Protein AF-0000000084933333 (afdb_homodimer)

InterPro domains:
  IPR000659 Pyridoxamine 5'-phosphate oxidase [PIRSF000190] (28-221)
  IPR000659 Pyridoxamine 5'-phosphate oxidase [PTHR10851] (26-220)
  IPR011576 Pyridoxamine 5'-phosphate oxidase, N-terminal [PF01243] (43-154)
  IPR012349 FMN-binding split barrel [G3DSA:2.30.110.10] (21-221)
  IPR019576 Pyridoxine 5'-phosphate oxidase, dimerisation, C-terminal [PF10590] (182-221)

Solvent-accessible surface area (backbone atoms only — not comparable to full-atom values): 23635 Å² total; per-residue (Å²): 127,79,79,71,57,66,69,55,43,31,56,54,45,69,68,56,69,66,67,84,54,84,54,64,86,81,61,72,89,72,54,64,79,47,66,49,59,48,47,51,52,54,46,50,52,35,50,74,71,62,46,66,47,60,55,43,30,36,43,24,32,27,41,96,86,64,42,29,41,60,47,77,48,57,53,46,35,64,40,94,76,27,42,25,33,70,47,45,42,84,28,70,68,31,46,20,38,72,76,38,43,38,32,14,39,37,36,74,42,53,79,44,31,33,38,40,35,36,31,24,44,48,42,73,55,57,69,67,60,16,42,53,54,52,62,70,47,54,66,60,59,44,16,50,57,63,66,70,43,46,72,36,82,46,90,45,72,67,57,50,54,52,52,41,52,54,33,35,52,48,44,70,75,34,74,81,66,65,59,86,49,42,35,30,33,32,34,38,59,47,34,41,35,41,36,37,43,39,95,84,67,65,33,46,34,38,33,37,37,61,51,97,91,41,61,43,81,41,40,29,36,86,129,77,78,71,58,65,69,54,43,29,55,53,45,69,67,55,68,65,67,83,52,84,53,66,87,80,62,74,89,73,54,63,78,46,66,49,59,50,47,50,53,54,46,50,52,35,52,75,70,61,46,66,46,60,54,45,28,37,43,23,30,27,40,95,88,64,42,31,41,61,49,77,47,56,54,45,36,64,39,95,77,27,43,25,36,70,48,44,42,82,27,69,68,30,47,21,38,73,78,38,42,37,32,15,40,38,35,72,41,54,81,44,32,34,36,39,33,37,32,25,43,47,43,74,55,57,69,67,60,17,42,52,54,49,61,70,46,56,66,64,60,44,17,50,57,64,66,70,44,47,72,35,81,46,90,46,71,67,56,50,54,52,53,43,51,54,32,35,52,49,45,68,77,35,73,80,66,66,56,87,50,43,37,31,32,32,34,36,58,47,33,41,35,40,37,36,42,38,93,83,67,64,33,46,34,38,32,38,36,60,50,98,90,42,62,43,81,41,39,29,35,83

Organism: Streptomyces venezuelae (strain ATCC 10712 / CBS 650.69 / DSM 40230 / JCM 4526 / NBRC 13096 / PD 04745) (NCBI:txid953739)

Sequence (444 aa):
MPEPDPSAVREWLRGIEVFARPLPVFDPERAPAEPSALFLAWLTEAVDAGVPDPHAMTLSTVDEAGDPDARVLILKNADGSGFQFAAHAASPKGVQLAGAPRAALTFYWAEFGRQVRVRGAVVPDAPERSAADFLARGATARAEALLGRQSRYLTDSGARDRALGESLARVETEPGLVDPAWTLYTVVPDTVEFWQAAASRVHVRLRYERESTGWQRHQLWSMPEPDPSAVREWLRGIEVFARPLPVFDPERAPAEPSALFLAWLTEAVDAGVPDPHAMTLSTVDEAGDPDARVLILKNADGSGFQFAAHAASPKGVQLAGAPRAALTFYWAEFGRQVRVRGAVVPDAPERSAADFLARGATARAEALLGRQSRYLTDSGARDRALGESLARVETEPGLVDPAWTLYTVVPDTVEFWQAAASRVHVRLRYERESTGWQRHQLWS

pLDDT: mean 94.29, std 9.17, range [31.72, 99.0]

Foldseek 3Di:
DPPPDVVVVVVVVVPDDALPDDADDDDLVPDDQAVLVVVVVVLVVCVVVVPPLQQKKKKWFAAPVRDIDIDIFGWDDTDRQFTKGKDQCLDRVNVRCVVPQKIKIWGADRNRQKIKIFIAGKDWDDLVVLLVVLLPDDLLVNLVVLLSQPPHDDPDPVVVVVSSVVSSVVCVVPSSDGDSRIIMMGGGGQKMKMWGADPVRFIWIWMWGADPVGTDIDTDGD/DPDPDVVVVVVVVVPDDALPDDADDDDLVPDDQAVLVVVVVVLVVCVVVPPPLQQKKKKWFAAPVRDIDIDIFGWDDTDRQFTKGKDQLLDRVNVRCVVPQKIKIWGADRNRQKIKIFIAGKDWDDLVVLLVVLLPDDLLVNLVVLLSQPPHDDPDPVVVVVSSVVSSVVCVVPSSDGDSRIIMMGGGGQKMKMWGADPVRFIWIWMWGADPVGTDIDTDGD

Nearest PDB structures (foldseek):
  1dnl-assembly1_A  TM=9.458E-01  e=4.795E-21  Escherichia coli K-12
  6ylz-assembly1_AAA-2  TM=9.504E-01  e=5.497E-20  Escherichia coli K-12
  1jnw-assembly1_A-2  TM=9.347E-01  e=5.187E-20  Escherichia coli
  8qyt-assembly1_A-2  TM=9.472E-01  e=2.133E-18  Homo sapiens
  3hy8-assembly1_A-2  TM=9.381E-01  e=1.421E-18  Homo sapiens

Radius of gyration: 21.93 Å; Cα contacts (8 Å, |Δi|>4): 916; chains: 2; bounding box: 57×67×42 Å

Structure (mmCIF, N/CA/C/O backbone):
data_AF-0000000084933333-model_v1
#
loop_
_entity.id
_entity.type
_entity.pdbx_description
1 polymer 'Pyridoxamine 5-phosphate oxidase'
#
loop_
_atom_site.group_PDB
_atom_site.id
_atom_site.type_symbol
_atom_site.label_atom_id
_atom_site.label_alt_id
_atom_site.label_comp_id
_atom_site.label_asym_id
_atom_site.label_entity_id
_atom_site.label_seq_id
_atom_site.pdbx_PDB_ins_code
_atom_site.Cartn_x
_atom_site.Cartn_y
_atom_site.Cartn_z
_atom_site.occupancy
_atom_site.B_iso_or_equiv
_atom_site.auth_seq_id
_atom_site.auth_comp_id
_atom_site.auth_asym_id
_atom_site.auth_atom_id
_atom_site.pdbx_PDB_model_num
ATOM 1 N N . MET A 1 1 ? -28.266 -3.039 -10.398 1 31.72 1 MET A N 1
ATOM 2 C CA . MET A 1 1 ? -27.625 -3.92 -11.367 1 31.72 1 MET A CA 1
ATOM 3 C C . MET A 1 1 ? -27.344 -5.289 -10.758 1 31.72 1 MET A C 1
ATOM 5 O O . MET A 1 1 ? -26.969 -5.391 -9.594 1 31.72 1 MET A O 1
ATOM 9 N N . PRO A 1 2 ? -27.672 -6.309 -11.414 1 38.28 2 PRO A N 1
ATOM 10 C CA . PRO A 1 2 ? -27.453 -7.637 -10.828 1 38.28 2 PRO A CA 1
ATOM 11 C C . PRO A 1 2 ? -26 -7.891 -10.445 1 38.28 2 PRO A C 1
ATOM 13 O O . PRO A 1 2 ? -25.094 -7.277 -11.008 1 38.28 2 PRO A O 1
ATOM 16 N N . GLU A 1 3 ? -25.797 -8.383 -9.227 1 46.38 3 GLU A N 1
ATOM 17 C CA . GLU A 1 3 ? -24.453 -8.836 -8.836 1 46.38 3 GLU A CA 1
ATOM 18 C C . GLU A 1 3 ? -23.797 -9.625 -9.953 1 46.38 3 GLU A C 1
ATOM 20 O O . GLU A 1 3 ? -24.391 -10.539 -10.516 1 46.38 3 GLU A O 1
ATOM 25 N N . PRO A 1 4 ? -22.844 -8.992 -10.625 1 49.69 4 PRO A N 1
ATOM 26 C CA . PRO A 1 4 ? -22.25 -9.758 -11.719 1 49.69 4 PRO A CA 1
ATOM 27 C C . PRO A 1 4 ? -21.938 -11.203 -11.328 1 49.69 4 PRO A C 1
ATOM 29 O O . PRO A 1 4 ? -21.734 -11.492 -10.141 1 49.69 4 PRO A O 1
ATOM 32 N N . ASP A 1 5 ? -22.234 -12.164 -12.055 1 55.41 5 ASP A N 1
ATOM 33 C CA . ASP A 1 5 ? -21.797 -13.555 -11.945 1 55.41 5 ASP A CA 1
ATOM 34 C C . ASP A 1 5 ? -20.328 -13.648 -11.555 1 55.41 5 ASP A C 1
ATOM 36 O O . ASP A 1 5 ? -19.484 -13.008 -12.172 1 55.41 5 ASP A O 1
ATOM 40 N N . PRO A 1 6 ? -20.047 -14 -10.203 1 59.84 6 PRO A N 1
ATOM 41 C CA . PRO A 1 6 ? -18.672 -14.102 -9.711 1 59.84 6 PRO A CA 1
ATOM 42 C C . PRO A 1 6 ? -17.703 -14.602 -10.781 1 59.84 6 PRO A C 1
ATOM 44 O O . PRO A 1 6 ? -16.562 -14.141 -10.844 1 59.84 6 PRO A O 1
ATOM 47 N N . SER A 1 7 ? -18.062 -15.43 -11.586 1 69.69 7 SER A N 1
ATOM 48 C CA . SER A 1 7 ? -17.188 -15.969 -12.617 1 69.69 7 SER A CA 1
ATOM 49 C C . SER A 1 7 ? -16.828 -14.906 -13.648 1 69.69 7 SER A C 1
ATOM 51 O O . SER A 1 7 ? -15.727 -14.914 -14.203 1 69.69 7 SER A O 1
ATOM 53 N N . ALA A 1 8 ? -17.625 -13.914 -13.758 1 87 8 ALA A N 1
ATOM 54 C CA . ALA A 1 8 ? -17.422 -12.867 -14.766 1 87 8 ALA A CA 1
ATOM 55 C C . ALA A 1 8 ? -16.344 -11.883 -14.312 1 87 8 ALA A C 1
ATOM 57 O O . ALA A 1 8 ? -15.516 -11.445 -15.125 1 87 8 ALA A O 1
ATOM 58 N N . VAL A 1 9 ? -16.234 -11.719 -13.023 1 93.44 9 VAL A N 1
ATOM 59 C CA . VAL A 1 9 ? -15.25 -10.766 -12.508 1 93.44 9 VAL A CA 1
ATOM 60 C C . VAL A 1 9 ? -13.852 -11.367 -12.594 1 93.44 9 VAL A C 1
ATOM 62 O O . VAL A 1 9 ? -12.906 -10.688 -13.008 1 93.44 9 VAL A O 1
ATOM 65 N N . ARG A 1 10 ? -13.734 -12.609 -12.297 1 93.06 10 ARG A N 1
ATOM 66 C CA . ARG A 1 10 ? -12.453 -13.305 -12.367 1 93.06 10 ARG A CA 1
ATOM 67 C C . ARG A 1 10 ? -11.883 -13.266 -13.781 1 93.06 10 ARG A C 1
ATOM 69 O O . ARG A 1 10 ? -10.711 -12.938 -13.977 1 93.06 10 ARG A O 1
ATOM 76 N N . GLU A 1 11 ? -12.672 -13.609 -14.719 1 92.44 11 GLU A N 1
ATOM 77 C CA . GLU A 1 11 ? -12.25 -13.617 -16.109 1 92.44 11 GLU A CA 1
ATOM 78 C C . GLU A 1 11 ? -11.891 -12.211 -16.594 1 92.44 11 GLU A C 1
ATOM 80 O O . GLU A 1 11 ? -10.922 -12.023 -17.328 1 92.44 11 GLU A O 1
ATOM 85 N N . TRP A 1 12 ? -12.742 -11.281 -16.188 1 94.75 12 TRP A N 1
ATOM 86 C CA . TRP A 1 12 ? -12.508 -9.883 -16.531 1 94.75 12 TRP A CA 1
ATOM 87 C C . TRP A 1 12 ? -11.156 -9.414 -16 1 94.75 12 TRP A C 1
ATOM 89 O O . TRP A 1 12 ? -10.352 -8.852 -16.734 1 94.75 12 TRP A O 1
ATOM 99 N N . LEU A 1 13 ? -10.867 -9.711 -14.758 1 95.31 13 LEU A N 1
ATOM 100 C CA . LEU A 1 13 ? -9.625 -9.297 -14.125 1 95.31 13 LEU A CA 1
ATOM 101 C C . LEU A 1 13 ? -8.43 -9.969 -14.789 1 95.31 13 LEU A C 1
ATOM 103 O O . LEU A 1 13 ? -7.375 -9.352 -14.961 1 95.31 13 LEU A O 1
ATOM 107 N N . ARG A 1 14 ? -8.562 -11.219 -15.164 1 91.5 14 ARG A N 1
ATOM 108 C CA . ARG A 1 14 ? -7.496 -11.961 -15.828 1 91.5 14 ARG A CA 1
ATOM 109 C C . ARG A 1 14 ? -7.133 -11.328 -17.156 1 91.5 14 ARG A C 1
ATOM 111 O O . ARG A 1 14 ? -6.004 -11.461 -17.641 1 91.5 14 ARG A O 1
ATOM 118 N N . GLY A 1 15 ? -8.047 -10.648 -17.734 1 91.12 15 GLY A N 1
ATOM 119 C CA . GLY A 1 15 ? -7.848 -10.039 -19.047 1 91.12 15 GLY A CA 1
ATOM 120 C C . GLY A 1 15 ? -7.109 -8.711 -18.984 1 91.12 15 GLY A C 1
ATOM 121 O O . GLY A 1 15 ? -6.672 -8.188 -20 1 91.12 15 GLY A O 1
ATOM 122 N N . ILE A 1 16 ? -6.953 -8.219 -17.797 1 91.94 16 ILE A N 1
ATOM 123 C CA . ILE A 1 16 ? -6.227 -6.961 -17.641 1 91.94 16 ILE A CA 1
ATOM 124 C C . ILE A 1 16 ? -4.723 -7.23 -17.656 1 91.94 16 ILE A C 1
ATOM 126 O O . ILE A 1 16 ? -4.195 -7.918 -16.781 1 91.94 16 ILE A O 1
ATOM 130 N N . GLU A 1 17 ? -4.043 -6.738 -18.656 1 87.12 17 GLU A N 1
ATOM 131 C CA . GLU A 1 17 ? -2.602 -6.941 -18.766 1 87.12 17 GLU A CA 1
ATOM 132 C C . GLU A 1 17 ? -1.845 -6.098 -17.734 1 87.12 17 GLU A C 1
ATOM 134 O O . GLU A 1 17 ? -2.113 -4.906 -17.594 1 87.12 17 GLU A O 1
ATOM 139 N N . VAL A 1 18 ? -0.963 -6.738 -17.062 1 88.31 18 VAL A N 1
ATOM 140 C CA . VAL A 1 18 ? -0.064 -6.031 -16.172 1 88.31 18 VAL A CA 1
ATOM 141 C C . VAL A 1 18 ? 1.293 -5.832 -16.828 1 88.31 18 VAL A C 1
ATOM 143 O O . VAL A 1 18 ? 1.738 -6.676 -17.609 1 88.31 18 VAL A O 1
ATOM 146 N N . PHE A 1 19 ? 1.994 -4.668 -16.531 1 88.56 19 PHE A N 1
ATOM 147 C CA . PHE A 1 19 ? 3.297 -4.34 -17.094 1 88.56 19 PHE A CA 1
ATOM 148 C C . PHE A 1 19 ? 3.215 -4.227 -18.609 1 88.56 19 PHE A C 1
ATOM 150 O O . PHE A 1 19 ? 4.074 -4.75 -19.328 1 88.56 19 PHE A O 1
ATOM 157 N N . ALA A 1 20 ? 2.164 -3.648 -19.109 1 83.62 20 ALA A N 1
ATOM 158 C CA . ALA A 1 20 ? 1.845 -3.605 -20.531 1 83.62 20 ALA A CA 1
ATOM 159 C C . ALA A 1 20 ? 2.701 -2.572 -21.25 1 83.62 20 ALA A C 1
ATOM 161 O O . ALA A 1 20 ? 2.41 -2.201 -22.391 1 83.62 20 ALA A O 1
ATOM 162 N N . ARG A 1 21 ? 3.762 -2.072 -20.625 1 86.25 21 ARG A N 1
ATOM 163 C CA . ARG A 1 21 ? 4.652 -1.068 -21.188 1 86.25 21 ARG A CA 1
ATOM 164 C C . ARG A 1 21 ? 6.109 -1.512 -21.109 1 86.25 21 ARG A C 1
ATOM 166 O O . ARG A 1 21 ? 6.438 -2.422 -20.344 1 86.25 21 ARG A O 1
ATOM 173 N N . PRO A 1 22 ? 6.953 -0.857 -21.984 1 89.44 22 PRO A N 1
ATOM 174 C CA . PRO A 1 22 ? 8.375 -1.164 -21.797 1 89.44 22 PRO A CA 1
ATOM 175 C C . PRO A 1 22 ? 8.867 -0.892 -20.391 1 89.44 22 PRO A C 1
ATOM 177 O O . PRO A 1 22 ? 8.547 0.152 -19.812 1 89.44 22 PRO A O 1
ATOM 180 N N . LEU A 1 23 ? 9.531 -1.793 -19.844 1 93.88 23 LEU A N 1
ATOM 181 C CA . LEU A 1 23 ? 10.023 -1.707 -18.484 1 93.88 23 LEU A CA 1
ATOM 182 C C . LEU A 1 23 ? 11.508 -1.378 -18.453 1 93.88 23 LEU A C 1
ATOM 184 O O . LEU A 1 23 ? 12.281 -1.889 -19.266 1 93.88 23 LEU A O 1
ATOM 188 N N . PRO A 1 24 ? 11.953 -0.515 -17.594 1 94.38 24 PRO A N 1
ATOM 189 C CA . PRO A 1 24 ? 13.383 -0.261 -17.453 1 94.38 24 PRO A CA 1
ATOM 190 C C . PRO A 1 24 ? 14.156 -1.486 -16.953 1 94.38 24 PRO A C 1
ATOM 192 O O . PRO A 1 24 ? 13.562 -2.396 -16.375 1 94.38 24 PRO A O 1
ATOM 195 N N . VAL A 1 25 ? 15.391 -1.479 -17.266 1 93.06 25 VAL A N 1
ATOM 196 C CA . VAL A 1 25 ? 16.281 -2.52 -16.766 1 93.06 25 VAL A CA 1
ATOM 197 C C . VAL A 1 25 ? 16.922 -2.064 -15.453 1 93.06 25 VAL A C 1
ATOM 199 O O . VAL A 1 25 ? 17.328 -0.909 -15.32 1 93.06 25 VAL A O 1
ATOM 202 N N . PHE A 1 26 ? 17.016 -2.92 -14.508 1 96.19 26 PHE A N 1
ATOM 203 C CA . PHE A 1 26 ? 17.672 -2.656 -13.234 1 96.19 26 PHE A CA 1
ATOM 204 C C . PHE A 1 26 ? 18.797 -3.645 -12.992 1 96.19 26 PHE A C 1
ATOM 206 O O . PHE A 1 26 ? 18.578 -4.855 -12.977 1 96.19 26 PHE A O 1
ATOM 213 N N . ASP A 1 27 ? 19.969 -3.121 -12.867 1 95.25 27 ASP A N 1
ATOM 214 C CA . ASP A 1 27 ? 21.141 -3.926 -12.547 1 95.25 27 ASP A CA 1
ATOM 215 C C . ASP A 1 27 ? 21.531 -3.775 -11.078 1 95.25 27 ASP A C 1
ATOM 217 O O . ASP A 1 27 ? 22.172 -2.799 -10.695 1 95.25 27 ASP A O 1
ATOM 221 N N . PRO A 1 28 ? 21.25 -4.777 -10.258 1 95.56 28 PRO A N 1
ATOM 222 C CA . PRO A 1 28 ? 21.5 -4.664 -8.82 1 95.56 28 PRO A CA 1
ATOM 223 C C . PRO A 1 28 ? 22.984 -4.527 -8.5 1 95.56 28 PRO A C 1
ATOM 225 O O . PRO A 1 28 ? 23.344 -3.99 -7.449 1 95.56 28 PRO A O 1
ATOM 228 N N . GLU A 1 29 ? 23.859 -4.988 -9.336 1 93.94 29 GLU A N 1
ATOM 229 C CA . GLU A 1 29 ? 25.297 -4.93 -9.086 1 93.94 29 GLU A CA 1
ATOM 230 C C . GLU A 1 29 ? 25.797 -3.488 -9.102 1 93.94 29 GLU A C 1
ATOM 232 O O . GLU A 1 29 ? 26.844 -3.184 -8.516 1 93.94 29 GLU A O 1
ATOM 237 N N . ARG A 1 30 ? 25.047 -2.637 -9.75 1 96.69 30 ARG A N 1
ATOM 238 C CA . ARG A 1 30 ? 25.469 -1.242 -9.875 1 96.69 30 ARG A CA 1
ATOM 239 C C . ARG A 1 30 ? 24.719 -0.362 -8.875 1 96.69 30 ARG A C 1
ATOM 241 O O . ARG A 1 30 ? 24.875 0.862 -8.891 1 96.69 30 ARG A O 1
ATOM 248 N N . ALA A 1 31 ? 23.922 -0.944 -8.039 1 98 31 ALA A N 1
ATOM 249 C CA . ALA A 1 31 ? 23.156 -0.173 -7.062 1 98 31 ALA A CA 1
ATOM 250 C C . ALA A 1 31 ? 24.078 0.504 -6.055 1 98 31 ALA A C 1
ATOM 252 O O . ALA A 1 31 ? 25.078 -0.076 -5.641 1 98 31 ALA A O 1
ATOM 253 N N . PRO A 1 32 ? 23.781 1.736 -5.664 1 98 32 PRO A N 1
ATOM 254 C CA . PRO A 1 32 ? 24.625 2.434 -4.68 1 98 32 PRO A CA 1
ATOM 255 C C . PRO A 1 32 ? 24.625 1.737 -3.318 1 98 32 PRO A C 1
ATOM 257 O O . PRO A 1 32 ? 23.812 0.851 -3.068 1 98 32 PRO A O 1
ATOM 260 N N . ALA A 1 33 ? 25.531 2.125 -2.42 1 96.69 33 ALA A N 1
ATOM 261 C CA . ALA A 1 33 ? 25.703 1.528 -1.096 1 96.69 33 ALA A CA 1
ATOM 262 C C . ALA A 1 33 ? 24.531 1.885 -0.188 1 96.69 33 ALA A C 1
ATOM 264 O O . ALA A 1 33 ? 24.141 1.101 0.687 1 96.69 33 ALA A O 1
ATOM 265 N N . GLU A 1 34 ? 23.953 3.068 -0.429 1 97.12 34 GLU A N 1
ATOM 266 C CA . GLU A 1 34 ? 22.859 3.557 0.412 1 97.12 34 GLU A CA 1
ATOM 267 C C . GLU A 1 34 ? 21.516 3.391 -0.281 1 97.12 34 GLU A C 1
ATOM 269 O O . GLU A 1 34 ? 21.312 3.9 -1.385 1 97.12 34 GLU A O 1
ATOM 274 N N . PRO A 1 35 ? 20.609 2.746 0.392 1 98.5 35 PRO A N 1
ATOM 275 C CA . PRO A 1 35 ? 19.297 2.543 -0.251 1 98.5 35 PRO A CA 1
ATOM 276 C C . PRO A 1 35 ? 18.562 3.852 -0.501 1 98.5 35 PRO A C 1
ATOM 278 O O . PRO A 1 35 ? 17.797 3.959 -1.468 1 98.5 35 PRO A O 1
ATOM 281 N N . SER A 1 36 ? 18.734 4.891 0.321 1 97.69 36 SER A N 1
ATOM 282 C CA . SER A 1 36 ? 18.062 6.164 0.106 1 97.69 36 SER A CA 1
ATOM 283 C C . SER A 1 36 ? 18.484 6.797 -1.216 1 97.69 36 SER A C 1
ATOM 285 O O . SER A 1 36 ? 17.672 7.453 -1.881 1 97.69 36 SER A O 1
ATOM 287 N N . ALA A 1 37 ? 19.719 6.598 -1.606 1 97.69 37 ALA A N 1
ATOM 288 C CA . ALA A 1 37 ? 20.203 7.117 -2.885 1 97.69 37 ALA A CA 1
ATOM 289 C C . ALA A 1 37 ? 19.484 6.445 -4.055 1 97.69 37 ALA A C 1
ATOM 291 O O . ALA A 1 37 ? 19.078 7.113 -5.004 1 97.69 37 ALA A O 1
ATOM 292 N N . LEU A 1 38 ? 19.375 5.141 -4 1 98.62 38 LEU A N 1
ATOM 293 C CA . LEU A 1 38 ? 18.672 4.418 -5.059 1 98.62 38 LEU A CA 1
ATOM 294 C C . LEU A 1 38 ? 17.203 4.82 -5.105 1 98.62 38 LEU A C 1
ATOM 296 O O . LEU A 1 38 ? 16.641 5.039 -6.188 1 98.62 38 LEU A O 1
ATOM 300 N N . PHE A 1 39 ? 16.625 4.965 -3.939 1 98.81 39 PHE A N 1
ATOM 301 C CA . PHE A 1 39 ? 15.234 5.379 -3.865 1 98.81 39 PHE A CA 1
ATOM 302 C C . PHE A 1 39 ? 15.023 6.723 -4.555 1 98.81 39 PHE A C 1
ATOM 304 O O . PHE A 1 39 ? 14.117 6.875 -5.371 1 98.81 39 PHE A O 1
ATOM 311 N N . LEU A 1 40 ? 15.789 7.633 -4.211 1 98.31 40 LEU A N 1
ATOM 312 C CA . LEU A 1 40 ? 15.641 8.977 -4.75 1 98.31 40 LEU A CA 1
ATOM 313 C C . LEU A 1 40 ? 15.852 8.984 -6.262 1 98.31 40 LEU A C 1
ATOM 315 O O . LEU A 1 40 ? 15.188 9.742 -6.98 1 98.31 40 LEU A O 1
ATOM 319 N N . ALA A 1 41 ? 16.766 8.156 -6.73 1 98.25 41 ALA A N 1
ATOM 320 C CA . ALA A 1 41 ? 16.953 8.031 -8.172 1 98.25 41 ALA A CA 1
ATOM 321 C C . ALA A 1 41 ? 15.688 7.516 -8.844 1 98.25 41 ALA A C 1
ATOM 323 O O . ALA A 1 41 ? 15.25 8.062 -9.859 1 98.25 41 ALA A O 1
ATOM 324 N N . TRP A 1 42 ? 15.109 6.445 -8.258 1 98.62 42 TRP A N 1
ATOM 325 C CA . TRP A 1 42 ? 13.883 5.883 -8.812 1 98.62 42 TRP A CA 1
ATOM 326 C C . TRP A 1 42 ? 12.742 6.895 -8.742 1 98.62 42 TRP A C 1
ATOM 328 O O . TRP A 1 42 ? 11.969 7.035 -9.695 1 98.62 42 TRP A O 1
ATOM 338 N N . LEU A 1 43 ? 12.625 7.594 -7.621 1 98.44 43 LEU A N 1
ATOM 339 C CA . LEU A 1 43 ? 11.586 8.602 -7.461 1 98.44 43 LEU A CA 1
ATOM 340 C C . LEU A 1 43 ? 11.766 9.727 -8.469 1 98.44 43 LEU A C 1
ATOM 342 O O . LEU A 1 43 ? 10.789 10.203 -9.055 1 98.44 43 LEU A O 1
ATOM 346 N N . THR A 1 44 ? 12.984 10.18 -8.664 1 97.81 44 THR A N 1
ATOM 347 C CA . THR A 1 44 ? 13.273 11.219 -9.641 1 97.81 44 THR A CA 1
ATOM 348 C C . THR A 1 44 ? 12.805 10.797 -11.031 1 97.81 44 THR A C 1
ATOM 350 O O . THR A 1 44 ? 12.18 11.586 -11.75 1 97.81 44 THR A O 1
ATOM 353 N N . GLU A 1 45 ? 13.07 9.57 -11.406 1 98 45 GLU A N 1
ATOM 354 C CA . GLU A 1 45 ? 12.625 9.055 -12.695 1 98 45 GLU A CA 1
ATOM 355 C C . GLU A 1 45 ? 11.102 9.094 -12.805 1 98 45 GLU A C 1
ATOM 357 O O . GLU A 1 45 ? 10.555 9.461 -13.844 1 98 45 GLU A O 1
ATOM 362 N N . ALA A 1 46 ? 10.43 8.688 -11.734 1 97.81 46 ALA A N 1
ATOM 363 C CA . ALA A 1 46 ? 8.969 8.695 -11.719 1 97.81 46 ALA A CA 1
ATOM 364 C C . ALA A 1 46 ? 8.422 10.109 -11.883 1 97.81 46 ALA A C 1
ATOM 366 O O . ALA A 1 46 ? 7.48 10.336 -12.648 1 97.81 46 ALA A O 1
ATOM 367 N N . VAL A 1 47 ? 8.984 11.047 -11.148 1 97.06 47 VAL A N 1
ATOM 368 C CA . VAL A 1 47 ? 8.57 12.445 -11.234 1 97.06 47 VAL A CA 1
ATOM 369 C C . VAL A 1 47 ? 8.773 12.961 -12.656 1 97.06 47 VAL A C 1
ATOM 371 O O . VAL A 1 47 ? 7.863 13.555 -13.242 1 97.06 47 VAL A O 1
ATOM 374 N N . ASP A 1 48 ? 9.945 12.68 -13.234 1 96.88 48 ASP A N 1
ATOM 375 C CA . ASP A 1 48 ? 10.305 13.164 -14.562 1 96.88 48 ASP A CA 1
ATOM 376 C C . ASP A 1 48 ? 9.375 12.594 -15.625 1 96.88 48 ASP A C 1
ATOM 378 O O . ASP A 1 48 ? 9.094 13.25 -16.625 1 96.88 48 ASP A O 1
ATOM 382 N N . ALA A 1 49 ? 8.883 11.406 -15.367 1 96.25 49 ALA A N 1
ATOM 383 C CA . ALA A 1 49 ? 8.016 10.727 -16.328 1 96.25 49 ALA A CA 1
ATOM 384 C C . ALA A 1 49 ? 6.566 11.18 -16.172 1 96.25 49 ALA A C 1
ATOM 386 O O . ALA A 1 49 ? 5.691 10.766 -16.938 1 96.25 49 ALA A O 1
ATOM 387 N N . GLY A 1 50 ? 6.234 11.961 -15.141 1 95.31 50 GLY A N 1
ATOM 388 C CA . GLY A 1 50 ? 4.895 12.484 -14.938 1 95.31 50 GLY A CA 1
ATOM 389 C C . GLY A 1 50 ? 3.965 11.492 -14.258 1 95.31 50 GLY A C 1
ATOM 390 O O . GLY A 1 50 ? 2.746 11.547 -14.445 1 95.31 50 GLY A O 1
ATOM 391 N N . VAL A 1 51 ? 4.523 10.508 -13.539 1 96 51 VAL A N 1
ATOM 392 C CA . VAL A 1 51 ? 3.691 9.594 -12.766 1 96 51 VAL A CA 1
ATOM 393 C C . VAL A 1 51 ? 2.82 10.391 -11.797 1 96 51 VAL A C 1
ATOM 395 O O . VAL A 1 51 ? 3.314 11.266 -11.078 1 96 51 VAL A O 1
ATOM 398 N N . PRO A 1 52 ? 1.505 10.141 -11.773 1 95.94 52 PRO A N 1
ATOM 399 C CA . PRO A 1 52 ? 0.668 10.844 -10.797 1 95.94 52 PRO A CA 1
ATOM 400 C C . PRO A 1 52 ? 1.016 10.492 -9.352 1 95.94 52 PRO A C 1
ATOM 402 O O . PRO A 1 52 ? 1.192 9.312 -9.031 1 95.94 52 PRO A O 1
ATOM 405 N N . ASP A 1 53 ? 1.154 11.5 -8.523 1 96.5 53 ASP A N 1
ATOM 406 C CA . ASP A 1 53 ? 1.448 11.375 -7.102 1 96.5 53 ASP A CA 1
ATOM 407 C C . ASP A 1 53 ? 2.609 10.414 -6.859 1 96.5 53 ASP A C 1
ATOM 409 O O . ASP A 1 53 ? 2.488 9.469 -6.078 1 96.5 53 ASP A O 1
ATOM 413 N N . PRO A 1 54 ? 3.742 10.633 -7.426 1 97.88 54 PRO A N 1
ATOM 414 C CA . PRO A 1 54 ? 4.84 9.664 -7.402 1 97.88 54 PRO A CA 1
ATOM 415 C C . PRO A 1 54 ? 5.41 9.461 -6 1 97.88 54 PRO A C 1
ATOM 417 O O . PRO A 1 54 ? 6.121 8.477 -5.758 1 97.88 54 PRO A O 1
ATOM 420 N N . HIS A 1 55 ? 5.145 10.367 -5.059 1 98.25 55 HIS A N 1
ATOM 421 C CA . HIS A 1 55 ? 5.672 10.219 -3.703 1 98.25 55 HIS A CA 1
ATOM 422 C C . HIS A 1 55 ? 4.586 9.758 -2.738 1 98.25 55 HIS A C 1
ATOM 424 O O . HIS A 1 55 ? 4.742 9.875 -1.521 1 98.25 55 HIS A O 1
ATOM 430 N N . ALA A 1 56 ? 3.447 9.297 -3.281 1 98.5 56 ALA A N 1
ATOM 431 C CA . ALA A 1 56 ? 2.457 8.609 -2.459 1 98.5 56 ALA A CA 1
ATOM 432 C C . ALA A 1 56 ? 2.945 7.215 -2.064 1 98.5 56 ALA A C 1
ATOM 434 O O . ALA A 1 56 ? 3.596 6.531 -2.859 1 98.5 56 ALA A O 1
ATOM 435 N N . MET A 1 57 ? 2.602 6.832 -0.876 1 98.75 57 MET A N 1
ATOM 436 C CA . MET A 1 57 ? 2.998 5.516 -0.384 1 98.75 57 MET A CA 1
ATOM 437 C C . MET A 1 57 ? 1.921 4.926 0.519 1 98.75 57 MET A C 1
ATOM 439 O O . MET A 1 57 ? 1.129 5.66 1.11 1 98.75 57 MET A O 1
ATOM 443 N N . THR A 1 58 ? 1.929 3.615 0.579 1 98.94 58 THR A N 1
ATOM 444 C CA . THR A 1 58 ? 1.094 2.938 1.564 1 98.94 58 THR A CA 1
ATOM 445 C C . THR A 1 58 ? 1.844 2.768 2.883 1 98.94 58 THR A C 1
ATOM 447 O O . THR A 1 58 ? 2.934 2.191 2.914 1 98.94 58 THR A O 1
ATOM 450 N N . LEU A 1 59 ? 1.266 3.332 3.91 1 99 59 LEU A N 1
ATOM 451 C CA . LEU A 1 59 ? 1.73 3.088 5.27 1 99 59 LEU A CA 1
ATOM 452 C C . LEU A 1 59 ? 0.979 1.919 5.898 1 99 59 LEU A C 1
ATOM 454 O O . LEU A 1 59 ? -0.244 1.972 6.051 1 99 59 LEU A O 1
ATOM 458 N N . SER A 1 60 ? 1.706 0.885 6.23 1 99 60 SER A N 1
ATOM 459 C CA . SER A 1 60 ? 1.129 -0.256 6.938 1 99 60 SER A CA 1
ATOM 460 C C . SER A 1 60 ? 1.533 -0.261 8.406 1 99 60 SER A C 1
ATOM 462 O O . SER A 1 60 ? 2.715 -0.132 8.734 1 99 60 SER A O 1
ATOM 464 N N . THR A 1 61 ? 0.573 -0.338 9.305 1 98.94 61 THR A N 1
ATOM 465 C CA . THR A 1 61 ? 0.748 -0.368 10.75 1 98.94 61 THR A CA 1
ATOM 466 C C . THR A 1 61 ? 0.001 -1.551 11.359 1 98.94 61 THR A C 1
ATOM 468 O O . THR A 1 61 ? -0.61 -2.344 10.641 1 98.94 61 THR A O 1
ATOM 471 N N . VAL A 1 62 ? 0.154 -1.726 12.656 1 98.81 62 VAL A N 1
ATOM 472 C CA . VAL A 1 62 ? -0.565 -2.744 13.414 1 98.81 62 VAL A CA 1
ATOM 473 C C . VAL A 1 62 ? -1.447 -2.08 14.469 1 98.81 62 VAL A C 1
ATOM 475 O O . VAL A 1 62 ? -1.006 -1.165 15.172 1 98.81 62 VAL A O 1
ATOM 478 N N . ASP A 1 63 ? -2.686 -2.52 14.516 1 98.5 63 ASP A N 1
ATOM 479 C CA . ASP A 1 63 ? -3.59 -1.877 15.469 1 98.5 63 ASP A CA 1
ATOM 480 C C . ASP A 1 63 ? -3.496 -2.531 16.844 1 98.5 63 ASP A C 1
ATOM 482 O O . ASP A 1 63 ? -2.631 -3.379 17.078 1 98.5 63 ASP A O 1
ATOM 486 N N . GLU A 1 64 ? -4.328 -2.125 17.781 1 97.75 64 GLU A N 1
ATOM 487 C CA . GLU A 1 64 ? -4.246 -2.541 19.172 1 97.75 64 GLU A CA 1
ATOM 488 C C . GLU A 1 64 ? -4.539 -4.031 19.328 1 97.75 64 GLU A C 1
ATOM 490 O O . GLU A 1 64 ? -4.109 -4.66 20.297 1 97.75 64 GLU A O 1
ATOM 495 N N . ALA A 1 65 ? -5.234 -4.594 18.391 1 97.75 65 ALA A N 1
ATOM 496 C CA . ALA A 1 65 ? -5.57 -6.016 18.422 1 97.75 65 ALA A CA 1
ATOM 497 C C . ALA A 1 65 ? -4.473 -6.855 17.781 1 97.75 65 ALA A C 1
ATOM 499 O O . ALA A 1 65 ? -4.543 -8.086 17.781 1 97.75 65 ALA A O 1
ATOM 500 N N . GLY A 1 66 ? -3.473 -6.176 17.156 1 98.12 66 GLY A N 1
ATOM 501 C CA . GLY A 1 66 ? -2.406 -6.879 16.469 1 98.12 66 GLY A CA 1
ATOM 502 C C . GLY A 1 66 ? -2.703 -7.113 15 1 98.12 66 GLY A C 1
ATOM 503 O O . GLY A 1 66 ? -1.988 -7.859 14.328 1 98.12 66 GLY A O 1
ATOM 504 N N . ASP A 1 67 ? -3.783 -6.488 14.5 1 98.69 67 ASP A N 1
ATOM 505 C CA . ASP A 1 67 ? -4.184 -6.68 13.109 1 98.69 67 ASP A CA 1
ATOM 506 C C . ASP A 1 67 ? -3.566 -5.609 12.211 1 98.69 67 ASP A C 1
ATOM 508 O O . ASP A 1 67 ? -3.355 -4.477 12.641 1 98.69 67 ASP A O 1
ATOM 512 N N . PRO A 1 68 ? -3.318 -6 10.961 1 98.88 68 PRO A N 1
ATOM 513 C CA . PRO A 1 68 ? -2.752 -5.02 10.031 1 98.88 68 PRO A CA 1
ATOM 514 C C . PRO A 1 68 ? -3.752 -3.934 9.641 1 98.88 68 PRO A C 1
ATOM 516 O O . PRO A 1 68 ? -4.953 -4.203 9.539 1 98.88 68 PRO A O 1
ATOM 519 N N . ASP A 1 69 ? -3.322 -2.754 9.5 1 98.88 69 ASP A N 1
ATOM 520 C CA . ASP A 1 69 ? -4.012 -1.59 8.953 1 98.88 69 ASP A CA 1
ATOM 521 C C . ASP A 1 69 ? -3.115 -0.826 7.98 1 98.88 69 ASP A C 1
ATOM 523 O O . ASP A 1 69 ? -1.889 -0.947 8.031 1 98.88 69 ASP A O 1
ATOM 527 N N . ALA A 1 70 ? -3.713 -0.128 7.023 1 98.94 70 ALA A N 1
ATOM 528 C CA . ALA A 1 70 ? -2.879 0.541 6.027 1 98.94 70 ALA A CA 1
ATOM 529 C C . ALA A 1 70 ? -3.643 1.669 5.34 1 98.94 70 ALA A C 1
ATOM 531 O O . ALA A 1 70 ? -4.871 1.622 5.238 1 98.94 70 ALA A O 1
ATOM 532 N N . ARG A 1 71 ? -2.951 2.688 4.926 1 98.88 71 ARG A N 1
ATOM 533 C CA . ARG A 1 71 ? -3.49 3.809 4.168 1 98.88 71 ARG A CA 1
ATOM 534 C C . ARG A 1 71 ? -2.393 4.52 3.383 1 98.88 71 ARG A C 1
ATOM 536 O O . ARG A 1 71 ? -1.209 4.383 3.699 1 98.88 71 ARG A O 1
ATOM 543 N N . VAL A 1 72 ? -2.842 5.234 2.418 1 98.69 72 VAL A N 1
ATOM 544 C CA . VAL A 1 72 ? -1.906 5.992 1.589 1 98.69 72 VAL A CA 1
ATOM 545 C C . VAL A 1 72 ? -1.619 7.344 2.236 1 98.69 72 VAL A C 1
ATOM 547 O O . VAL A 1 72 ? -2.533 8.008 2.729 1 98.69 72 VAL A O 1
ATOM 550 N N . LEU A 1 73 ? -0.354 7.699 2.348 1 98.25 73 LEU A N 1
ATOM 551 C CA . LEU A 1 73 ? 0.145 9.008 2.746 1 98.25 73 LEU A CA 1
ATOM 552 C C . LEU A 1 73 ? 1.164 9.539 1.74 1 98.25 73 LEU A C 1
ATOM 554 O O . LEU A 1 73 ? 1.558 8.82 0.818 1 98.25 73 LEU A O 1
ATOM 558 N N . ILE A 1 74 ? 1.569 10.766 1.979 1 97.06 74 ILE A N 1
ATOM 559 C CA . ILE A 1 74 ? 2.562 11.414 1.13 1 97.06 74 ILE A CA 1
ATOM 560 C C . ILE A 1 74 ? 3.91 11.445 1.847 1 97.06 74 ILE A C 1
ATOM 562 O O . ILE A 1 74 ? 3.982 11.781 3.031 1 97.06 74 ILE A O 1
ATOM 566 N N . LEU A 1 75 ? 4.914 11.07 1.098 1 98.56 75 LEU A N 1
ATOM 567 C CA . LEU A 1 75 ? 6.281 11.156 1.604 1 98.56 75 LEU A CA 1
ATOM 568 C C . LEU A 1 75 ? 6.715 12.609 1.758 1 98.56 75 LEU A C 1
ATOM 570 O O . LEU A 1 75 ? 6.543 13.414 0.838 1 98.56 75 LEU A O 1
ATOM 574 N N . LYS A 1 76 ? 7.332 12.922 2.879 1 97.5 76 LYS A N 1
ATOM 575 C CA . LYS A 1 76 ? 7.707 14.312 3.145 1 97.5 76 LYS A CA 1
ATOM 576 C C . LYS A 1 76 ? 9.219 14.5 3.049 1 97.5 76 LYS A C 1
ATOM 578 O O . LYS A 1 76 ? 9.695 15.617 2.859 1 97.5 76 LYS A O 1
ATOM 583 N N . ASN A 1 77 ? 9.906 13.469 3.268 1 97.38 77 ASN A N 1
ATOM 584 C CA . ASN A 1 77 ? 11.359 13.492 3.143 1 97.38 77 ASN A CA 1
ATO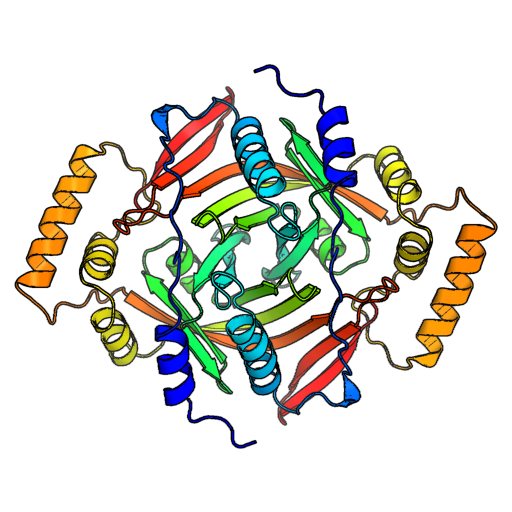M 585 C C . ASN A 1 77 ? 11.938 12.078 3.072 1 97.38 77 ASN A C 1
ATOM 587 O O . ASN A 1 77 ? 11.328 11.133 3.586 1 97.38 77 ASN A O 1
ATOM 591 N N . ALA A 1 78 ? 13.078 11.945 2.449 1 97.88 78 ALA A N 1
ATOM 592 C CA . ALA A 1 78 ? 13.859 10.711 2.443 1 97.88 78 ALA A CA 1
ATOM 593 C C . ALA A 1 78 ? 15.359 11.008 2.385 1 97.88 78 ALA A C 1
ATOM 595 O O . ALA A 1 78 ? 15.812 11.766 1.526 1 97.88 78 ALA A O 1
ATOM 596 N N . ASP A 1 79 ? 16.078 10.445 3.311 1 96.06 79 ASP A N 1
ATOM 597 C CA . ASP A 1 79 ? 17.531 10.57 3.33 1 96.06 79 ASP A CA 1
ATOM 598 C C . ASP A 1 79 ? 18.156 9.445 4.145 1 96.06 79 ASP A C 1
ATOM 600 O O . ASP A 1 79 ? 17.547 8.406 4.367 1 96.06 79 ASP A O 1
ATOM 604 N N . GLY A 1 80 ? 19.375 9.57 4.527 1 94.19 80 GLY A N 1
ATOM 605 C CA . GLY A 1 80 ? 20.094 8.523 5.242 1 94.19 80 GLY A CA 1
ATOM 606 C C . GLY A 1 80 ? 19.469 8.188 6.586 1 94.19 80 GLY A C 1
ATOM 607 O O . GLY A 1 80 ? 19.703 7.113 7.133 1 94.19 80 GLY A O 1
ATOM 608 N N . SER A 1 81 ? 18.703 9.125 7.125 1 94.62 81 SER A N 1
ATOM 609 C CA . SER A 1 81 ? 18.078 8.906 8.43 1 94.62 81 SER A CA 1
ATOM 610 C C . SER A 1 81 ? 16.781 8.109 8.312 1 94.62 81 SER A C 1
ATOM 612 O O . SER A 1 81 ? 16.297 7.555 9.297 1 94.62 81 SER A O 1
ATOM 614 N N . GLY A 1 82 ? 16.188 8.172 7.113 1 97.75 82 GLY A N 1
ATOM 615 C CA . GLY A 1 82 ? 14.977 7.387 6.934 1 97.75 82 GLY A CA 1
ATOM 616 C C . GLY A 1 82 ? 13.945 8.07 6.047 1 97.75 82 GLY A C 1
ATOM 617 O O . GLY A 1 82 ? 14.305 8.883 5.191 1 97.75 82 GLY A O 1
ATOM 618 N N . PHE A 1 83 ? 12.742 7.625 6.109 1 98.69 83 PHE A N 1
ATOM 619 C CA . PHE A 1 83 ? 11.609 8.094 5.324 1 98.69 83 PHE A CA 1
ATOM 620 C C . PHE A 1 83 ? 10.586 8.789 6.215 1 98.69 83 PHE A C 1
ATOM 622 O O . PHE A 1 83 ? 10.164 8.242 7.234 1 98.69 83 PHE A O 1
ATOM 629 N N . GLN A 1 84 ? 10.102 9.977 5.82 1 98.5 84 GLN A N 1
ATOM 630 C CA . GLN A 1 84 ? 9.305 10.789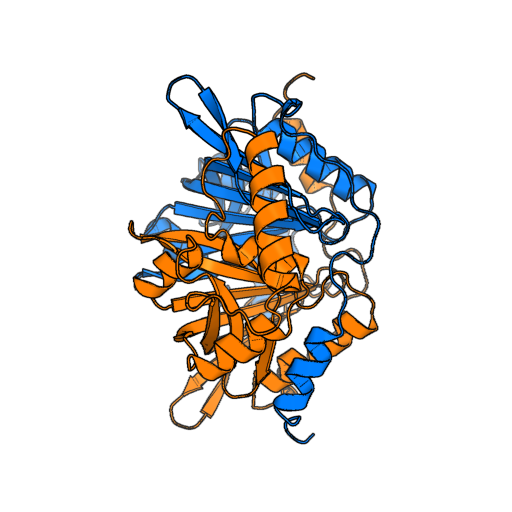 6.738 1 98.5 84 GLN A CA 1
ATOM 631 C C . GLN A 1 84 ? 7.895 11 6.203 1 98.5 84 GLN A C 1
ATOM 633 O O . GLN A 1 84 ? 7.707 11.203 5 1 98.5 84 GLN A O 1
ATOM 638 N N . PHE A 1 85 ? 6.988 10.969 7.062 1 98.69 85 PHE A N 1
ATOM 639 C CA . PHE A 1 85 ? 5.602 11.352 6.816 1 98.69 85 PHE A CA 1
ATOM 640 C C . PHE A 1 85 ? 5.023 12.086 8.023 1 98.69 85 PHE A C 1
ATOM 642 O O . PHE A 1 85 ? 5.656 12.156 9.078 1 98.69 85 PHE A O 1
ATOM 649 N N . ALA A 1 86 ? 3.836 12.656 7.84 1 98.38 86 ALA A N 1
ATOM 650 C CA . ALA A 1 86 ? 3.188 13.367 8.938 1 98.38 86 ALA A CA 1
ATOM 651 C C . ALA A 1 86 ? 1.786 12.82 9.195 1 98.38 86 ALA A C 1
ATOM 653 O O . ALA A 1 86 ? 1.151 12.273 8.289 1 98.38 86 ALA A O 1
ATOM 654 N N . ALA A 1 87 ? 1.364 12.938 10.359 1 97.56 87 ALA A N 1
ATOM 655 C CA . ALA A 1 87 ? 0.021 12.523 10.766 1 97.56 87 ALA A CA 1
ATOM 656 C C . ALA A 1 87 ? -0.375 13.18 12.086 1 97.56 87 ALA A C 1
ATOM 658 O O . ALA A 1 87 ? 0.483 13.656 12.836 1 97.56 87 ALA A O 1
ATOM 659 N N . HIS A 1 88 ? -1.668 13.242 12.297 1 97.38 88 HIS A N 1
ATOM 660 C CA . HIS A 1 88 ? -2.16 13.625 13.609 1 97.38 88 HIS A CA 1
ATOM 661 C C . HIS A 1 88 ? -1.961 12.5 14.625 1 97.38 88 HIS A C 1
ATOM 663 O O . HIS A 1 88 ? -2.367 11.359 14.383 1 97.38 88 HIS A O 1
ATOM 669 N N . ALA A 1 89 ? -1.398 12.781 15.742 1 97.31 89 ALA A N 1
ATOM 670 C CA . ALA A 1 89 ? -1.052 11.758 16.734 1 97.31 89 ALA A CA 1
ATOM 671 C C . ALA A 1 89 ? -2.303 11.078 17.281 1 97.31 89 ALA A C 1
ATOM 673 O O . ALA A 1 89 ? -2.246 9.93 17.719 1 97.31 89 ALA A O 1
ATOM 674 N N . ALA A 1 90 ? -3.441 11.766 17.203 1 96.12 90 ALA A N 1
ATOM 675 C CA . ALA A 1 90 ? -4.688 11.211 17.719 1 96.12 90 ALA A CA 1
ATOM 676 C C . ALA A 1 90 ? -5.449 10.445 16.641 1 96.12 90 ALA A C 1
ATOM 678 O O . ALA A 1 90 ? -6.477 9.828 16.922 1 96.12 90 ALA A O 1
ATOM 679 N N . SER A 1 91 ? -5 10.539 15.391 1 97.19 91 SER A N 1
ATOM 680 C CA . SER A 1 91 ? -5.621 9.766 14.328 1 97.19 91 SER A CA 1
ATOM 681 C C . SER A 1 91 ? -5.445 8.266 14.555 1 97.19 91 SER A C 1
ATOM 683 O O . SER A 1 91 ? -4.621 7.852 15.367 1 97.19 91 SER A O 1
ATOM 685 N N . PRO A 1 92 ? -6.152 7.406 13.859 1 97.38 92 PRO A N 1
ATOM 686 C CA . PRO A 1 92 ? -5.953 5.957 13.992 1 97.38 92 PRO A CA 1
ATOM 687 C C . PRO A 1 92 ? -4.5 5.539 13.781 1 97.38 92 PRO A C 1
ATOM 689 O O . PRO A 1 92 ? -3.967 4.738 14.547 1 97.38 92 PRO A O 1
ATOM 692 N N . LYS A 1 93 ? -3.881 6.066 12.711 1 98.19 93 LYS A N 1
ATOM 693 C CA . LYS A 1 93 ? -2.492 5.684 12.469 1 98.19 93 LYS A CA 1
ATOM 694 C C . LYS A 1 93 ? -1.58 6.191 13.578 1 98.19 93 LYS A C 1
ATOM 696 O O . LYS A 1 93 ? -0.632 5.508 13.969 1 98.19 93 LYS A O 1
ATOM 701 N N . GLY A 1 94 ? -1.806 7.414 14.07 1 98.31 94 GLY A N 1
ATOM 702 C CA . GLY A 1 94 ? -1.021 7.918 15.188 1 98.31 94 GLY A CA 1
ATOM 703 C C . GLY A 1 94 ? -1.126 7.051 16.422 1 98.31 94 GLY A C 1
ATOM 704 O O . GLY A 1 94 ? -0.115 6.73 17.062 1 98.31 94 GLY A O 1
ATOM 705 N N . VAL A 1 95 ? -2.312 6.68 16.797 1 98.38 95 VAL A N 1
ATOM 706 C CA . VAL A 1 95 ? -2.568 5.836 17.953 1 98.38 95 VAL A CA 1
ATOM 707 C C . VAL A 1 95 ? -1.892 4.48 17.766 1 98.38 95 VAL A C 1
ATOM 709 O O . VAL A 1 95 ? -1.249 3.971 18.688 1 98.38 95 VAL A O 1
ATOM 712 N N . GLN A 1 96 ? -2.041 3.91 16.609 1 98.81 96 GLN A N 1
ATOM 713 C CA . GLN A 1 96 ? -1.42 2.623 16.312 1 98.81 96 GLN A CA 1
ATOM 714 C C . GLN A 1 96 ? 0.097 2.697 16.469 1 98.81 96 GLN A C 1
ATOM 716 O O . GLN A 1 96 ? 0.711 1.809 17.062 1 98.81 96 GLN A O 1
ATOM 721 N N . LEU A 1 97 ? 0.695 3.764 15.961 1 98.75 97 LEU A N 1
ATOM 722 C CA . LEU A 1 97 ? 2.145 3.916 15.992 1 98.75 97 LEU A CA 1
ATOM 723 C C . LEU A 1 97 ? 2.639 4.152 17.422 1 98.75 97 LEU A C 1
ATOM 725 O O . LEU A 1 97 ? 3.766 3.781 17.75 1 98.75 97 LEU A O 1
ATOM 729 N N . ALA A 1 98 ? 1.826 4.789 18.219 1 98.38 98 ALA A N 1
ATOM 730 C CA . ALA A 1 98 ? 2.176 4.957 19.625 1 98.38 98 ALA A CA 1
ATOM 731 C C . ALA A 1 98 ? 2.234 3.613 20.344 1 98.38 98 ALA A C 1
ATOM 733 O O . ALA A 1 98 ? 3.082 3.402 21.219 1 98.38 98 ALA A O 1
ATOM 734 N N . GLY A 1 99 ? 1.349 2.682 19.984 1 98.19 99 GLY A N 1
ATOM 735 C CA . GLY A 1 99 ? 1.282 1.368 20.609 1 98.19 99 GLY A CA 1
ATOM 736 C C . GLY A 1 99 ? 2.291 0.388 20.047 1 98.19 99 GLY A C 1
ATOM 737 O O . GLY A 1 99 ? 2.842 -0.438 20.766 1 98.19 99 GLY A O 1
ATOM 738 N N . ALA A 1 100 ? 2.459 0.435 18.75 1 98.19 100 ALA A N 1
ATOM 739 C CA . ALA A 1 100 ? 3.402 -0.394 18 1 98.19 100 ALA A CA 1
ATOM 740 C C . ALA A 1 100 ? 4.215 0.448 17.016 1 98.19 100 ALA A C 1
ATOM 742 O O . ALA A 1 100 ? 3.832 0.595 15.859 1 98.19 100 ALA A O 1
ATOM 743 N N . PRO A 1 101 ? 5.402 0.905 17.438 1 98.62 101 PRO A N 1
ATOM 744 C CA . PRO A 1 101 ? 6.125 1.912 16.672 1 98.62 101 PRO A CA 1
ATOM 745 C C . PRO A 1 101 ? 6.973 1.302 15.555 1 98.62 101 PRO A C 1
ATOM 747 O O . PRO A 1 101 ? 8.164 1.613 15.438 1 98.62 101 PRO A O 1
ATOM 750 N N . ARG A 1 102 ? 6.426 0.446 14.742 1 98.81 102 ARG A N 1
ATOM 751 C CA . ARG A 1 102 ? 6.988 -0.16 13.539 1 98.81 102 ARG A CA 1
ATOM 752 C C . ARG A 1 102 ? 6.059 0.033 12.344 1 98.81 102 ARG A C 1
ATOM 754 O O . ARG A 1 102 ? 4.836 0.066 12.5 1 98.81 102 ARG A O 1
ATOM 761 N N . ALA A 1 103 ? 6.605 0.179 11.219 1 98.94 103 ALA A N 1
ATOM 762 C CA . ALA A 1 103 ? 5.785 0.375 10.023 1 98.94 103 ALA A CA 1
ATOM 763 C C . ALA A 1 103 ? 6.434 -0.258 8.797 1 98.94 103 ALA A C 1
ATOM 765 O O . ALA A 1 103 ? 7.629 -0.56 8.805 1 98.94 103 ALA A O 1
ATOM 766 N N . ALA A 1 104 ? 5.691 -0.55 7.836 1 98.94 104 ALA A N 1
ATOM 767 C CA . ALA A 1 104 ? 6.113 -0.868 6.477 1 98.94 104 ALA A CA 1
ATOM 768 C C . ALA A 1 104 ? 5.605 0.177 5.484 1 98.94 104 ALA A C 1
ATOM 770 O O . ALA A 1 104 ? 4.434 0.558 5.52 1 98.94 104 ALA A O 1
ATOM 771 N N . LEU A 1 105 ? 6.461 0.701 4.684 1 98.94 105 LEU A N 1
ATOM 772 C CA . LEU A 1 105 ? 6.105 1.587 3.58 1 98.94 105 LEU A CA 1
ATOM 773 C C . LEU A 1 105 ? 6.199 0.857 2.244 1 98.94 105 LEU A C 1
ATOM 775 O O . LEU A 1 105 ? 7.137 0.088 2.016 1 98.94 105 LEU A O 1
ATOM 779 N N . THR A 1 106 ? 5.246 1.064 1.392 1 98.94 106 THR A N 1
ATOM 780 C CA . THR A 1 106 ? 5.27 0.471 0.06 1 98.94 106 THR A CA 1
ATOM 781 C C . THR A 1 106 ? 5.047 1.536 -1.011 1 98.94 106 THR A C 1
ATOM 783 O O . THR A 1 106 ? 4.051 2.262 -0.977 1 98.94 106 THR A O 1
ATOM 786 N N . PHE A 1 107 ? 6 1.693 -1.899 1 98.94 107 PHE A N 1
ATOM 787 C CA . PHE A 1 107 ? 5.891 2.502 -3.107 1 98.94 107 PHE A CA 1
ATOM 788 C C . PHE A 1 107 ? 5.688 1.618 -4.332 1 98.94 107 PHE A C 1
ATOM 790 O O . PHE A 1 107 ? 6.348 0.586 -4.477 1 98.94 107 PHE A O 1
ATOM 797 N N . TYR A 1 108 ? 4.801 1.989 -5.168 1 98.81 108 TYR A N 1
ATOM 798 C CA . TYR A 1 108 ? 4.574 1.232 -6.395 1 98.81 108 TYR A CA 1
ATOM 799 C C . TYR A 1 108 ? 4.371 2.166 -7.582 1 98.81 108 TYR A C 1
ATOM 801 O O . TYR A 1 108 ? 3.484 3.021 -7.562 1 98.81 108 TYR A O 1
ATOM 809 N N . TRP A 1 109 ? 5.184 2.053 -8.562 1 98.38 109 TRP A N 1
ATOM 810 C CA . TRP A 1 109 ? 5.082 2.775 -9.828 1 98.38 109 TRP A CA 1
ATOM 811 C C . TRP A 1 109 ? 4.805 1.817 -10.977 1 98.38 109 TRP A C 1
ATOM 813 O O . TRP A 1 109 ? 5.734 1.308 -11.609 1 98.38 109 TRP A O 1
ATOM 823 N N . ALA A 1 110 ? 3.537 1.668 -11.266 1 97.12 110 ALA A N 1
ATOM 824 C CA . ALA A 1 110 ? 3.094 0.724 -12.289 1 97.12 110 ALA A CA 1
ATOM 825 C C . ALA A 1 110 ? 3.697 1.064 -13.648 1 97.12 110 ALA A C 1
ATOM 827 O O . ALA A 1 110 ? 3.99 0.171 -14.445 1 97.12 110 ALA A O 1
ATOM 828 N N . GLU A 1 111 ? 3.939 2.32 -13.93 1 95.31 111 GLU A N 1
ATOM 829 C CA . GLU A 1 111 ? 4.488 2.801 -15.195 1 95.31 111 GLU A CA 1
ATOM 830 C C . GLU A 1 111 ? 5.855 2.186 -15.477 1 95.31 111 GLU A C 1
ATOM 832 O O . GLU A 1 111 ? 6.25 2.035 -16.641 1 95.31 111 GLU A O 1
ATOM 837 N N . PHE A 1 112 ? 6.512 1.797 -14.383 1 96.38 112 PHE A N 1
ATOM 838 C CA . PHE A 1 112 ? 7.875 1.294 -14.508 1 96.38 112 PHE A CA 1
ATOM 839 C C . PHE A 1 112 ? 7.957 -0.159 -14.055 1 96.38 112 PHE A C 1
ATOM 841 O O . PHE A 1 112 ? 9.008 -0.793 -14.172 1 96.38 112 PHE A O 1
ATOM 848 N N . GLY A 1 113 ? 6.828 -0.667 -13.5 1 96.94 113 GLY A N 1
ATOM 849 C CA . GLY A 1 113 ? 6.934 -1.965 -12.852 1 96.94 113 GLY A CA 1
ATOM 850 C C . GLY A 1 113 ? 7.922 -1.982 -11.703 1 96.94 113 GLY A C 1
ATOM 851 O O . GLY A 1 113 ? 8.773 -2.871 -11.625 1 96.94 113 GLY A O 1
ATOM 852 N N . ARG A 1 114 ? 7.816 -0.945 -10.859 1 98.5 114 ARG A N 1
ATOM 853 C CA . ARG A 1 114 ? 8.758 -0.824 -9.75 1 98.5 114 ARG A CA 1
ATOM 854 C C . ARG A 1 114 ? 8.023 -0.776 -8.414 1 98.5 114 ARG A C 1
ATOM 856 O O . ARG A 1 114 ? 6.996 -0.105 -8.289 1 98.5 114 ARG A O 1
ATOM 863 N N . GLN A 1 115 ? 8.562 -1.533 -7.508 1 98.75 115 GLN A N 1
ATOM 864 C CA . GLN A 1 115 ? 8.125 -1.488 -6.117 1 98.75 115 GLN A CA 1
ATOM 865 C C . GLN A 1 115 ? 9.305 -1.245 -5.18 1 98.75 115 GLN A C 1
ATOM 867 O O . GLN A 1 115 ? 10.383 -1.809 -5.371 1 98.75 115 GLN A O 1
ATOM 872 N N . VAL A 1 116 ? 9.102 -0.404 -4.164 1 98.94 116 VAL A N 1
ATOM 873 C CA . VAL A 1 116 ? 10.039 -0.259 -3.053 1 98.94 116 VAL A CA 1
ATOM 874 C C . VAL A 1 116 ? 9.32 -0.553 -1.737 1 98.94 116 VAL A C 1
ATOM 876 O O . VAL A 1 116 ? 8.242 -0.019 -1.479 1 98.94 116 VAL A O 1
ATOM 879 N N . ARG A 1 117 ? 9.898 -1.425 -0.94 1 98.94 117 ARG A N 1
ATOM 880 C CA . ARG A 1 117 ? 9.383 -1.78 0.378 1 98.94 117 ARG A CA 1
ATOM 881 C C . ARG A 1 117 ? 10.359 -1.365 1.477 1 98.94 117 ARG A C 1
ATOM 883 O O . ARG A 1 117 ? 11.547 -1.681 1.412 1 98.94 117 ARG A O 1
ATOM 890 N N . VAL A 1 118 ? 9.875 -0.653 2.426 1 98.94 118 VAL A N 1
ATOM 891 C CA . VAL A 1 118 ? 10.664 -0.192 3.564 1 98.94 118 VAL A CA 1
ATOM 892 C C . VAL A 1 118 ? 10.062 -0.731 4.859 1 98.94 118 VAL A C 1
ATOM 894 O O . VAL A 1 118 ? 8.852 -0.675 5.059 1 98.94 118 VAL A O 1
ATOM 897 N N . ARG A 1 119 ? 10.867 -1.303 5.727 1 98.94 119 ARG A N 1
ATOM 898 C CA . ARG A 1 119 ? 10.422 -1.706 7.059 1 98.94 119 ARG A CA 1
ATOM 899 C C . ARG A 1 119 ? 11.383 -1.194 8.133 1 98.94 119 ARG A C 1
ATOM 901 O O . ARG A 1 119 ? 12.602 -1.217 7.945 1 98.94 119 ARG A O 1
ATOM 908 N N . GLY A 1 120 ? 10.766 -0.697 9.18 1 98.88 120 GLY A N 1
ATOM 909 C CA . GLY A 1 120 ? 11.625 -0.204 10.242 1 98.88 120 GLY A CA 1
ATOM 910 C C . GLY A 1 120 ? 10.859 0.401 11.406 1 98.88 120 GLY A C 1
ATOM 911 O O . GLY A 1 120 ? 9.625 0.382 11.414 1 98.88 120 GLY A O 1
ATOM 912 N N . ALA A 1 121 ? 11.57 0.907 12.391 1 98.81 121 ALA A N 1
ATOM 913 C CA . ALA A 1 121 ? 11 1.576 13.562 1 98.81 121 ALA A CA 1
ATOM 914 C C . ALA A 1 121 ? 10.5 2.973 13.203 1 98.81 121 ALA A C 1
ATOM 916 O O . ALA A 1 121 ? 11.055 3.631 12.32 1 98.81 121 ALA A O 1
ATOM 917 N N . VAL A 1 122 ? 9.492 3.387 13.836 1 98.94 122 VAL A N 1
ATOM 918 C CA . VAL A 1 122 ? 8.953 4.723 13.633 1 98.94 122 VAL A CA 1
ATOM 919 C C . VAL A 1 122 ? 9.281 5.605 14.836 1 98.94 122 VAL A C 1
ATOM 921 O O . VAL A 1 122 ? 9.008 5.238 15.977 1 98.94 122 VAL A O 1
ATOM 924 N N . VAL A 1 123 ? 9.805 6.75 14.555 1 98.62 123 VAL A N 1
ATOM 925 C CA . VAL A 1 123 ? 10.211 7.68 15.609 1 98.62 123 VAL A CA 1
ATOM 926 C C . VAL A 1 123 ? 9.562 9.047 15.367 1 98.62 123 VAL A C 1
ATOM 928 O O . VAL A 1 123 ? 9.719 9.625 14.289 1 98.62 123 VAL A O 1
ATOM 931 N N . PRO A 1 124 ? 8.812 9.57 16.328 1 98.38 124 PRO A N 1
ATOM 932 C CA . PRO A 1 124 ? 8.312 10.938 16.172 1 98.38 124 PRO A CA 1
ATOM 933 C C . PRO A 1 124 ? 9.43 11.984 16.219 1 98.38 124 PRO A C 1
ATOM 935 O O . PRO A 1 124 ? 10.398 11.828 16.969 1 98.38 124 PRO A O 1
ATOM 938 N N . ASP A 1 125 ? 9.32 12.938 15.438 1 97.12 125 ASP A N 1
ATOM 939 C CA . ASP A 1 125 ? 10.289 14.031 15.422 1 97.12 125 ASP A CA 1
ATOM 940 C C . ASP A 1 125 ? 10.062 14.984 16.594 1 97.12 125 ASP A C 1
ATOM 942 O O . ASP A 1 125 ? 9.102 14.828 17.344 1 97.12 125 ASP A O 1
ATOM 946 N N . ALA A 1 126 ? 11.016 15.906 16.812 1 96.56 126 ALA A N 1
ATOM 947 C CA . ALA A 1 126 ? 10.883 16.938 17.828 1 96.56 126 ALA A CA 1
ATOM 948 C C . ALA A 1 126 ? 9.672 17.828 17.562 1 96.56 126 ALA A C 1
ATOM 950 O O . ALA A 1 126 ? 9.352 18.109 16.406 1 96.56 126 ALA A O 1
ATOM 951 N N . PRO A 1 127 ? 9.008 18.297 18.609 1 97.12 127 PRO A N 1
ATOM 952 C CA . PRO A 1 127 ? 7.816 19.141 18.469 1 97.12 127 PRO A CA 1
ATOM 953 C C . PRO A 1 127 ? 8.062 20.359 17.578 1 97.12 127 PRO A C 1
ATOM 955 O O . PRO A 1 127 ? 7.172 20.766 16.828 1 97.12 127 PRO A O 1
ATOM 958 N N . GLU A 1 128 ? 9.219 20.906 17.609 1 97.19 128 GLU A N 1
ATOM 959 C CA . GLU A 1 128 ? 9.531 22.094 16.828 1 97.19 128 GLU A CA 1
ATOM 960 C C . GLU A 1 128 ? 9.5 21.797 15.328 1 97.19 128 GLU A C 1
ATOM 962 O O . GLU A 1 128 ? 9.016 22.625 14.539 1 97.19 128 GLU A O 1
ATOM 967 N N . ARG A 1 129 ? 10.039 20.641 14.969 1 96.56 129 ARG A N 1
ATOM 968 C CA . ARG A 1 129 ? 10.031 20.266 13.555 1 96.56 129 ARG A CA 1
ATOM 969 C C . ARG A 1 129 ? 8.617 19.922 13.086 1 96.56 129 ARG A C 1
ATOM 971 O O . ARG A 1 129 ? 8.242 20.25 11.961 1 96.56 129 ARG A O 1
ATOM 978 N N . SER A 1 130 ? 7.867 19.328 13.914 1 98.06 130 SER A N 1
ATOM 979 C CA . SER A 1 130 ? 6.469 19.031 13.617 1 98.06 130 SER A CA 1
ATOM 980 C C . SER A 1 130 ? 5.664 20.312 13.453 1 98.06 130 SER A C 1
ATOM 982 O O . SER A 1 130 ? 4.832 20.438 12.547 1 98.06 130 SER A O 1
ATOM 984 N N . ALA A 1 131 ? 5.934 21.266 14.305 1 98 131 ALA A N 1
ATOM 985 C CA . ALA A 1 131 ? 5.262 22.547 14.227 1 98 131 ALA A CA 1
ATOM 986 C C . ALA A 1 131 ? 5.59 23.266 12.922 1 98 131 ALA A C 1
ATOM 988 O O . ALA A 1 131 ? 4.703 23.844 12.281 1 98 131 ALA A O 1
ATOM 989 N N . ALA A 1 132 ? 6.844 23.219 12.57 1 96.81 132 ALA A N 1
ATOM 990 C CA . ALA A 1 132 ? 7.262 23.844 11.32 1 96.81 132 ALA A CA 1
ATOM 991 C C . ALA A 1 132 ? 6.559 23.219 10.125 1 96.81 132 ALA A C 1
ATOM 993 O O . ALA A 1 132 ? 6.145 23.906 9.195 1 96.81 132 ALA A O 1
ATOM 994 N N . ASP A 1 133 ? 6.484 21.922 10.156 1 96.56 133 ASP A N 1
ATOM 995 C CA . ASP A 1 133 ? 5.773 21.219 9.094 1 96.56 133 ASP A CA 1
ATOM 996 C C . ASP A 1 133 ? 4.309 21.641 9.039 1 96.56 133 ASP A C 1
ATOM 998 O O . ASP A 1 133 ? 3.762 21.859 7.957 1 96.56 133 ASP A O 1
ATOM 1002 N N . PHE A 1 134 ? 3.648 21.734 10.211 1 97.81 134 PHE A N 1
ATOM 1003 C CA . PHE A 1 134 ? 2.252 22.141 10.297 1 97.81 134 PHE A CA 1
ATOM 1004 C C . PHE A 1 134 ? 2.057 23.516 9.672 1 97.81 134 PHE A C 1
ATOM 1006 O O . PHE A 1 134 ? 1.138 23.719 8.875 1 97.81 134 PHE A O 1
ATOM 1013 N N . LEU A 1 135 ? 2.881 24.391 9.969 1 97 135 LEU A N 1
ATOM 1014 C CA . LEU A 1 135 ? 2.756 25.781 9.547 1 97 135 LEU A CA 1
ATOM 1015 C C . LEU A 1 135 ? 3.004 25.922 8.047 1 97 135 LEU A C 1
ATOM 1017 O O . LEU A 1 135 ? 2.57 26.891 7.422 1 97 135 LEU A O 1
ATOM 1021 N N . ALA A 1 136 ? 3.717 24.953 7.484 1 94.31 136 ALA A N 1
ATOM 1022 C CA . ALA A 1 136 ? 4.008 24.969 6.055 1 94.31 136 ALA A CA 1
ATOM 1023 C C . ALA A 1 136 ? 2.822 24.453 5.242 1 94.31 136 ALA A C 1
ATOM 1025 O O . ALA A 1 136 ? 2.789 24.609 4.02 1 94.31 136 ALA A O 1
ATOM 1026 N N . ARG A 1 137 ? 1.848 23.906 5.879 1 93.25 137 ARG A N 1
ATOM 1027 C CA . ARG A 1 137 ? 0.666 23.391 5.188 1 93.25 137 ARG A CA 1
ATOM 1028 C C . ARG A 1 137 ? -0.272 24.531 4.801 1 93.25 137 ARG A C 1
ATOM 1030 O O . ARG A 1 137 ? -0.226 25.609 5.395 1 93.25 137 ARG A O 1
ATOM 1037 N N . GLY A 1 138 ? -1.107 24.312 3.773 1 90.81 138 GLY A N 1
ATOM 1038 C CA . GLY A 1 138 ? -2.115 25.281 3.4 1 90.81 138 GLY A CA 1
ATOM 1039 C C . GLY A 1 138 ? -3.146 25.531 4.488 1 90.81 138 GLY A C 1
ATOM 1040 O O . GLY A 1 138 ? -3.326 24.688 5.375 1 90.81 138 GLY A O 1
ATOM 1041 N N . ALA A 1 139 ? -3.836 26.578 4.387 1 92.69 139 ALA A N 1
ATOM 1042 C CA . ALA A 1 139 ? -4.785 27 5.41 1 92.69 139 ALA A CA 1
ATOM 1043 C C . ALA A 1 139 ? -5.895 25.969 5.586 1 92.69 139 ALA A C 1
ATOM 1045 O O . ALA A 1 139 ? -6.27 25.641 6.715 1 92.69 139 ALA A O 1
ATOM 1046 N N . THR A 1 140 ? -6.426 25.438 4.539 1 91.62 140 THR A N 1
ATOM 1047 C CA . THR A 1 140 ? -7.512 24.484 4.617 1 91.62 140 THR A CA 1
ATOM 1048 C C . THR A 1 140 ? -7.039 23.172 5.266 1 91.62 140 THR A C 1
ATOM 1050 O O . THR A 1 140 ? -7.742 22.594 6.094 1 91.62 140 THR A O 1
ATOM 1053 N N . ALA A 1 141 ? -5.867 22.734 4.848 1 91.69 141 ALA A N 1
ATOM 1054 C CA . ALA A 1 141 ? -5.297 21.531 5.434 1 91.69 141 ALA A CA 1
ATOM 1055 C C . ALA A 1 141 ? -5.074 21.703 6.934 1 91.69 141 ALA A C 1
ATOM 1057 O O . ALA A 1 141 ? -5.352 20.781 7.715 1 91.69 141 ALA A O 1
ATOM 1058 N N . ARG A 1 142 ? -4.535 22.844 7.328 1 95.38 142 ARG A N 1
ATOM 1059 C CA . ARG A 1 142 ? -4.344 23.141 8.742 1 95.38 142 ARG A CA 1
ATOM 1060 C C . ARG A 1 142 ? -5.676 23.156 9.484 1 95.38 142 ARG A C 1
ATOM 1062 O O . ARG A 1 142 ? -5.789 22.594 10.578 1 95.38 142 ARG A O 1
ATOM 1069 N N . ALA A 1 143 ? -6.652 23.781 8.875 1 95.56 143 ALA A N 1
ATOM 1070 C CA . ALA A 1 143 ? -7.977 23.875 9.492 1 95.56 143 ALA A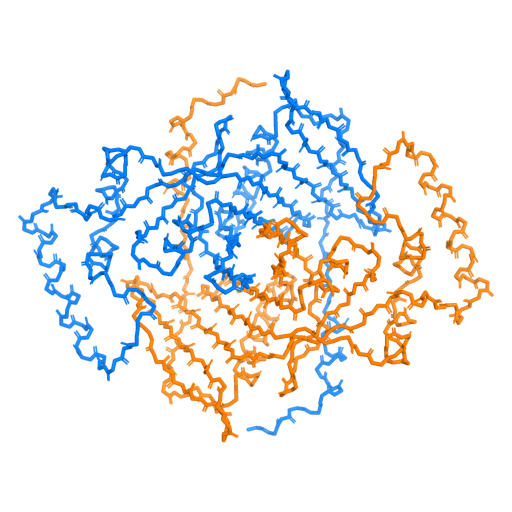 CA 1
ATOM 1071 C C . ALA A 1 143 ? -8.57 22.484 9.727 1 95.56 143 ALA A C 1
ATOM 1073 O O . ALA A 1 143 ? -9.133 22.203 10.789 1 95.56 143 ALA A O 1
ATOM 1074 N N . GLU A 1 144 ? -8.414 21.641 8.773 1 93.12 144 GLU A N 1
ATOM 1075 C CA . GLU A 1 144 ? -8.922 20.281 8.891 1 93.12 144 GLU A CA 1
ATOM 1076 C C . GLU A 1 144 ? -8.203 19.531 10.008 1 93.12 144 GLU A C 1
ATOM 1078 O O . GLU A 1 144 ? -8.844 18.828 10.805 1 93.12 144 GLU A O 1
ATOM 1083 N N . ALA A 1 145 ? -6.93 19.625 10 1 93.81 145 ALA A N 1
ATOM 1084 C CA . ALA A 1 145 ? -6.133 18.953 11.016 1 93.81 145 ALA A CA 1
ATOM 1085 C C . ALA A 1 145 ? -6.531 19.406 12.414 1 93.81 145 ALA A C 1
ATOM 1087 O O . ALA A 1 145 ? -6.645 18.578 13.328 1 93.81 145 ALA A O 1
ATOM 1088 N N . LEU A 1 146 ? -6.816 20.641 12.594 1 95.81 146 LEU A N 1
ATOM 1089 C CA . LEU A 1 146 ? -7.125 21.25 13.891 1 95.81 146 LEU A CA 1
ATOM 1090 C C . LEU A 1 146 ? -8.445 20.703 14.438 1 95.81 146 LEU A C 1
ATOM 1092 O O . LEU A 1 146 ? -8.695 20.766 15.641 1 95.81 146 LEU A O 1
ATOM 1096 N N . LEU A 1 147 ? -9.297 20.203 13.57 1 93.56 147 LEU A N 1
ATOM 1097 C CA . LEU A 1 147 ? -10.562 19.641 14.023 1 93.56 147 LEU A CA 1
ATOM 1098 C C . LEU A 1 147 ? -10.328 18.375 14.852 1 93.56 147 LEU A C 1
ATOM 1100 O O . LEU A 1 147 ? -11.117 18.062 15.742 1 93.56 147 LEU A O 1
ATOM 1104 N N . GLY A 1 148 ? -9.234 17.625 14.516 1 92.19 148 GLY A N 1
ATOM 1105 C CA . GLY A 1 148 ? -8.875 16.438 15.273 1 92.19 148 GLY A CA 1
ATOM 1106 C C . GLY A 1 148 ? -9.938 15.352 15.219 1 92.19 148 GLY A C 1
ATOM 1107 O O . GLY A 1 148 ? -10.125 14.609 16.188 1 92.19 148 GLY A O 1
ATOM 1108 N N . ARG A 1 149 ? -10.641 15.25 14.148 1 92.06 149 ARG A N 1
ATOM 1109 C CA . ARG A 1 149 ? -11.781 14.336 14.109 1 92.06 149 ARG A CA 1
ATOM 1110 C C . ARG A 1 149 ? -11.617 13.312 12.992 1 92.06 149 ARG A C 1
ATOM 1112 O O . ARG A 1 149 ? -12.539 12.555 12.695 1 92.06 149 ARG A O 1
ATOM 1119 N N . GLN A 1 150 ? -10.422 13.32 12.352 1 91.38 150 GLN A N 1
ATOM 1120 C CA . GLN A 1 150 ? -10.195 12.453 11.203 1 91.38 150 GLN A CA 1
ATOM 1121 C C . GLN A 1 150 ? -10.578 11.008 11.516 1 91.38 150 GLN A C 1
ATOM 1123 O O . GLN A 1 150 ? -10.195 10.469 12.555 1 91.38 150 GLN A O 1
ATOM 1128 N N . SER A 1 151 ? -11.391 10.383 10.656 1 94.12 151 SER A N 1
ATOM 1129 C CA . SER A 1 151 ? -11.805 8.977 10.648 1 94.12 151 SER A CA 1
ATOM 1130 C C . SER A 1 151 ? -12.93 8.727 11.648 1 94.12 151 SER A C 1
ATOM 1132 O O . SER A 1 151 ? -13.438 7.609 11.75 1 94.12 151 SER A O 1
ATOM 1134 N N . ARG A 1 152 ? -13.289 9.789 12.445 1 94.75 152 ARG A N 1
ATOM 1135 C CA . ARG A 1 152 ? -14.484 9.648 13.281 1 94.75 152 ARG A CA 1
ATOM 1136 C C . ARG A 1 152 ? -15.75 9.688 12.438 1 94.75 152 ARG A C 1
ATOM 1138 O O . ARG A 1 152 ? -15.734 10.172 11.305 1 94.75 152 ARG A O 1
ATOM 1145 N N . TYR A 1 153 ? -16.844 9.172 12.992 1 95.38 153 TYR A N 1
ATOM 1146 C CA . TYR A 1 153 ? -18.109 9.164 12.273 1 95.38 153 TYR A CA 1
ATOM 1147 C C . TYR A 1 153 ? -18.641 10.586 12.086 1 95.38 153 TYR A C 1
ATOM 1149 O O . TYR A 1 153 ? -18.594 11.398 13.016 1 95.38 153 TYR A O 1
ATOM 1157 N N . LEU A 1 154 ? -19 10.875 10.867 1 92.94 154 LEU A N 1
ATOM 1158 C CA . LEU A 1 154 ? -19.641 12.133 10.523 1 92.94 154 LEU A CA 1
ATOM 1159 C C . LEU A 1 154 ? -21.172 11.984 10.539 1 92.94 154 LEU A C 1
ATOM 1161 O O . LEU A 1 154 ? -21.719 11.203 9.758 1 92.94 154 LEU A O 1
ATOM 1165 N N . THR A 1 155 ? -21.844 12.617 11.367 1 85.94 155 THR A N 1
ATOM 1166 C CA . THR A 1 155 ? -23.281 12.406 11.531 1 85.94 155 THR A CA 1
ATOM 1167 C C . THR A 1 155 ? -24.078 13.477 10.781 1 85.94 155 THR A C 1
ATOM 1169 O O . THR A 1 155 ? -25.234 13.258 10.422 1 85.94 155 THR A O 1
ATOM 1172 N N . ASP A 1 156 ? -23.406 14.609 10.539 1 86.19 156 ASP A N 1
ATOM 1173 C CA . ASP A 1 156 ? -24.094 15.742 9.93 1 86.19 156 ASP A CA 1
ATOM 1174 C C . ASP A 1 156 ? -23.141 16.547 9.047 1 86.19 156 ASP A C 1
ATOM 1176 O O . ASP A 1 156 ? -22.234 17.219 9.547 1 86.19 156 ASP A O 1
ATOM 1180 N N . SER A 1 157 ? -23.422 16.547 7.746 1 83.5 157 SER A N 1
ATOM 1181 C CA . SER A 1 157 ? -22.562 17.266 6.82 1 83.5 157 SER A CA 1
ATOM 1182 C C . SER A 1 157 ? -22.578 18.766 7.098 1 83.5 157 SER A C 1
ATOM 1184 O O . SER A 1 157 ? -21.562 19.453 6.914 1 83.5 157 SER A O 1
ATOM 1186 N N . GLY A 1 158 ? -23.688 19.234 7.461 1 86.44 158 GLY A N 1
ATOM 1187 C CA . GLY A 1 158 ? -23.766 20.641 7.828 1 86.44 158 GLY A CA 1
ATOM 1188 C C . GLY A 1 158 ? -22.875 21 9 1 86.44 158 GLY A C 1
ATOM 1189 O O . GLY A 1 158 ? -22.234 22.062 9 1 86.44 158 GLY A O 1
ATOM 1190 N N . ALA A 1 159 ? -22.844 20.094 9.898 1 87.12 159 ALA A N 1
ATOM 1191 C CA . ALA A 1 159 ? -21.984 20.297 11.062 1 87.12 159 ALA A CA 1
ATOM 1192 C C . ALA A 1 159 ? -20.516 20.312 10.656 1 87.12 159 ALA A C 1
ATOM 1194 O O . ALA A 1 159 ? -19.719 21.109 11.195 1 87.12 159 ALA A O 1
ATOM 1195 N N . ARG A 1 160 ? -20.172 19.594 9.719 1 89.31 160 ARG A N 1
ATOM 1196 C CA . ARG A 1 160 ? -18.797 19.547 9.227 1 89.31 160 ARG A CA 1
ATOM 1197 C C . ARG A 1 160 ? -18.406 20.875 8.602 1 89.31 160 ARG A C 1
ATOM 1199 O O . ARG A 1 160 ? -17.344 21.422 8.898 1 89.31 160 ARG A O 1
ATOM 1206 N N . ASP A 1 161 ? -19.25 21.375 7.797 1 89.88 161 ASP A N 1
ATOM 1207 C CA . ASP A 1 161 ? -18.953 22.625 7.102 1 89.88 161 ASP A CA 1
ATOM 1208 C C . ASP A 1 161 ? -18.797 23.781 8.086 1 89.88 161 ASP A C 1
ATOM 1210 O O . ASP A 1 161 ? -17.906 24.625 7.93 1 89.88 161 ASP A O 1
ATOM 1214 N N . ARG A 1 162 ? -19.641 23.766 9.016 1 93.31 162 ARG A N 1
ATOM 1215 C CA . ARG A 1 162 ? -19.562 24.812 10.031 1 93.31 162 ARG A CA 1
ATOM 1216 C C . ARG A 1 162 ? -18.266 24.719 10.828 1 93.31 162 ARG A C 1
ATOM 1218 O O . ARG A 1 162 ? -17.578 25.719 11.031 1 93.31 162 ARG A O 1
ATOM 1225 N N . ALA A 1 163 ? -18 23.484 11.227 1 94.06 163 ALA A N 1
ATOM 1226 C CA . ALA A 1 163 ? -16.781 23.266 12.008 1 94.06 163 ALA A CA 1
ATOM 1227 C C . ALA A 1 163 ? -15.547 23.656 11.203 1 94.06 163 ALA A C 1
ATOM 1229 O O . ALA A 1 163 ? -14.633 24.297 11.734 1 94.06 163 ALA A O 1
ATOM 1230 N N . LEU A 1 164 ? -15.523 23.344 10.008 1 93.19 164 LEU A N 1
ATOM 1231 C CA . LEU A 1 164 ? -14.406 23.672 9.141 1 93.19 164 LEU A CA 1
ATOM 1232 C C . LEU A 1 164 ? -14.289 25.188 8.945 1 93.19 164 LEU A C 1
ATOM 1234 O O . LEU A 1 164 ? -13.188 25.734 8.953 1 93.19 164 LEU A O 1
ATOM 1238 N N . GLY A 1 165 ? -15.414 25.797 8.719 1 94.31 165 GLY A N 1
ATOM 1239 C CA . GLY A 1 165 ? -15.422 27.234 8.594 1 94.31 165 GLY A CA 1
ATOM 1240 C C . GLY A 1 165 ? -14.844 27.953 9.797 1 94.31 165 GLY A C 1
ATOM 1241 O O . GLY A 1 165 ? -14.047 28.875 9.656 1 94.31 165 GLY A O 1
ATOM 1242 N N . GLU A 1 166 ? -15.25 27.469 10.93 1 96.56 166 GLU A N 1
ATOM 1243 C CA . GLU A 1 166 ? -14.75 28.047 12.172 1 96.56 166 GLU A CA 1
ATOM 1244 C C . GLU A 1 166 ? -13.25 27.828 12.312 1 96.56 166 GLU A C 1
ATOM 1246 O O . GLU A 1 166 ? -12.516 28.734 12.719 1 96.56 166 GLU A O 1
ATOM 1251 N N . SER A 1 167 ? -12.852 26.641 12.055 1 95.88 167 SER A N 1
ATOM 1252 C CA . SER A 1 167 ? -11.438 26.328 12.141 1 95.88 167 SER A CA 1
ATOM 1253 C C . SER A 1 167 ? -10.617 27.156 11.156 1 95.88 167 SER A C 1
ATOM 1255 O O . SER A 1 167 ? -9.523 27.625 11.492 1 95.88 167 SER A O 1
ATOM 1257 N N . LEU A 1 168 ? -11.125 27.328 10.008 1 95.31 168 LEU A N 1
ATOM 1258 C CA . LEU A 1 168 ? -10.445 28.141 9 1 95.31 168 LEU A CA 1
ATOM 1259 C C . LEU A 1 168 ? -10.32 29.578 9.461 1 95.31 168 LEU A C 1
ATOM 1261 O O . LEU A 1 168 ? -9.266 30.203 9.289 1 95.31 168 LEU A O 1
ATOM 1265 N N . ALA A 1 169 ? -11.359 30.109 10.023 1 96.94 169 ALA A N 1
ATOM 1266 C CA . ALA A 1 169 ? -11.336 31.469 10.555 1 96.94 169 ALA A CA 1
ATOM 1267 C C . ALA A 1 169 ? -10.25 31.625 11.617 1 96.94 169 ALA A C 1
ATOM 1269 O O . ALA A 1 169 ? -9.555 32.656 11.672 1 96.94 169 ALA A O 1
ATOM 1270 N N . ARG A 1 170 ? -10.109 30.609 12.406 1 96.94 170 ARG A N 1
ATOM 1271 C CA . ARG A 1 170 ? -9.094 30.625 13.453 1 96.94 170 ARG A CA 1
ATOM 1272 C C . ARG A 1 170 ? -7.691 30.656 12.852 1 96.94 170 ARG A C 1
ATOM 1274 O O . ARG A 1 170 ? -6.828 31.406 13.312 1 96.94 170 ARG A O 1
ATOM 1281 N N . VAL A 1 171 ? -7.48 29.844 11.859 1 96.81 171 VAL A N 1
ATOM 1282 C CA . VAL A 1 171 ? -6.188 29.766 11.188 1 96.81 171 VAL A CA 1
ATOM 1283 C C . VAL A 1 171 ? -5.855 31.125 10.555 1 96.81 171 VAL A C 1
ATOM 1285 O O . VAL A 1 171 ? -4.707 31.562 10.602 1 96.81 171 VAL A O 1
ATOM 1288 N N . GLU A 1 172 ? -6.816 31.797 10.016 1 95.62 172 GLU A N 1
ATOM 1289 C CA . GLU A 1 172 ? -6.621 33.094 9.352 1 95.62 172 GLU A CA 1
ATOM 1290 C C . GLU A 1 172 ? -6.312 34.188 10.367 1 95.62 172 GLU A C 1
ATOM 1292 O O . GLU A 1 172 ? -5.492 35.062 10.109 1 95.62 172 GLU A O 1
ATOM 1297 N N . THR A 1 173 ? -6.941 34.125 11.445 1 97.19 173 THR A N 1
ATOM 1298 C CA . THR A 1 173 ? -6.785 35.156 12.469 1 97.19 173 THR A CA 1
ATOM 1299 C C . THR A 1 173 ? -5.5 34.938 13.266 1 97.19 173 THR A C 1
ATOM 1301 O O . THR A 1 173 ? -4.918 35.875 13.789 1 97.19 173 THR A O 1
ATOM 1304 N N . GLU A 1 174 ? -5.082 33.656 13.328 1 97.62 174 GLU A N 1
ATOM 1305 C CA . GLU A 1 174 ? -3.861 33.281 14.039 1 97.62 174 GLU A CA 1
ATOM 1306 C C . GLU A 1 174 ? -2.908 32.5 13.133 1 97.62 174 GLU A C 1
ATOM 1308 O O . GLU A 1 174 ? -2.785 31.281 13.242 1 97.62 174 GLU A O 1
ATOM 1313 N N . PRO A 1 175 ? -2.193 33.156 12.359 1 94.94 175 PRO A N 1
ATOM 1314 C CA . PRO A 1 175 ? -1.342 32.5 11.367 1 94.94 175 PRO A CA 1
ATOM 1315 C C . PRO A 1 175 ? -0.294 31.594 12.008 1 94.94 175 PRO A C 1
ATOM 1317 O O . PRO A 1 175 ? 0.212 30.688 11.352 1 94.94 175 PRO A O 1
ATOM 1320 N N . GLY A 1 176 ? 0.019 31.766 13.227 1 96.88 176 GLY A N 1
ATOM 1321 C CA . GLY A 1 176 ? 1.021 30.969 13.914 1 96.88 176 GLY A CA 1
ATOM 1322 C C . GLY A 1 176 ? 0.428 29.797 14.68 1 96.88 176 GLY A C 1
ATOM 1323 O O . GLY A 1 176 ? 1.147 29.062 15.367 1 96.88 176 GLY A O 1
ATOM 1324 N N . LEU A 1 177 ? -0.851 29.578 14.57 1 97.38 177 LEU A N 1
ATOM 1325 C CA . LEU A 1 177 ? -1.534 28.516 15.297 1 97.38 177 LEU A CA 1
ATOM 1326 C C . LEU A 1 177 ? -1.033 27.141 14.852 1 97.38 177 LEU A C 1
ATOM 1328 O O . LEU A 1 177 ? -0.961 26.859 13.656 1 97.38 177 LEU A O 1
ATOM 1332 N N . VAL A 1 178 ? -0.636 26.328 15.828 1 97.81 178 VAL A N 1
ATOM 1333 C CA . VAL A 1 178 ? -0.126 25 15.57 1 97.81 178 VAL A CA 1
ATOM 1334 C C . VAL A 1 178 ? -0.947 23.969 16.344 1 97.81 178 VAL A C 1
ATOM 1336 O O . VAL A 1 178 ? -1.304 24.203 17.5 1 97.81 178 VAL A O 1
ATOM 1339 N N . ASP A 1 179 ? -1.324 22.922 15.719 1 97.44 179 ASP A N 1
ATOM 1340 C CA . ASP A 1 179 ? -1.868 21.766 16.438 1 97.44 179 ASP A CA 1
ATOM 1341 C C . ASP A 1 179 ? -0.758 20.953 17.094 1 97.44 179 ASP A C 1
ATOM 1343 O O . ASP A 1 179 ? 0.049 20.328 16.406 1 97.44 179 ASP A O 1
ATOM 1347 N N . PRO A 1 180 ? -0.664 20.891 18.359 1 96.56 180 PRO A N 1
ATOM 1348 C CA . PRO A 1 180 ? 0.442 20.203 19.016 1 96.56 180 PRO A CA 1
ATOM 1349 C C . PRO A 1 180 ? 0.433 18.703 18.75 1 96.56 180 PRO A C 1
ATOM 1351 O O . PRO A 1 180 ? 1.431 18.016 19.016 1 96.56 180 PRO A O 1
ATOM 1354 N N . ALA A 1 181 ? -0.671 18.156 18.312 1 97.31 181 ALA A N 1
ATOM 1355 C CA . ALA A 1 181 ? -0.765 16.734 18.016 1 97.31 181 ALA A CA 1
ATOM 1356 C C . ALA A 1 181 ? -0.242 16.422 16.625 1 97.31 181 ALA A C 1
ATOM 1358 O O . ALA A 1 181 ? -0.044 15.25 16.266 1 97.31 181 ALA A O 1
ATOM 1359 N N . TRP A 1 182 ? -0.111 17.453 15.766 1 98.19 182 TRP A N 1
ATOM 1360 C CA . TRP A 1 182 ? 0.507 17.219 14.469 1 98.19 182 TRP A CA 1
ATOM 1361 C C . TRP A 1 182 ? 1.942 16.719 14.625 1 98.19 182 TRP A C 1
ATOM 1363 O O . TRP A 1 182 ? 2.746 17.359 15.32 1 98.19 182 TRP A O 1
ATOM 1373 N N . THR A 1 183 ? 2.283 15.617 14.008 1 98.56 183 THR A N 1
ATOM 1374 C CA . THR A 1 183 ? 3.562 14.969 14.273 1 98.56 183 THR A CA 1
ATOM 1375 C C . THR A 1 183 ? 4.219 14.508 12.969 1 98.56 183 THR A C 1
ATOM 1377 O O . THR A 1 183 ? 3.566 13.891 12.125 1 98.56 183 THR A O 1
ATOM 1380 N N . LEU A 1 184 ? 5.48 14.891 12.828 1 98.12 184 LEU A N 1
ATOM 1381 C CA . LEU A 1 184 ? 6.344 14.281 11.82 1 98.12 184 LEU A CA 1
ATOM 1382 C C . LEU A 1 184 ? 6.945 12.977 12.328 1 98.12 184 LEU A C 1
ATOM 1384 O O . LEU A 1 184 ? 7.445 12.922 13.453 1 98.12 184 LEU A O 1
ATOM 1388 N N . TYR A 1 185 ? 6.828 11.961 11.547 1 98.81 185 TYR A N 1
ATOM 1389 C CA . TYR A 1 185 ? 7.395 10.656 11.867 1 98.81 185 TYR A CA 1
ATOM 1390 C C . TYR A 1 185 ? 8.484 10.273 10.875 1 98.81 185 TYR A C 1
ATOM 1392 O O . TYR A 1 185 ? 8.383 10.57 9.688 1 98.81 185 TYR A O 1
ATOM 1400 N N . THR A 1 186 ? 9.461 9.625 11.414 1 98.69 186 THR A N 1
ATOM 1401 C CA . THR A 1 186 ? 10.484 9.016 10.562 1 98.69 186 THR A CA 1
ATOM 1402 C C . THR A 1 186 ? 10.477 7.496 10.711 1 98.69 186 THR A C 1
ATOM 1404 O O . THR A 1 186 ? 10.539 6.977 11.828 1 98.69 186 THR A O 1
ATOM 1407 N N . VAL A 1 187 ? 10.344 6.812 9.641 1 98.88 187 VAL A N 1
ATOM 1408 C CA . VAL A 1 187 ? 10.633 5.379 9.625 1 98.88 187 VAL A CA 1
ATOM 1409 C C . VAL A 1 187 ? 12.133 5.152 9.445 1 98.88 187 VAL A C 1
ATOM 1411 O O . VAL A 1 187 ? 12.711 5.547 8.43 1 98.88 187 VAL A O 1
ATOM 1414 N N . VAL A 1 188 ? 12.727 4.621 10.414 1 98.69 188 VAL A N 1
ATOM 1415 C CA . VAL A 1 188 ? 14.141 4.262 10.359 1 98.69 188 VAL A CA 1
ATOM 1416 C C . VAL A 1 188 ? 14.289 2.826 9.859 1 98.69 188 VAL A C 1
ATOM 1418 O O . VAL A 1 188 ? 14.07 1.873 10.617 1 98.69 188 VAL A O 1
ATOM 1421 N N . PRO A 1 189 ? 14.758 2.652 8.633 1 98.56 189 PRO A N 1
ATOM 1422 C CA . PRO A 1 189 ? 14.641 1.333 8.008 1 98.56 189 PRO A CA 1
ATOM 1423 C C . PRO A 1 189 ? 15.664 0.334 8.547 1 98.56 189 PRO A C 1
ATOM 1425 O O . PRO A 1 189 ? 16.844 0.677 8.711 1 98.56 189 PRO A O 1
ATOM 1428 N N . ASP A 1 190 ? 15.211 -0.903 8.766 1 98.06 190 ASP A N 1
ATOM 1429 C CA . ASP A 1 190 ? 16.094 -2.051 8.922 1 98.06 190 ASP A CA 1
ATOM 1430 C C . ASP A 1 190 ? 16.312 -2.768 7.594 1 98.06 190 ASP A C 1
ATOM 1432 O O . ASP A 1 190 ? 17.344 -3.416 7.391 1 98.06 190 ASP A O 1
ATOM 1436 N N . THR A 1 191 ? 15.32 -2.705 6.77 1 98.69 191 THR A N 1
ATOM 1437 C CA . THR A 1 191 ? 15.398 -3.295 5.438 1 98.69 191 THR A CA 1
ATOM 1438 C C . THR A 1 191 ? 14.75 -2.383 4.402 1 98.69 191 THR A C 1
ATOM 1440 O O . THR A 1 191 ? 13.758 -1.71 4.695 1 98.69 191 THR A O 1
ATOM 1443 N N . VAL A 1 192 ? 15.273 -2.293 3.254 1 98.88 192 VAL A N 1
ATOM 1444 C CA . VAL A 1 192 ? 14.695 -1.673 2.062 1 98.88 192 VAL A CA 1
ATOM 1445 C C . VAL A 1 192 ? 14.828 -2.619 0.873 1 98.88 192 VAL A C 1
ATOM 1447 O O . VAL A 1 192 ? 15.93 -3.082 0.559 1 98.88 192 VAL A O 1
ATOM 1450 N N . GLU A 1 193 ? 13.766 -2.926 0.237 1 98.94 193 GLU A N 1
ATOM 1451 C CA . GLU A 1 193 ? 13.773 -3.855 -0.89 1 98.94 193 GLU A CA 1
ATOM 1452 C C . GLU A 1 193 ? 13.289 -3.176 -2.168 1 98.94 193 GLU A C 1
ATOM 1454 O O . GLU A 1 193 ? 12.258 -2.5 -2.164 1 98.94 193 GLU A O 1
ATOM 1459 N N . PHE A 1 194 ? 14.055 -3.334 -3.225 1 98.88 194 PHE A N 1
ATOM 1460 C CA . PHE A 1 194 ? 13.734 -2.82 -4.551 1 98.88 194 PHE A CA 1
ATOM 1461 C C . PHE A 1 194 ? 13.336 -3.955 -5.488 1 98.88 194 PHE A C 1
ATOM 1463 O O . PHE A 1 194 ? 14.047 -4.961 -5.59 1 98.88 194 PHE A O 1
ATOM 1470 N N . TRP A 1 195 ? 12.211 -3.828 -6.129 1 98.38 195 TRP A N 1
ATOM 1471 C CA . TRP A 1 195 ? 11.672 -4.809 -7.062 1 98.38 195 TRP A CA 1
ATOM 1472 C C . TRP A 1 195 ? 11.43 -4.184 -8.43 1 98.38 195 TRP A C 1
ATOM 1474 O O . TRP A 1 195 ? 10.812 -3.121 -8.531 1 98.38 195 TRP A O 1
ATOM 1484 N N . GLN A 1 196 ? 11.938 -4.742 -9.469 1 97.81 196 GLN A N 1
ATOM 1485 C CA . GLN A 1 196 ? 11.766 -4.324 -10.859 1 97.81 196 GLN A CA 1
ATOM 1486 C C . GLN A 1 196 ? 11.195 -5.453 -11.711 1 97.81 196 GLN A C 1
ATOM 1488 O O . GLN A 1 196 ? 11.812 -6.516 -11.836 1 97.81 196 GLN A O 1
ATOM 1493 N N . ALA A 1 197 ? 10.031 -5.191 -12.227 1 95.88 197 ALA A N 1
ATOM 1494 C CA . ALA A 1 197 ? 9.445 -6.156 -13.148 1 95.88 197 ALA A CA 1
ATOM 1495 C C . ALA A 1 197 ? 10.305 -6.328 -14.398 1 95.88 197 ALA A C 1
ATOM 1497 O O . ALA A 1 197 ? 10.977 -5.387 -14.828 1 95.88 197 ALA A O 1
ATOM 1498 N N . ALA A 1 198 ? 10.281 -7.496 -14.883 1 90.5 198 ALA A N 1
ATOM 1499 C CA . ALA A 1 198 ? 10.961 -7.801 -16.141 1 90.5 198 ALA A CA 1
ATOM 1500 C C . ALA A 1 198 ? 10.008 -8.453 -17.141 1 90.5 198 ALA A C 1
ATOM 1502 O O . ALA A 1 198 ? 9.109 -9.203 -16.75 1 90.5 198 ALA A O 1
ATOM 1503 N N . ALA A 1 199 ? 10.273 -8.234 -18.375 1 79.62 199 ALA A N 1
ATOM 1504 C CA . ALA A 1 199 ? 9.438 -8.773 -19.438 1 79.62 199 ALA A CA 1
ATOM 1505 C C . ALA A 1 199 ? 9.5 -10.305 -19.469 1 79.62 199 ALA A C 1
ATOM 1507 O O . ALA A 1 199 ? 8.523 -10.961 -19.844 1 79.62 199 ALA A O 1
ATOM 1508 N N . SER A 1 200 ? 10.594 -10.844 -19.094 1 72.75 200 SER A N 1
ATOM 1509 C CA . SER A 1 200 ? 10.797 -12.289 -19.062 1 72.75 200 SER A CA 1
ATOM 1510 C C . SER A 1 200 ? 10.023 -12.93 -17.922 1 72.75 200 SER A C 1
ATOM 1512 O O . SER A 1 200 ? 9.961 -14.164 -17.812 1 72.75 200 SER A O 1
ATOM 1514 N N . ARG A 1 201 ? 9.531 -12.102 -17.016 1 71 201 ARG A N 1
ATOM 1515 C CA . ARG A 1 201 ? 8.781 -12.438 -15.812 1 71 201 ARG A CA 1
ATOM 1516 C C . ARG A 1 201 ? 9.711 -12.93 -14.711 1 71 201 ARG A C 1
ATOM 1518 O O . ARG A 1 201 ? 9.25 -13.406 -13.672 1 71 201 ARG A O 1
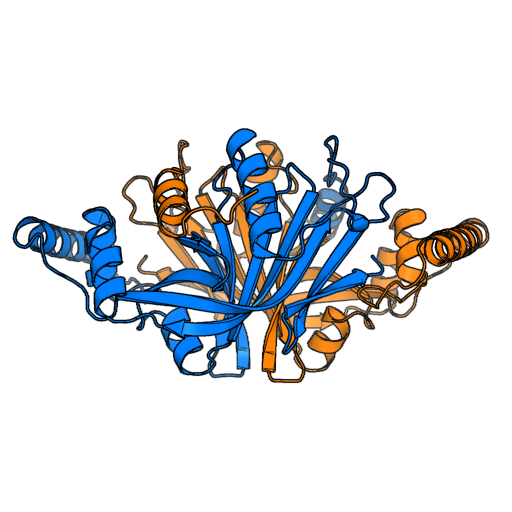ATOM 1525 N N . VAL A 1 202 ? 10.93 -12.867 -14.969 1 83.25 202 VAL A N 1
ATOM 1526 C CA . VAL A 1 202 ? 11.883 -13.039 -13.883 1 83.25 202 VAL A CA 1
ATOM 1527 C C . VAL A 1 202 ? 12.266 -11.672 -13.312 1 83.25 202 VAL A C 1
ATOM 1529 O O . VAL A 1 202 ? 13.234 -11.047 -13.773 1 83.25 202 VAL A O 1
ATOM 1532 N N . HIS A 1 203 ? 11.617 -11.281 -12.312 1 92.62 203 HIS A N 1
ATOM 1533 C CA . HIS A 1 203 ? 11.773 -9.953 -11.734 1 92.62 203 HIS A CA 1
ATOM 1534 C C . HIS A 1 203 ? 13.07 -9.852 -10.938 1 92.62 203 HIS A C 1
ATOM 1536 O O . HIS A 1 203 ? 13.602 -10.859 -10.469 1 92.62 203 HIS A O 1
ATOM 1542 N N . VAL A 1 204 ? 13.586 -8.727 -10.875 1 94.75 204 VAL A N 1
ATOM 1543 C CA . VAL A 1 204 ?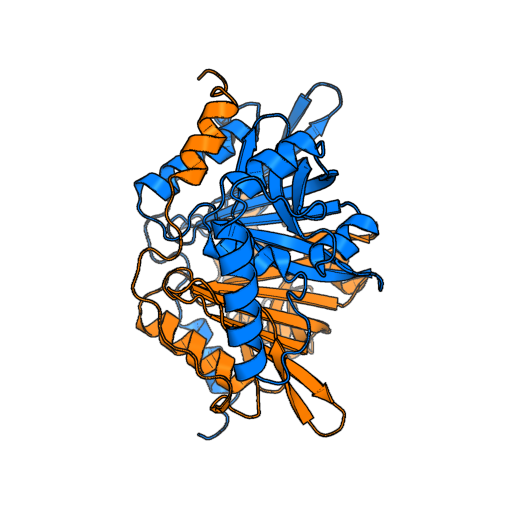 14.82 -8.461 -10.148 1 94.75 204 VAL A CA 1
ATOM 1544 C C . VAL A 1 204 ? 14.492 -7.883 -8.773 1 94.75 204 VAL A C 1
ATOM 1546 O O . VAL A 1 204 ? 13.695 -6.949 -8.656 1 94.75 204 VAL A O 1
ATOM 1549 N N . ARG A 1 205 ? 15.109 -8.484 -7.758 1 97.19 205 ARG A N 1
ATOM 1550 C CA . ARG A 1 205 ? 14.891 -8.023 -6.391 1 97.19 205 ARG A CA 1
ATOM 1551 C C . ARG A 1 205 ? 16.219 -7.797 -5.672 1 97.19 205 ARG A C 1
ATOM 1553 O O . ARG A 1 205 ? 17.078 -8.672 -5.656 1 97.19 205 ARG A O 1
ATOM 1560 N N . LEU A 1 206 ? 16.328 -6.637 -5.133 1 98.38 206 LEU A N 1
ATOM 1561 C CA . LEU A 1 206 ? 17.484 -6.273 -4.328 1 98.38 206 LEU A CA 1
ATOM 1562 C C . LEU A 1 206 ? 17.062 -5.809 -2.939 1 98.38 206 LEU A C 1
ATOM 1564 O O . LEU A 1 206 ? 16.266 -4.875 -2.809 1 98.38 206 LEU A O 1
ATOM 1568 N N . ARG A 1 207 ? 17.656 -6.453 -1.912 1 98.69 207 ARG A N 1
ATOM 1569 C CA . ARG A 1 207 ? 17.328 -6.082 -0.539 1 98.69 207 ARG A CA 1
ATOM 1570 C C . ARG A 1 207 ? 18.547 -5.523 0.18 1 98.69 207 ARG A C 1
ATOM 1572 O O . ARG A 1 207 ? 19.625 -6.133 0.156 1 98.69 207 ARG A O 1
ATOM 1579 N N . TYR A 1 208 ? 18.359 -4.309 0.683 1 98.75 208 TYR A N 1
ATOM 1580 C CA . TYR A 1 208 ? 19.297 -3.736 1.637 1 98.75 208 TYR A CA 1
ATOM 1581 C C . TYR A 1 208 ? 18.938 -4.125 3.064 1 98.75 208 TYR A C 1
ATOM 1583 O O . TYR A 1 208 ? 17.797 -3.963 3.482 1 98.75 208 TYR A O 1
ATOM 1591 N N . GLU A 1 209 ? 19.875 -4.652 3.791 1 98.5 209 GLU A N 1
ATOM 1592 C CA . GLU A 1 209 ? 19.703 -4.953 5.207 1 98.5 209 GLU A CA 1
ATOM 1593 C C . GLU A 1 209 ? 20.688 -4.172 6.062 1 98.5 209 GLU A C 1
ATOM 1595 O O . GLU A 1 209 ? 21.891 -4.145 5.766 1 98.5 209 GLU A O 1
ATOM 1600 N N . ARG A 1 210 ? 20.141 -3.537 7.047 1 97.69 210 ARG A N 1
ATOM 1601 C CA . ARG A 1 210 ? 20.969 -2.707 7.91 1 97.69 210 ARG A CA 1
ATOM 1602 C C . ARG A 1 210 ? 21.844 -3.566 8.82 1 97.69 210 ARG A C 1
ATOM 1604 O O . ARG A 1 210 ? 21.359 -4.52 9.43 1 97.69 210 ARG A O 1
ATOM 1611 N N . GLU A 1 211 ? 23.125 -3.23 8.82 1 94.94 211 GLU A N 1
ATOM 1612 C CA . GLU A 1 211 ? 24.094 -3.822 9.742 1 94.94 211 GLU A CA 1
ATOM 1613 C C . GLU A 1 211 ? 24.797 -2.748 10.555 1 94.94 211 GLU A C 1
ATOM 1615 O O . GLU A 1 211 ? 24.578 -1.554 10.352 1 94.94 211 GLU A O 1
ATOM 1620 N N . SER A 1 212 ? 25.609 -3.162 11.516 1 91.75 212 SER A N 1
ATOM 1621 C CA . SER A 1 212 ? 26.328 -2.23 12.367 1 91.75 212 SER A CA 1
ATOM 1622 C C . SER A 1 212 ? 27.266 -1.349 11.547 1 91.75 212 SER A C 1
ATOM 1624 O O . SER A 1 212 ? 27.5 -0.19 11.891 1 91.75 212 SER A O 1
ATOM 1626 N N . THR A 1 213 ? 27.766 -1.79 10.453 1 90.5 213 THR A N 1
ATOM 1627 C CA . THR A 1 213 ? 28.766 -1.086 9.672 1 90.5 213 THR A CA 1
ATOM 1628 C C . THR A 1 213 ? 28.141 -0.424 8.445 1 90.5 213 THR A C 1
ATOM 1630 O O . THR A 1 213 ? 28.844 0.128 7.602 1 90.5 213 THR A O 1
ATOM 1633 N N . GLY A 1 214 ? 26.859 -0.555 8.359 1 93.81 214 GLY A N 1
ATOM 1634 C CA . GLY A 1 214 ? 26.203 0.004 7.191 1 93.81 214 GLY A CA 1
ATOM 1635 C C . GLY A 1 214 ? 25.172 -0.92 6.594 1 93.81 214 GLY A C 1
ATOM 1636 O O . GLY A 1 214 ? 24.438 -1.592 7.32 1 93.81 214 GLY A O 1
ATOM 1637 N N . TRP A 1 215 ? 25.062 -0.833 5.234 1 97.69 215 TRP A N 1
ATOM 1638 C CA . TRP A 1 215 ? 24.047 -1.624 4.551 1 97.69 215 TRP A CA 1
ATOM 1639 C C . TRP A 1 215 ? 24.672 -2.805 3.818 1 97.69 215 TRP A C 1
ATOM 1641 O O . TRP A 1 215 ? 25.734 -2.666 3.199 1 97.69 215 TRP A O 1
ATOM 1651 N N . GLN A 1 216 ? 24.047 -3.979 3.902 1 97.5 216 GLN A N 1
ATOM 1652 C CA . GLN A 1 216 ? 24.375 -5.129 3.066 1 97.5 216 GLN A CA 1
ATOM 1653 C C . GLN A 1 216 ? 23.328 -5.34 1.979 1 97.5 216 GLN A C 1
ATOM 1655 O O . GLN A 1 216 ? 22.125 -5.215 2.236 1 97.5 216 GLN A O 1
ATOM 1660 N N . ARG A 1 217 ? 23.859 -5.645 0.817 1 97.69 217 ARG A N 1
ATOM 1661 C CA . ARG A 1 217 ? 22.953 -5.863 -0.313 1 97.69 217 ARG A CA 1
ATOM 1662 C C . ARG A 1 217 ? 22.828 -7.348 -0.638 1 97.69 217 ARG A C 1
ATOM 1664 O O . ARG A 1 217 ? 23.828 -8.07 -0.668 1 97.69 217 ARG A O 1
ATOM 1671 N N . HIS A 1 218 ? 21.578 -7.789 -0.851 1 97.25 218 HIS A N 1
ATOM 1672 C CA . HIS A 1 218 ? 21.297 -9.164 -1.229 1 97.25 218 HIS A CA 1
ATOM 1673 C C . HIS A 1 218 ? 20.312 -9.227 -2.393 1 97.25 218 HIS A C 1
ATOM 1675 O O . HIS A 1 218 ? 19.25 -8.594 -2.352 1 97.25 218 HIS A O 1
ATOM 1681 N N . GLN A 1 219 ? 20.703 -9.961 -3.424 1 96.62 219 GLN A N 1
ATOM 1682 C CA . GLN A 1 219 ? 19.719 -10.289 -4.449 1 96.62 219 GLN A CA 1
ATOM 1683 C C . GLN A 1 219 ? 18.797 -11.406 -3.982 1 96.62 219 GLN A C 1
ATOM 1685 O O . GLN A 1 219 ? 19.219 -12.297 -3.244 1 96.62 219 GLN A O 1
ATOM 1690 N N . LEU A 1 220 ? 17.578 -11.336 -4.422 1 96.44 220 LEU A N 1
ATOM 1691 C CA . LEU A 1 220 ? 16.594 -12.32 -3.996 1 96.44 220 LEU A CA 1
ATOM 1692 C C . LEU A 1 220 ? 16 -13.062 -5.195 1 96.44 220 LEU A C 1
ATOM 1694 O O . LEU A 1 220 ? 15.961 -12.516 -6.301 1 96.44 220 LEU A O 1
ATOM 1698 N N . TRP A 1 221 ? 15.57 -14.258 -4.91 1 92.56 221 TRP A N 1
ATOM 1699 C CA . TRP A 1 221 ? 14.742 -14.953 -5.891 1 92.56 221 TRP A CA 1
ATOM 1700 C C . TRP A 1 221 ? 13.422 -14.227 -6.098 1 92.56 221 TRP A C 1
ATOM 1702 O O . TRP A 1 221 ? 12.812 -13.742 -5.141 1 92.56 221 TRP A O 1
ATOM 1712 N N . SER A 1 222 ? 12.93 -14.266 -7.246 1 88.31 222 SER A N 1
ATOM 1713 C CA . SER A 1 222 ? 11.695 -13.586 -7.621 1 88.31 222 SER A CA 1
ATOM 1714 C C . SER A 1 222 ? 10.469 -14.344 -7.129 1 88.31 222 SER A C 1
ATOM 1716 O O . SER A 1 222 ? 10.523 -15.562 -6.945 1 88.31 222 SER A O 1
ATOM 1718 N N . MET B 1 1 ? 27.438 10.367 -6.539 1 32.41 1 MET B N 1
ATOM 1719 C CA . MET B 1 1 ? 26.812 11.672 -6.414 1 32.41 1 MET B CA 1
ATOM 1720 C C . MET B 1 1 ? 26.625 12.055 -4.949 1 32.41 1 MET B C 1
ATOM 1722 O O . MET B 1 1 ? 26.312 11.203 -4.113 1 32.41 1 MET B O 1
ATOM 1726 N N . PRO B 1 2 ? 26.953 13.219 -4.586 1 39.84 2 PRO B N 1
ATOM 1727 C CA . PRO B 1 2 ? 26.844 13.594 -3.174 1 39.84 2 PRO B CA 1
ATOM 1728 C C . PRO B 1 2 ? 25.422 13.43 -2.627 1 39.84 2 PRO B C 1
ATOM 1730 O O . PRO B 1 2 ? 24.453 13.477 -3.389 1 39.84 2 PRO B O 1
ATOM 1733 N N . GLU B 1 3 ? 25.344 12.828 -1.467 1 47.75 3 GLU B N 1
ATOM 1734 C CA . GLU B 1 3 ? 24.062 12.781 -0.774 1 47.75 3 GLU B CA 1
ATOM 1735 C C . GLU B 1 3 ? 23.359 14.133 -0.807 1 47.75 3 GLU B C 1
ATOM 1737 O O . GLU B 1 3 ? 23.969 15.156 -0.491 1 47.75 3 GLU B O 1
ATOM 1742 N N . PRO B 1 4 ? 22.328 14.234 -1.625 1 50.53 4 PRO B N 1
ATOM 1743 C CA . PRO B 1 4 ? 21.703 15.555 -1.668 1 50.53 4 PRO B CA 1
ATOM 1744 C C . PRO B 1 4 ? 21.484 16.156 -0.279 1 50.53 4 PRO B C 1
ATOM 1746 O O . PRO B 1 4 ? 21.375 15.414 0.703 1 50.53 4 PRO B O 1
ATOM 1749 N N . ASP B 1 5 ? 21.766 17.328 -0.021 1 56.5 5 ASP B N 1
ATOM 1750 C CA . ASP B 1 5 ? 21.406 18.094 1.167 1 56.5 5 ASP B CA 1
ATOM 1751 C C . ASP B 1 5 ? 19.969 17.812 1.603 1 56.5 5 ASP B C 1
ATOM 1753 O O . ASP B 1 5 ? 19.047 17.875 0.793 1 56.5 5 ASP B O 1
ATOM 1757 N N . PRO B 1 6 ? 19.797 17 2.77 1 60.06 6 PRO B N 1
ATOM 1758 C CA . PRO B 1 6 ? 18.453 16.641 3.266 1 60.06 6 PRO B CA 1
ATOM 1759 C C . PRO B 1 6 ? 17.438 17.766 3.064 1 60.06 6 PRO B C 1
ATOM 1761 O O . PRO B 1 6 ? 16.281 17.5 2.756 1 60.06 6 PRO B O 1
ATOM 1764 N N . SER B 1 7 ? 17.797 18.922 3.203 1 69.69 7 SER B N 1
ATOM 1765 C CA . SER B 1 7 ? 16.875 20.031 3.049 1 69.69 7 SER B CA 1
ATOM 1766 C C . SER B 1 7 ? 16.406 20.172 1.604 1 69.69 7 SER B C 1
ATOM 1768 O O . SER B 1 7 ? 15.273 20.578 1.353 1 69.69 7 SER B O 1
ATOM 1770 N N . ALA B 1 8 ? 17.156 19.688 0.715 1 87.25 8 ALA B N 1
ATOM 1771 C CA . ALA B 1 8 ? 16.828 19.797 -0.706 1 87.25 8 ALA B CA 1
ATOM 1772 C C . ALA B 1 8 ? 15.758 18.797 -1.104 1 87.25 8 ALA B C 1
ATOM 1774 O O . ALA B 1 8 ? 14.859 19.109 -1.886 1 87.25 8 ALA B O 1
ATOM 1775 N N . VAL B 1 9 ? 15.734 17.672 -0.405 1 93.62 9 VAL B N 1
ATOM 1776 C CA . VAL B 1 9 ? 14.766 16.641 -0.748 1 93.62 9 VAL B CA 1
ATOM 1777 C C . VAL B 1 9 ? 13.383 17.047 -0.229 1 93.62 9 VAL B C 1
ATOM 1779 O O . VAL B 1 9 ? 12.383 16.906 -0.938 1 93.62 9 VAL B O 1
ATOM 1782 N N . ARG B 1 10 ? 13.328 17.594 0.944 1 93.31 10 ARG B N 1
ATOM 1783 C CA . ARG B 1 10 ? 12.07 18.031 1.536 1 93.31 10 ARG B CA 1
ATOM 1784 C C . ARG B 1 10 ? 11.398 19.094 0.664 1 93.31 10 ARG B C 1
ATOM 1786 O O . ARG B 1 10 ? 10.203 18.984 0.375 1 93.31 10 ARG B O 1
ATOM 1793 N N . GLU B 1 11 ? 12.125 20.062 0.285 1 92.62 11 GLU B N 1
ATOM 1794 C CA . GLU B 1 11 ? 11.594 21.141 -0.553 1 92.62 11 GLU B CA 1
ATOM 1795 C C . GLU B 1 11 ? 11.148 20.609 -1.913 1 92.62 11 GLU B C 1
ATOM 1797 O O . GLU B 1 11 ? 10.117 21.031 -2.445 1 92.62 11 GLU B O 1
ATOM 1802 N N . TRP B 1 12 ? 12 19.734 -2.445 1 94.94 12 TRP B N 1
ATOM 1803 C CA . TRP B 1 12 ? 11.688 19.125 -3.729 1 94.94 12 TRP B CA 1
ATOM 1804 C C . TRP B 1 12 ? 10.367 18.359 -3.658 1 94.94 12 TRP B C 1
ATOM 1806 O O . TRP B 1 12 ? 9.492 18.547 -4.504 1 94.94 12 TRP B O 1
ATOM 1816 N N . LEU B 1 13 ? 10.188 17.578 -2.633 1 95.44 13 LEU B N 1
ATOM 1817 C CA . LEU B 1 13 ? 8.984 16.781 -2.467 1 95.44 13 LEU B CA 1
ATOM 1818 C C . LEU B 1 13 ? 7.762 17.672 -2.264 1 95.44 13 LEU B C 1
ATOM 1820 O O . LEU B 1 13 ? 6.68 17.375 -2.777 1 95.44 13 LEU B O 1
ATOM 1824 N N . ARG B 1 14 ? 7.91 18.766 -1.539 1 91.75 14 ARG B N 1
ATOM 1825 C CA . ARG B 1 14 ? 6.82 19.703 -1.297 1 91.75 14 ARG B CA 1
ATOM 1826 C C . ARG B 1 14 ? 6.34 20.328 -2.6 1 91.75 14 ARG B C 1
ATOM 1828 O O . ARG B 1 14 ? 5.18 20.734 -2.709 1 91.75 14 ARG B O 1
ATOM 1835 N N . GLY B 1 15 ? 7.188 20.391 -3.549 1 91.38 15 GLY B N 1
ATOM 1836 C CA . GLY B 1 15 ? 6.875 21 -4.824 1 91.38 15 GLY B CA 1
ATOM 1837 C C . GLY B 1 15 ? 6.098 20.094 -5.758 1 91.38 15 GLY B C 1
ATOM 1838 O O . GLY B 1 15 ? 5.566 20.547 -6.777 1 91.38 15 GLY B O 1
ATOM 1839 N N . ILE B 1 16 ? 6.016 18.859 -5.395 1 92 16 ILE B N 1
ATOM 1840 C CA . ILE B 1 16 ? 5.258 17.922 -6.219 1 92 16 ILE B CA 1
ATOM 1841 C C . ILE B 1 16 ? 3.768 18.062 -5.918 1 92 16 ILE B C 1
ATOM 1843 O O . ILE B 1 16 ? 3.324 17.797 -4.801 1 92 16 ILE B O 1
ATOM 1847 N N . GLU B 1 17 ? 3.004 18.484 -6.875 1 87.31 17 GLU B N 1
ATOM 1848 C CA . GLU B 1 17 ? 1.565 18.641 -6.684 1 87.31 17 GLU B CA 1
ATOM 1849 C C . GLU B 1 17 ? 0.857 17.297 -6.648 1 87.31 17 GLU B C 1
ATOM 1851 O O . GLU B 1 17 ? 1.098 16.438 -7.504 1 87.31 17 GLU B O 1
ATOM 1856 N N . VAL B 1 18 ? 0.038 17.156 -5.676 1 88.31 18 VAL B N 1
ATOM 1857 C CA . VAL B 1 18 ? -0.813 15.969 -5.602 1 88.31 18 VAL B CA 1
ATOM 1858 C C . VAL B 1 18 ? -2.219 16.312 -6.086 1 88.31 18 VAL B C 1
ATOM 1860 O O . VAL B 1 18 ? -2.697 17.438 -5.887 1 88.31 18 VAL B O 1
ATOM 1863 N N . PHE B 1 19 ? -2.924 15.328 -6.742 1 88.38 19 PHE B N 1
ATOM 1864 C CA . PHE B 1 19 ? -4.273 15.508 -7.262 1 88.38 19 PHE B CA 1
ATOM 1865 C C . PHE B 1 19 ? -4.309 16.625 -8.305 1 88.38 19 PHE B C 1
ATOM 1867 O O . PHE B 1 19 ? -5.211 17.453 -8.297 1 88.38 19 PHE B O 1
ATOM 1874 N N . ALA B 1 20 ? -3.32 16.688 -9.133 1 83.44 20 ALA B N 1
ATOM 1875 C CA . ALA B 1 20 ? -3.107 17.781 -10.078 1 83.44 20 ALA B CA 1
ATOM 1876 C C . ALA B 1 20 ? -4.043 17.656 -11.281 1 83.44 20 ALA B C 1
ATOM 1878 O O . ALA B 1 20 ? -3.777 18.234 -12.344 1 83.44 20 ALA B O 1
ATOM 1879 N N . ARG B 1 21 ? -5.125 16.891 -11.172 1 86.31 21 ARG B N 1
ATOM 1880 C CA . ARG B 1 21 ? -6.094 16.672 -12.242 1 86.31 21 ARG B CA 1
ATOM 1881 C C . ARG B 1 21 ? -7.52 16.812 -11.727 1 86.31 21 ARG B C 1
ATOM 1883 O O . ARG B 1 21 ? -7.754 16.781 -10.516 1 86.31 21 ARG B O 1
ATOM 1890 N N . PRO B 1 22 ? -8.453 17.062 -12.711 1 89.62 22 PRO B N 1
ATOM 1891 C CA . PRO B 1 22 ? -9.844 17.062 -12.25 1 89.62 22 PRO B CA 1
ATOM 1892 C C . PRO B 1 22 ? -10.234 15.758 -11.547 1 89.62 22 PRO B C 1
ATOM 1894 O O . PRO B 1 22 ? -9.906 14.672 -12.031 1 89.62 22 PRO B O 1
ATOM 1897 N N . LEU B 1 23 ? -10.82 15.867 -10.445 1 93.94 23 LEU B N 1
ATOM 1898 C CA . LEU B 1 23 ? -11.203 14.727 -9.633 1 93.94 23 LEU B CA 1
ATOM 1899 C C . LEU B 1 23 ? -12.695 14.445 -9.758 1 93.94 23 LEU B C 1
ATOM 1901 O O . LEU B 1 23 ? -13.508 15.375 -9.805 1 93.94 23 LEU B O 1
ATOM 1905 N N . PRO B 1 24 ? -13.102 13.227 -9.852 1 94.44 24 PRO B N 1
ATOM 1906 C CA . PRO B 1 24 ? -14.531 12.898 -9.852 1 94.44 24 PRO B CA 1
ATOM 1907 C C . PRO B 1 24 ? -15.211 13.258 -8.531 1 94.44 24 PRO B C 1
ATOM 1909 O O . PRO B 1 24 ? -14.547 13.391 -7.5 1 94.44 24 PRO B O 1
ATOM 1912 N N . VAL B 1 25 ? -16.469 13.445 -8.641 1 93.06 25 VAL B N 1
ATOM 1913 C CA . VAL B 1 25 ? -17.281 13.672 -7.445 1 93.06 25 VAL B CA 1
ATOM 1914 C C . VAL B 1 25 ? -17.844 12.344 -6.938 1 93.06 25 VAL B C 1
ATOM 1916 O O . VAL B 1 25 ? -18.281 11.508 -7.723 1 93.06 25 VAL B O 1
ATOM 1919 N N . PHE B 1 26 ? -17.828 12.148 -5.672 1 96.25 26 PHE B N 1
ATOM 1920 C CA . PHE B 1 26 ? -18.391 10.969 -5.031 1 96.25 26 PHE B CA 1
ATOM 1921 C C . PHE B 1 26 ? -19.469 11.359 -4.027 1 96.25 26 PHE B C 1
ATOM 1923 O O . PHE B 1 26 ? -19.203 12.117 -3.09 1 96.25 26 PHE B O 1
ATOM 1930 N N . ASP B 1 27 ? -20.641 10.898 -4.273 1 95.31 27 ASP B N 1
ATOM 1931 C CA . ASP B 1 27 ? -21.75 11.109 -3.355 1 95.31 27 ASP B CA 1
ATOM 1932 C C . ASP B 1 27 ? -22.031 9.859 -2.527 1 95.31 27 ASP B C 1
ATOM 1934 O O . ASP B 1 27 ? -22.688 8.922 -3 1 95.31 27 ASP B O 1
ATOM 1938 N N . PRO B 1 28 ? -21.641 9.852 -1.261 1 95.56 28 PRO B N 1
ATOM 1939 C CA . PRO B 1 28 ? -21.797 8.656 -0.433 1 95.56 28 PRO B CA 1
ATOM 1940 C C . PRO B 1 28 ? -23.266 8.266 -0.223 1 95.56 28 PRO B C 1
ATOM 1942 O O . PRO B 1 28 ? -23.562 7.094 0.044 1 95.56 28 PRO B O 1
ATOM 1945 N N . GLU B 1 29 ? -24.156 9.18 -0.326 1 94.12 29 GLU B N 1
ATOM 1946 C CA . GLU B 1 29 ? -25.578 8.891 -0.1 1 94.12 29 GLU B CA 1
ATOM 1947 C C . GLU B 1 29 ? -26.141 7.984 -1.191 1 94.12 29 GLU B C 1
ATOM 1949 O O . GLU B 1 29 ? -27.141 7.297 -0.981 1 94.12 29 GLU B O 1
ATOM 1954 N N . ARG B 1 30 ? -25.469 7.988 -2.318 1 96.75 30 ARG B N 1
ATOM 1955 C CA . ARG B 1 30 ? -25.953 7.199 -3.449 1 96.75 30 ARG B CA 1
ATOM 1956 C C . ARG B 1 30 ? -25.172 5.891 -3.566 1 96.75 30 ARG B C 1
ATOM 1958 O O . ARG B 1 30 ? -25.375 5.129 -4.516 1 96.75 30 ARG B O 1
ATOM 1965 N N . ALA B 1 31 ? -24.297 5.641 -2.66 1 98.06 31 ALA B N 1
ATOM 1966 C CA . ALA B 1 31 ? -23.484 4.422 -2.711 1 98.06 31 ALA B CA 1
ATOM 1967 C C . ALA B 1 31 ? -24.359 3.182 -2.539 1 98.06 31 ALA B C 1
ATOM 1969 O O . ALA B 1 31 ? -25.312 3.186 -1.753 1 98.06 31 ALA B O 1
ATOM 1970 N N . PRO B 1 32 ? -24.078 2.117 -3.281 1 98 32 PRO B N 1
ATOM 1971 C CA . PRO B 1 32 ? -24.844 0.883 -3.145 1 98 32 PRO B CA 1
ATOM 1972 C C . PRO B 1 32 ? -24.734 0.26 -1.756 1 98 32 PRO B C 1
ATOM 1974 O O . PRO B 1 32 ? -23.859 0.651 -0.972 1 98 32 PRO B O 1
ATOM 1977 N N . ALA B 1 33 ? -25.594 -0.719 -1.434 1 96.69 33 ALA B N 1
ATOM 1978 C CA . ALA B 1 33 ? -25.625 -1.38 -0.132 1 96.69 33 ALA B CA 1
ATOM 1979 C C . ALA B 1 33 ? -24.406 -2.27 0.066 1 96.69 33 ALA B C 1
ATOM 1981 O O . ALA B 1 33 ? -23.938 -2.447 1.192 1 96.69 33 ALA B O 1
ATOM 1982 N N . GLU B 1 34 ? -23.906 -2.809 -1.034 1 97.06 34 GLU B N 1
ATOM 1983 C CA . GLU B 1 34 ? -22.766 -3.732 -0.973 1 97.06 34 GLU B CA 1
ATOM 1984 C C . GLU B 1 34 ? -21.469 -3.041 -1.378 1 97.06 34 GLU B C 1
ATOM 1986 O O . GLU B 1 34 ? -21.375 -2.496 -2.479 1 97.06 34 GLU B O 1
ATOM 1991 N N . PRO B 1 35 ? -20.5 -3.127 -0.531 1 98.5 35 PRO B N 1
ATOM 1992 C CA . PRO B 1 35 ? -19.234 -2.453 -0.873 1 98.5 35 PRO B CA 1
ATOM 1993 C C . PRO B 1 35 ? -18.562 -3.053 -2.105 1 98.5 35 PRO B C 1
ATOM 1995 O O . PRO B 1 35 ? -17.891 -2.34 -2.848 1 98.5 35 PRO B O 1
ATOM 1998 N N . SER B 1 36 ? -18.719 -4.348 -2.385 1 97.62 36 SER B N 1
ATOM 1999 C CA . SER B 1 36 ? -18.109 -4.957 -3.562 1 97.62 36 SER B CA 1
ATOM 2000 C C . SER B 1 36 ? -18.656 -4.336 -4.848 1 97.62 36 SER B C 1
ATOM 2002 O O . SER B 1 36 ? -17.922 -4.203 -5.832 1 97.62 36 SER B O 1
ATOM 2004 N N . ALA B 1 37 ? -19.891 -3.949 -4.84 1 97.75 37 ALA B N 1
ATOM 2005 C CA . ALA B 1 37 ? -20.484 -3.293 -6.004 1 97.75 37 ALA B CA 1
ATOM 2006 C C . ALA B 1 37 ? -19.844 -1.939 -6.262 1 97.75 37 ALA B C 1
ATOM 2008 O O . ALA B 1 37 ? -19.516 -1.604 -7.406 1 97.75 37 ALA B O 1
ATOM 2009 N N . LEU B 1 38 ? -19.672 -1.158 -5.223 1 98.62 38 LEU B N 1
ATOM 2010 C CA . LEU B 1 38 ? -19.031 0.14 -5.371 1 98.62 38 LEU B CA 1
ATOM 2011 C C . LEU B 1 38 ? -17.578 -0.025 -5.824 1 98.62 38 LEU B C 1
ATOM 2013 O O . LEU B 1 38 ? -17.125 0.7 -6.707 1 98.62 38 LEU B O 1
ATOM 2017 N N . PHE B 1 39 ? -16.922 -1.005 -5.258 1 98.81 39 PHE B N 1
ATOM 2018 C CA . PHE B 1 39 ? -15.539 -1.271 -5.641 1 98.81 39 PHE B CA 1
ATOM 2019 C C . PHE B 1 39 ? -15.438 -1.572 -7.129 1 98.81 39 PHE B C 1
ATOM 2021 O O . PHE B 1 39 ? -14.602 -1.002 -7.828 1 98.81 39 PHE B O 1
ATOM 2028 N N . LEU B 1 40 ? -16.203 -2.436 -7.566 1 98.31 40 LEU B N 1
ATOM 2029 C CA . LEU B 1 40 ? -16.156 -2.854 -8.961 1 98.31 40 LEU B CA 1
ATOM 2030 C C . LEU B 1 40 ? -16.469 -1.688 -9.891 1 98.31 40 LEU B C 1
ATOM 2032 O O . LEU B 1 40 ? -15.898 -1.576 -10.977 1 98.31 40 LEU B O 1
ATOM 2036 N N . ALA B 1 41 ? -17.406 -0.844 -9.477 1 98.25 41 ALA B N 1
ATOM 2037 C CA . ALA B 1 41 ? -17.688 0.354 -10.258 1 98.25 41 ALA B CA 1
ATOM 2038 C C . ALA B 1 41 ? -16.453 1.244 -10.375 1 98.25 41 ALA B C 1
ATOM 2040 O O . ALA B 1 41 ? -16.109 1.705 -11.469 1 98.25 41 ALA B O 1
ATOM 2041 N N . TRP B 1 42 ? -15.797 1.485 -9.219 1 98.62 42 TRP B N 1
ATOM 2042 C CA . TRP B 1 42 ? -14.594 2.311 -9.227 1 98.62 42 TRP B CA 1
ATOM 2043 C C . TRP B 1 42 ? -13.492 1.662 -10.047 1 98.62 42 TRP B C 1
ATOM 2045 O O . TRP B 1 42 ? -12.797 2.34 -10.812 1 98.62 42 TRP B O 1
ATOM 2055 N N . LEU B 1 43 ? -13.312 0.35 -9.898 1 98.44 43 LEU B N 1
ATOM 2056 C CA . LEU B 1 43 ? -12.297 -0.372 -10.664 1 98.44 43 LEU B CA 1
ATOM 2057 C C . LEU B 1 43 ? -12.594 -0.3 -12.156 1 98.44 43 LEU B C 1
ATOM 2059 O O . LEU B 1 43 ? -11.68 -0.107 -12.969 1 98.44 43 LEU B O 1
ATOM 2063 N N . THR B 1 44 ? -13.836 -0.471 -12.539 1 97.81 44 THR B N 1
ATOM 2064 C CA . THR B 1 44 ? -14.227 -0.378 -13.938 1 97.81 44 THR B CA 1
ATOM 2065 C C . THR B 1 44 ? -13.852 0.984 -14.516 1 97.81 44 THR B C 1
ATOM 2067 O O . THR B 1 44 ? -13.312 1.069 -15.617 1 97.81 44 THR B O 1
ATOM 2070 N N . GLU B 1 45 ? -14.109 2.037 -13.766 1 98 45 GLU B N 1
ATOM 2071 C CA . GLU B 1 45 ? -13.734 3.377 -14.211 1 98 45 GLU B CA 1
ATOM 2072 C C . GLU B 1 45 ? -12.227 3.486 -14.422 1 98 45 GLU B C 1
ATOM 2074 O O . GLU B 1 45 ? -11.773 4.086 -15.398 1 98 45 GLU B O 1
ATOM 2079 N N . ALA B 1 46 ? -11.461 2.939 -13.492 1 97.81 46 ALA B N 1
ATOM 2080 C CA . ALA B 1 46 ? -10.008 2.973 -13.594 1 97.81 46 ALA B CA 1
ATOM 2081 C C . ALA B 1 46 ? -9.531 2.232 -14.844 1 97.81 46 ALA B C 1
ATOM 2083 O O . ALA B 1 46 ? -8.648 2.717 -15.562 1 97.81 46 ALA B O 1
ATOM 2084 N N . VAL B 1 47 ? -10.07 1.056 -15.07 1 97.06 47 VAL B N 1
ATOM 2085 C CA . VAL B 1 47 ? -9.711 0.256 -16.234 1 97.06 47 VAL B CA 1
ATOM 2086 C C . VAL B 1 47 ? -10.039 1.029 -17.516 1 97.06 47 VAL B C 1
ATOM 2088 O O . VAL B 1 47 ? -9.195 1.144 -18.406 1 97.06 47 VAL B O 1
ATOM 2091 N N . ASP B 1 48 ? -11.25 1.61 -17.562 1 96.88 48 ASP B N 1
ATOM 2092 C CA . ASP B 1 48 ? -11.719 2.322 -18.75 1 96.88 48 ASP B CA 1
ATOM 2093 C C . ASP B 1 48 ? -10.852 3.545 -19.047 1 96.88 48 ASP B C 1
ATOM 2095 O O . ASP B 1 48 ? -10.672 3.92 -20.203 1 96.88 48 ASP B O 1
ATOM 2099 N N . ALA B 1 49 ? -10.297 4.109 -18 1 96.25 49 ALA B N 1
ATOM 2100 C CA . ALA B 1 49 ? -9.484 5.309 -18.141 1 96.25 49 ALA B CA 1
ATOM 2101 C C . ALA B 1 49 ? -8.039 4.957 -18.5 1 96.25 49 ALA B C 1
ATOM 2103 O O . ALA B 1 49 ? -7.215 5.844 -18.719 1 96.25 49 ALA B O 1
ATOM 2104 N N . GLY B 1 50 ? -7.66 3.672 -18.484 1 95.31 50 GLY B N 1
ATOM 2105 C CA . GLY B 1 50 ? -6.324 3.238 -18.859 1 95.31 50 GLY B CA 1
ATOM 2106 C C . GLY B 1 50 ? -5.312 3.365 -17.734 1 95.31 50 GLY B C 1
ATOM 2107 O O . GLY B 1 50 ? -4.113 3.523 -17.984 1 95.31 50 GLY B O 1
ATOM 2108 N N . VAL B 1 51 ? -5.777 3.408 -16.484 1 96 51 VAL B N 1
ATOM 2109 C CA . VAL B 1 51 ? -4.855 3.408 -15.352 1 96 51 VAL B CA 1
ATOM 2110 C C . VAL B 1 51 ? -3.941 2.188 -15.43 1 96 51 VAL B C 1
ATOM 2112 O O . VAL B 1 51 ? -4.41 1.064 -15.625 1 96 51 VAL B O 1
ATOM 2115 N N . PRO B 1 52 ? -2.625 2.375 -15.32 1 96 52 PRO B N 1
ATOM 2116 C CA . PRO B 1 52 ? -1.744 1.204 -15.32 1 96 52 PRO B CA 1
ATOM 2117 C C . PRO B 1 52 ? -1.973 0.293 -14.117 1 96 52 PRO B C 1
ATOM 2119 O O . PRO B 1 52 ? -2.088 0.775 -12.984 1 96 52 PRO B O 1
ATOM 2122 N N . ASP B 1 53 ? -2.08 -0.995 -14.383 1 96.56 53 ASP B N 1
ATOM 2123 C CA . ASP B 1 53 ? -2.266 -2.035 -13.375 1 96.56 53 ASP B CA 1
ATOM 2124 C C . ASP B 1 53 ? -3.371 -1.659 -12.391 1 96.56 53 ASP B C 1
ATOM 2126 O O . ASP B 1 53 ? -3.162 -1.67 -11.18 1 96.56 53 ASP B O 1
ATOM 2130 N N . PRO B 1 54 ? -4.555 -1.39 -12.828 1 97.88 54 PRO B N 1
ATOM 2131 C CA . PRO B 1 54 ? -5.613 -0.841 -11.984 1 97.88 54 PRO B CA 1
ATOM 2132 C C . PRO B 1 54 ? -6.07 -1.819 -10.898 1 97.88 54 PRO B C 1
ATOM 2134 O O . PRO B 1 54 ? -6.727 -1.418 -9.938 1 97.88 54 PRO B O 1
ATOM 2137 N N . HIS B 1 55 ? -5.766 -3.117 -11.039 1 98.25 55 HIS B N 1
ATOM 2138 C CA . HIS B 1 55 ? -6.18 -4.098 -10.039 1 98.25 55 HIS B CA 1
ATOM 2139 C C . HIS B 1 55 ? -5.012 -4.52 -9.156 1 98.25 55 HIS B C 1
ATOM 2141 O O . HIS B 1 55 ? -5.078 -5.547 -8.477 1 98.25 55 HIS B O 1
ATOM 2147 N N . ALA B 1 56 ? -3.902 -3.773 -9.227 1 98.5 56 ALA B N 1
ATOM 2148 C CA . ALA B 1 56 ? -2.828 -3.945 -8.25 1 98.5 56 ALA B CA 1
ATOM 2149 C C . ALA B 1 56 ? -3.234 -3.398 -6.887 1 98.5 56 ALA B C 1
ATOM 2151 O O . ALA B 1 56 ? -3.916 -2.375 -6.797 1 98.5 56 ALA B O 1
ATOM 2152 N N . MET B 1 57 ? -2.787 -4.07 -5.871 1 98.75 57 MET B N 1
ATOM 2153 C CA . MET B 1 57 ? -3.098 -3.643 -4.508 1 98.75 57 MET B CA 1
ATOM 2154 C C . MET B 1 57 ? -1.935 -3.936 -3.568 1 98.75 57 MET B C 1
ATOM 2156 O O . MET B 1 57 ? -1.124 -4.824 -3.834 1 98.75 57 MET B O 1
ATOM 2160 N N . THR B 1 58 ? -1.882 -3.162 -2.51 1 98.94 58 THR B N 1
ATOM 2161 C CA . THR B 1 58 ? -0.951 -3.475 -1.433 1 98.94 58 THR B CA 1
ATOM 2162 C C . THR B 1 58 ? -1.594 -4.422 -0.421 1 98.94 58 THR B C 1
ATOM 2164 O O . THR B 1 58 ? -2.656 -4.121 0.128 1 98.94 58 THR B O 1
ATOM 2167 N N . LEU B 1 59 ? -0.964 -5.547 -0.257 1 99 59 LEU B N 1
ATOM 2168 C CA . LEU B 1 59 ? -1.316 -6.473 0.817 1 99 59 LEU B CA 1
ATOM 2169 C C . LEU B 1 59 ? -0.478 -6.203 2.062 1 99 59 LEU B C 1
ATOM 2171 O O . LEU B 1 59 ? 0.75 -6.309 2.023 1 99 59 LEU B O 1
ATOM 2175 N N . SER B 1 60 ? -1.142 -5.84 3.127 1 99 60 SER B N 1
ATOM 2176 C CA . SER B 1 60 ? -0.473 -5.652 4.41 1 99 60 SER B CA 1
ATOM 2177 C C . SER B 1 60 ? -0.768 -6.809 5.359 1 99 60 SER B C 1
ATOM 2179 O O . SER B 1 60 ? -1.927 -7.188 5.547 1 99 60 SER B O 1
ATOM 2181 N N . THR B 1 61 ? 0.254 -7.418 5.91 1 98.94 61 THR B N 1
ATOM 2182 C CA . THR B 1 61 ? 0.188 -8.531 6.848 1 98.94 61 THR B CA 1
ATOM 2183 C C . THR B 1 61 ? 1.025 -8.242 8.094 1 98.94 61 THR B C 1
ATOM 2185 O O . THR B 1 61 ? 1.614 -7.168 8.211 1 98.94 61 THR B O 1
ATOM 2188 N N . VAL B 1 62 ? 0.981 -9.156 9.055 1 98.81 62 VAL B N 1
ATOM 2189 C CA . VAL B 1 62 ? 1.793 -9.086 10.266 1 98.81 62 VAL B CA 1
ATOM 2190 C C . VAL B 1 62 ? 2.721 -10.289 10.336 1 98.81 62 VAL B C 1
ATOM 2192 O O . VAL B 1 62 ? 2.297 -11.422 10.094 1 98.81 62 VAL B O 1
ATOM 2195 N N . ASP B 1 63 ? 3.977 -10.016 10.617 1 98.5 63 ASP B N 1
ATOM 2196 C CA . ASP B 1 63 ? 4.922 -11.133 10.641 1 98.5 63 ASP B CA 1
ATOM 2197 C C . ASP B 1 63 ? 4.949 -11.789 12.016 1 98.5 63 ASP B C 1
ATOM 2199 O O . ASP B 1 63 ? 4.133 -11.469 12.883 1 98.5 63 ASP B O 1
ATOM 2203 N N . GLU B 1 64 ? 5.832 -12.742 12.227 1 97.75 64 GLU B N 1
ATOM 2204 C CA . GLU B 1 64 ? 5.863 -13.57 13.43 1 97.75 64 GLU B CA 1
ATOM 2205 C C . GLU B 1 64 ? 6.219 -12.742 14.656 1 97.75 64 GLU B C 1
ATOM 2207 O O . GLU B 1 64 ? 5.871 -13.109 15.781 1 97.75 64 GLU B O 1
ATOM 2212 N N . ALA B 1 65 ? 6.871 -11.633 14.461 1 97.75 65 ALA B N 1
ATOM 2213 C CA . ALA B 1 65 ? 7.262 -10.758 15.562 1 97.75 65 ALA B CA 1
ATOM 2214 C C . ALA B 1 65 ? 6.152 -9.766 15.891 1 97.75 65 ALA B C 1
ATOM 2216 O O . ALA B 1 65 ? 6.266 -8.992 16.844 1 97.75 65 ALA B O 1
ATOM 2217 N N . GLY B 1 66 ? 5.086 -9.75 15.055 1 98.12 66 GLY B N 1
ATOM 2218 C CA . GLY B 1 66 ? 4 -8.805 15.25 1 98.12 66 GLY B CA 1
ATOM 2219 C C . GLY B 1 66 ? 4.195 -7.504 14.492 1 98.12 66 GLY B C 1
ATOM 2220 O O . GLY B 1 66 ? 3.459 -6.539 14.695 1 98.12 66 GLY B O 1
ATOM 2221 N N . ASP B 1 67 ? 5.219 -7.469 13.617 1 98.69 67 ASP B N 1
ATOM 2222 C CA . ASP B 1 67 ? 5.523 -6.258 12.859 1 98.69 67 ASP B CA 1
ATOM 2223 C C . ASP B 1 67 ? 4.797 -6.246 11.516 1 98.69 67 ASP B C 1
ATOM 2225 O O . ASP B 1 67 ? 4.582 -7.301 10.914 1 98.69 67 ASP B O 1
ATOM 2229 N N . PRO B 1 68 ? 4.473 -5.043 11.07 1 98.88 68 PRO B N 1
ATOM 2230 C CA . PRO B 1 68 ? 3.805 -4.949 9.766 1 98.88 68 PRO B CA 1
ATOM 2231 C C . PRO B 1 68 ? 4.73 -5.285 8.602 1 98.88 68 PRO B C 1
ATOM 2233 O O . PRO B 1 68 ? 5.93 -4.996 8.656 1 98.88 68 PRO B O 1
ATOM 2236 N N . ASP B 1 69 ? 4.242 -5.926 7.617 1 98.88 69 ASP B N 1
ATOM 2237 C CA . ASP B 1 69 ? 4.848 -6.203 6.32 1 98.88 69 ASP B CA 1
ATOM 2238 C C . ASP B 1 69 ? 3.852 -5.961 5.188 1 98.88 69 ASP B C 1
ATOM 2240 O O . ASP B 1 69 ? 2.639 -5.965 5.41 1 98.88 69 ASP B O 1
ATOM 2244 N N . ALA B 1 70 ? 4.355 -5.641 4.012 1 98.94 70 ALA B N 1
ATOM 2245 C CA . ALA B 1 70 ? 3.424 -5.32 2.93 1 98.94 70 ALA B CA 1
ATOM 2246 C C . ALA B 1 70 ? 4.094 -5.465 1.567 1 98.94 70 ALA B C 1
ATOM 2248 O O . ALA B 1 70 ? 5.312 -5.312 1.449 1 98.94 70 ALA B O 1
ATOM 2249 N N . ARG B 1 71 ? 3.338 -5.793 0.57 1 98.88 71 ARG B N 1
ATOM 2250 C CA . ARG B 1 71 ? 3.781 -5.883 -0.817 1 98.88 71 ARG B CA 1
ATOM 2251 C C . ARG B 1 71 ? 2.602 -5.758 -1.776 1 98.88 71 ARG B C 1
ATOM 2253 O O . ARG B 1 71 ? 1.451 -5.965 -1.386 1 98.88 71 ARG B O 1
ATOM 2260 N N . VAL B 1 72 ? 2.955 -5.438 -2.973 1 98.69 72 VAL B N 1
ATOM 2261 C CA . VAL B 1 72 ? 1.934 -5.301 -4.008 1 98.69 72 VAL B CA 1
ATOM 2262 C C . VAL B 1 72 ? 1.646 -6.66 -4.637 1 98.69 72 VAL B C 1
ATOM 2264 O O . VAL B 1 72 ? 2.57 -7.43 -4.914 1 98.69 72 VAL B O 1
ATOM 2267 N N . LEU B 1 73 ? 0.376 -7.012 -4.758 1 98.25 73 LEU B N 1
ATOM 2268 C CA . LEU B 1 73 ? -0.14 -8.164 -5.492 1 98.25 73 LEU B CA 1
ATOM 2269 C C . LEU B 1 73 ? -1.249 -7.738 -6.453 1 98.25 73 LEU B C 1
ATOM 2271 O O . LEU B 1 73 ? -1.676 -6.582 -6.445 1 98.25 73 LEU B O 1
ATOM 2275 N N . ILE B 1 74 ? -1.683 -8.711 -7.234 1 97.12 74 ILE B N 1
ATOM 2276 C CA . ILE B 1 74 ? -2.762 -8.484 -8.188 1 97.12 74 ILE B CA 1
ATOM 2277 C C . ILE B 1 74 ? -4.051 -9.117 -7.668 1 97.12 74 ILE B C 1
ATOM 2279 O O . ILE B 1 74 ? -4.043 -10.25 -7.18 1 97.12 74 ILE B O 1
ATOM 2283 N N . LEU B 1 75 ? -5.094 -8.336 -7.766 1 98.5 75 LEU B N 1
ATOM 2284 C CA . LEU B 1 75 ? -6.418 -8.828 -7.414 1 98.5 75 LEU B CA 1
ATOM 2285 C C . LEU B 1 75 ? -6.891 -9.875 -8.414 1 98.5 75 LEU B C 1
ATOM 2287 O O . LEU B 1 75 ? -6.82 -9.656 -9.625 1 98.5 75 LEU B O 1
ATOM 2291 N N . LYS B 1 76 ? -7.438 -10.977 -7.922 1 97.44 76 LYS B N 1
ATOM 2292 C CA . LYS B 1 76 ? -7.84 -12.062 -8.805 1 97.44 76 LYS B CA 1
ATOM 2293 C C . LYS B 1 76 ? -9.359 -12.156 -8.906 1 97.44 76 LYS B C 1
ATOM 2295 O O . LYS B 1 76 ? -9.891 -12.727 -9.859 1 97.44 76 LYS B O 1
ATOM 2300 N N . ASN B 1 77 ? -9.992 -11.719 -7.906 1 97.38 77 ASN B N 1
ATOM 2301 C CA . ASN B 1 77 ? -11.453 -11.688 -7.891 1 97.38 77 ASN B CA 1
ATOM 2302 C C . ASN B 1 77 ? -11.977 -10.766 -6.789 1 97.38 77 ASN B C 1
ATOM 2304 O O . ASN B 1 77 ? -11.305 -10.555 -5.777 1 97.38 77 ASN B O 1
ATOM 2308 N N . ALA B 1 78 ? -13.164 -10.242 -6.984 1 97.81 78 ALA B N 1
ATOM 2309 C CA . ALA B 1 78 ? -13.898 -9.492 -5.973 1 97.81 78 ALA B CA 1
ATOM 2310 C C . ALA B 1 78 ? -15.398 -9.688 -6.129 1 97.81 78 ALA B C 1
ATOM 2312 O O . ALA B 1 78 ? -15.945 -9.508 -7.223 1 97.81 78 ALA B O 1
ATOM 2313 N N . ASP B 1 79 ? -16.031 -10.062 -5.051 1 95.94 79 ASP B N 1
ATOM 2314 C CA . ASP B 1 79 ? -17.484 -10.203 -5.027 1 95.94 79 ASP B CA 1
ATOM 2315 C C . ASP B 1 79 ? -18.016 -10.164 -3.598 1 95.94 79 ASP B C 1
ATOM 2317 O O . ASP B 1 79 ? -17.344 -9.664 -2.693 1 95.94 79 ASP B O 1
ATOM 2321 N N . GLY B 1 80 ? -19.203 -10.578 -3.369 1 94.12 80 GLY B N 1
ATOM 2322 C CA . GLY B 1 80 ? -19.828 -10.508 -2.053 1 94.12 80 GLY B CA 1
ATOM 2323 C C . GLY B 1 80 ? -19.094 -11.32 -1.006 1 94.12 80 GLY B C 1
ATOM 2324 O O . GLY B 1 80 ? -19.25 -11.086 0.194 1 94.12 80 GLY B O 1
ATOM 2325 N N . SER B 1 81 ? -18.312 -12.305 -1.457 1 94.5 81 SER B N 1
ATOM 2326 C CA . SER B 1 81 ? -17.594 -13.164 -0.523 1 94.5 81 SER B CA 1
ATOM 2327 C C . SER B 1 81 ? -16.297 -12.523 -0.075 1 94.5 81 SER B C 1
ATOM 2329 O O . SER B 1 81 ? -15.711 -12.93 0.936 1 94.5 81 SER B O 1
ATOM 2331 N N . GLY B 1 82 ? -15.781 -11.602 -0.911 1 97.75 82 GLY B N 1
ATOM 2332 C CA . GLY B 1 82 ? -14.562 -10.93 -0.501 1 97.75 82 GLY B CA 1
ATOM 2333 C C . GLY B 1 82 ? -13.633 -10.625 -1.659 1 97.75 82 GLY B C 1
ATOM 2334 O O . GLY B 1 82 ? -14.078 -10.484 -2.799 1 97.75 82 GLY B O 1
ATOM 2335 N N . PHE B 1 83 ? -12.398 -10.359 -1.36 1 98.69 83 PHE B N 1
ATOM 2336 C CA . PHE B 1 83 ? -11.344 -10.008 -2.299 1 98.69 83 PHE B CA 1
ATOM 2337 C C . PHE B 1 83 ? -10.289 -11.102 -2.365 1 98.69 83 PHE B C 1
ATOM 2339 O O . PHE B 1 83 ? -9.773 -11.539 -1.334 1 98.69 83 PHE B O 1
ATOM 2346 N N . GLN B 1 84 ? -9.883 -11.523 -3.574 1 98.5 84 GLN B N 1
ATOM 2347 C CA . GLN B 1 84 ? -9.055 -12.711 -3.693 1 98.5 84 GLN B CA 1
ATOM 2348 C C . GLN B 1 84 ? -7.695 -12.375 -4.301 1 98.5 84 GLN B C 1
ATOM 2350 O O . GLN B 1 84 ? -7.602 -11.57 -5.227 1 98.5 84 GLN B O 1
ATOM 2355 N N . PHE B 1 85 ? -6.715 -13 -3.811 1 98.62 85 PHE B N 1
ATOM 2356 C CA . PHE B 1 85 ? -5.367 -13 -4.367 1 98.62 85 PHE B CA 1
ATOM 2357 C C . PHE B 1 85 ? -4.727 -14.375 -4.227 1 98.62 85 PHE B C 1
ATOM 2359 O O . PHE B 1 85 ? -5.277 -15.258 -3.574 1 98.62 85 PHE B O 1
ATOM 2366 N N . ALA B 1 86 ? -3.576 -14.547 -4.875 1 98.38 86 ALA B N 1
ATOM 2367 C CA . ALA B 1 86 ? -2.873 -15.828 -4.793 1 98.38 86 ALA B CA 1
ATOM 2368 C C . ALA B 1 86 ? -1.436 -15.633 -4.32 1 98.38 86 ALA B C 1
ATOM 2370 O O . ALA B 1 86 ? -0.851 -14.562 -4.516 1 98.38 86 ALA B O 1
ATOM 2371 N N . ALA B 1 87 ? -0.93 -16.594 -3.717 1 97.56 87 ALA B N 1
ATOM 2372 C CA . ALA B 1 87 ? 0.456 -16.609 -3.254 1 97.56 87 ALA B CA 1
ATOM 2373 C C . ALA B 1 87 ? 0.925 -18.031 -2.967 1 97.56 87 ALA B C 1
ATOM 2375 O O . ALA B 1 87 ? 0.108 -18.938 -2.811 1 97.56 87 ALA B O 1
ATOM 2376 N N . HIS B 1 88 ? 2.225 -18.188 -2.982 1 97.38 88 HIS B N 1
ATOM 2377 C CA . HIS B 1 88 ? 2.799 -19.438 -2.494 1 97.38 88 HIS B CA 1
ATOM 2378 C C . HIS B 1 88 ? 2.713 -19.516 -0.973 1 97.38 88 HIS B C 1
ATOM 2380 O O . HIS B 1 88 ? 3.141 -18.594 -0.27 1 97.38 88 HIS B O 1
ATOM 2386 N N . ALA B 1 89 ? 2.229 -20.578 -0.45 1 97.25 89 ALA B N 1
ATOM 2387 C CA . ALA B 1 89 ? 1.988 -20.719 0.984 1 97.25 89 ALA B CA 1
ATOM 2388 C C . ALA B 1 89 ? 3.297 -20.688 1.767 1 97.25 89 ALA B C 1
ATOM 2390 O O . ALA B 1 89 ? 3.314 -20.312 2.943 1 97.25 89 ALA B O 1
ATOM 2391 N N . ALA B 1 90 ? 4.402 -21.016 1.102 1 96.12 90 ALA B N 1
ATOM 2392 C CA . ALA B 1 90 ? 5.699 -21.047 1.768 1 96.12 90 ALA B CA 1
ATOM 2393 C C . ALA B 1 90 ? 6.41 -19.688 1.636 1 96.12 90 ALA B C 1
ATOM 2395 O O . ALA B 1 90 ? 7.477 -19.484 2.215 1 96.12 90 ALA B O 1
ATOM 2396 N N . SER B 1 91 ? 5.867 -18.797 0.822 1 97.19 91 SER B N 1
ATOM 2397 C CA . SER B 1 91 ? 6.438 -17.453 0.714 1 97.19 91 SER B CA 1
ATOM 2398 C C . SER B 1 91 ? 6.336 -16.703 2.035 1 97.19 91 SER B C 1
ATOM 2400 O O . SER B 1 91 ? 5.59 -17.109 2.93 1 97.19 91 SER B O 1
ATOM 2402 N N . PRO B 1 92 ? 7.027 -15.594 2.227 1 97.31 92 PRO B N 1
ATOM 2403 C CA . PRO B 1 92 ? 6.891 -14.797 3.447 1 97.31 92 PRO B CA 1
ATOM 2404 C C . PRO B 1 92 ? 5.445 -14.422 3.746 1 97.31 92 PRO B C 1
ATOM 2406 O O . PRO B 1 92 ? 4.996 -14.539 4.891 1 97.31 92 PRO B O 1
ATOM 2409 N N . LYS B 1 93 ? 4.719 -13.938 2.707 1 98.19 93 LYS B N 1
ATOM 2410 C CA . LYS B 1 93 ? 3.332 -13.562 2.957 1 98.19 93 LYS B CA 1
ATOM 2411 C C . LYS B 1 93 ? 2.488 -14.773 3.324 1 98.19 93 LYS B C 1
ATOM 2413 O O . LYS B 1 93 ? 1.601 -14.688 4.176 1 98.19 93 LYS B O 1
ATOM 2418 N N . GLY B 1 94 ? 2.715 -15.914 2.668 1 98.25 94 GLY B N 1
ATOM 2419 C CA . GLY B 1 94 ? 1.997 -17.125 3.029 1 98.25 94 GLY B CA 1
ATOM 2420 C C . GLY B 1 94 ? 2.223 -17.547 4.469 1 98.25 94 GLY B C 1
ATOM 2421 O O . GLY B 1 94 ? 1.273 -17.875 5.184 1 98.25 94 GLY B O 1
ATOM 2422 N N . VAL B 1 95 ? 3.443 -17.562 4.887 1 98.38 95 VAL B N 1
ATOM 2423 C CA . VAL B 1 95 ? 3.814 -17.922 6.25 1 98.38 95 VAL B CA 1
ATOM 2424 C C . VAL B 1 95 ? 3.174 -16.953 7.242 1 98.38 95 VAL B C 1
ATOM 2426 O O . VAL B 1 95 ? 2.619 -17.375 8.258 1 98.38 95 VAL B O 1
ATOM 2429 N N . GLN B 1 96 ? 3.258 -15.688 6.961 1 98.81 96 GLN B N 1
ATOM 2430 C CA . GLN B 1 96 ? 2.664 -14.672 7.824 1 98.81 96 GLN B CA 1
ATOM 2431 C C . GLN B 1 96 ? 1.16 -14.891 7.973 1 98.81 96 GLN B C 1
ATOM 2433 O O . GLN B 1 96 ? 0.625 -14.82 9.078 1 98.81 96 GLN B O 1
ATOM 2438 N N . LEU B 1 97 ? 0.489 -15.188 6.875 1 98.75 97 LEU B N 1
ATOM 2439 C CA . LEU B 1 97 ? -0.96 -15.359 6.883 1 98.75 97 LEU B CA 1
ATOM 2440 C C . LEU B 1 97 ? -1.355 -16.641 7.621 1 98.75 97 LEU B C 1
ATOM 2442 O O . LEU B 1 97 ? -2.441 -16.703 8.195 1 98.75 97 LEU B O 1
ATOM 2446 N N . ALA B 1 98 ? -0.503 -17.625 7.57 1 98.38 98 ALA B N 1
ATOM 2447 C CA . ALA B 1 98 ? -0.755 -18.844 8.344 1 98.38 98 ALA B CA 1
ATOM 2448 C C . ALA B 1 98 ? -0.711 -18.562 9.844 1 98.38 98 ALA B C 1
ATOM 2450 O O . ALA B 1 98 ? -1.485 -19.125 10.609 1 98.38 98 ALA B O 1
ATOM 2451 N N . GLY B 1 99 ? 0.182 -17.672 10.273 1 98.25 99 GLY B N 1
ATOM 2452 C CA . GLY B 1 99 ? 0.341 -17.328 11.68 1 98.25 99 GLY B CA 1
ATOM 2453 C C . GLY B 1 99 ? -0.67 -16.312 12.164 1 98.25 99 GLY B C 1
ATOM 2454 O O . GLY B 1 99 ? -1.136 -16.375 13.305 1 98.25 99 GLY B O 1
ATOM 2455 N N . ALA B 1 100 ? -0.941 -15.336 11.344 1 98.19 100 ALA B N 1
ATOM 2456 C CA . ALA B 1 100 ? -1.907 -14.266 11.586 1 98.19 100 ALA B CA 1
ATOM 2457 C C . ALA B 1 100 ? -2.818 -14.062 10.383 1 98.19 100 ALA B C 1
ATOM 2459 O O . ALA B 1 100 ? -2.537 -13.227 9.523 1 98.19 100 ALA B O 1
ATOM 2460 N N . PRO B 1 101 ? -3.98 -14.719 10.383 1 98.62 101 PRO B N 1
ATOM 2461 C CA . PRO B 1 101 ? -4.797 -14.766 9.164 1 98.62 101 PRO B CA 1
ATOM 2462 C C . PRO B 1 101 ? -5.703 -13.547 9.016 1 98.62 101 PRO B C 1
ATOM 2464 O O . PRO B 1 101 ? -6.906 -13.695 8.789 1 98.62 101 PRO B O 1
ATOM 2467 N N . ARG B 1 102 ? -5.191 -12.367 9.133 1 98.81 102 ARG B N 1
ATOM 2468 C CA . ARG B 1 102 ? -5.82 -11.07 8.898 1 98.81 102 ARG B CA 1
ATOM 2469 C C . ARG B 1 102 ? -4.992 -10.227 7.934 1 98.81 102 ARG B C 1
ATOM 2471 O O . ARG B 1 102 ? -3.762 -10.328 7.914 1 98.81 102 ARG B O 1
ATOM 2478 N N . ALA B 1 103 ? -5.629 -9.461 7.156 1 98.94 103 ALA B N 1
ATOM 2479 C CA . ALA B 1 103 ? -4.902 -8.625 6.199 1 98.94 103 ALA B CA 1
ATOM 2480 C C . ALA B 1 103 ? -5.621 -7.297 5.973 1 98.94 103 ALA B C 1
ATOM 2482 O O . ALA B 1 103 ? -6.801 -7.156 6.309 1 98.94 103 ALA B O 1
ATOM 2483 N N . ALA B 1 104 ? -4.941 -6.336 5.547 1 98.94 104 ALA B N 1
ATOM 2484 C CA . ALA B 1 104 ? -5.453 -5.09 4.977 1 98.94 104 ALA B CA 1
ATOM 2485 C C . ALA B 1 104 ? -5.062 -4.961 3.508 1 98.94 104 ALA B C 1
ATOM 2487 O O . ALA B 1 104 ? -3.906 -5.188 3.143 1 98.94 104 ALA B O 1
ATOM 2488 N N . LEU B 1 105 ? -5.984 -4.691 2.658 1 98.94 105 LEU B N 1
ATOM 2489 C CA . LEU B 1 105 ? -5.742 -4.379 1.256 1 98.94 105 LEU B CA 1
ATOM 2490 C C . LEU B 1 105 ? -5.91 -2.885 0.997 1 98.94 105 LEU B C 1
ATOM 2492 O O . LEU B 1 105 ? -6.832 -2.26 1.522 1 98.94 105 LEU B O 1
ATOM 2496 N N . THR B 1 106 ? -5.047 -2.305 0.228 1 98.94 106 THR B N 1
ATOM 2497 C CA . THR B 1 106 ? -5.156 -0.897 -0.139 1 98.94 106 THR B CA 1
ATOM 2498 C C . THR B 1 106 ? -5.059 -0.724 -1.651 1 98.94 106 THR B C 1
ATOM 2500 O O . THR B 1 106 ? -4.09 -1.166 -2.273 1 98.94 106 THR B O 1
ATOM 2503 N N . PHE B 1 107 ? -6.055 -0.171 -2.244 1 98.94 107 PHE B N 1
ATOM 2504 C CA . PHE B 1 107 ? -6.066 0.269 -3.635 1 98.94 107 PHE B CA 1
ATOM 2505 C C . PHE B 1 107 ? -5.93 1.783 -3.727 1 98.94 107 PHE B C 1
ATOM 2507 O O . PHE B 1 107 ? -6.566 2.518 -2.969 1 98.94 107 PHE B O 1
ATOM 2514 N N . TYR B 1 108 ? -5.121 2.234 -4.605 1 98.81 108 TYR B N 1
ATOM 2515 C CA . TYR B 1 108 ? -4.961 3.672 -4.797 1 98.81 108 TYR B CA 1
ATOM 2516 C C . TYR B 1 108 ? -4.883 4.02 -6.277 1 98.81 108 TYR B C 1
ATOM 2518 O O . TYR B 1 108 ? -4.023 3.504 -7 1 98.81 108 TYR B O 1
ATOM 2526 N N . TRP B 1 109 ? -5.754 4.824 -6.738 1 98.38 109 TRP B N 1
ATOM 2527 C CA . TRP B 1 109 ? -5.777 5.359 -8.094 1 98.38 109 TRP B CA 1
ATOM 2528 C C . TRP B 1 109 ? -5.555 6.867 -8.094 1 98.38 109 TRP B C 1
ATOM 2530 O O . TRP B 1 109 ? -6.512 7.645 -8.016 1 98.38 109 TRP B O 1
ATOM 2540 N N . ALA B 1 110 ? -4.305 7.23 -8.25 1 97.06 110 ALA B N 1
ATOM 2541 C CA . ALA B 1 110 ? -3.91 8.633 -8.188 1 97.06 110 ALA B CA 1
ATOM 2542 C C . ALA B 1 110 ? -4.625 9.453 -9.258 1 97.06 110 ALA B C 1
ATOM 2544 O O . ALA B 1 110 ? -4.945 10.625 -9.039 1 97.06 110 ALA B O 1
ATOM 2545 N N . GLU B 1 111 ? -4.934 8.875 -10.391 1 95.31 111 GLU B N 1
ATOM 2546 C CA . GLU B 1 111 ? -5.594 9.531 -11.516 1 95.31 111 GLU B CA 1
ATOM 2547 C C . GLU B 1 111 ? -6.957 10.086 -11.109 1 95.31 111 GLU B C 1
ATOM 2549 O O . GLU B 1 111 ? -7.434 11.062 -11.688 1 95.31 111 GLU B O 1
ATOM 2554 N N . PHE B 1 112 ? -7.512 9.461 -10.062 1 96.44 112 PHE B N 1
ATOM 2555 C CA . PHE B 1 112 ? -8.859 9.828 -9.648 1 96.44 112 PHE B CA 1
ATOM 2556 C C . PHE B 1 112 ? -8.852 10.383 -8.227 1 96.44 112 PHE B C 1
ATOM 2558 O O . PHE B 1 112 ? -9.883 10.836 -7.73 1 96.44 112 PHE B O 1
ATOM 2565 N N . GLY B 1 113 ? -7.672 10.312 -7.574 1 96.94 113 GLY B N 1
ATOM 2566 C CA . GLY B 1 113 ? -7.68 10.617 -6.156 1 96.94 113 GLY B CA 1
ATOM 2567 C C . GLY B 1 113 ? -8.578 9.703 -5.352 1 96.94 113 GLY B C 1
ATOM 2568 O O . GLY B 1 113 ? -9.398 10.164 -4.551 1 96.94 113 GLY B O 1
ATOM 2569 N N . ARG B 1 114 ? -8.445 8.398 -5.637 1 98.5 114 ARG B N 1
ATOM 2570 C CA . ARG B 1 114 ? -9.305 7.426 -4.965 1 98.5 114 ARG B CA 1
ATOM 2571 C C . ARG B 1 114 ? -8.469 6.383 -4.227 1 98.5 114 ARG B C 1
ATOM 2573 O O . ARG B 1 114 ? -7.465 5.898 -4.746 1 98.5 114 ARG B O 1
ATOM 2580 N N . GLN B 1 115 ? -8.914 6.129 -3.035 1 98.75 115 GLN B N 1
ATOM 2581 C CA . GLN B 1 115 ? -8.375 5.031 -2.238 1 98.75 115 GLN B CA 1
ATOM 2582 C C . GLN B 1 115 ? -9.492 4.105 -1.754 1 98.75 115 GLN B C 1
ATOM 2584 O O . GLN B 1 115 ? -10.555 4.566 -1.352 1 98.75 115 GLN B O 1
ATOM 2589 N N . VAL B 1 116 ? -9.25 2.801 -1.786 1 98.94 116 VAL B N 1
ATOM 2590 C CA . VAL B 1 116 ? -10.102 1.811 -1.135 1 98.94 116 VAL B CA 1
ATOM 2591 C C . VAL B 1 116 ? -9.273 0.997 -0.14 1 98.94 116 VAL B C 1
ATOM 2593 O O . VAL B 1 116 ? -8.195 0.504 -0.475 1 98.94 116 VAL B O 1
ATOM 2596 N N . ARG B 1 117 ? -9.766 0.895 1.073 1 98.94 117 ARG B N 1
ATOM 2597 C CA . ARG B 1 117 ? -9.141 0.107 2.131 1 98.94 117 ARG B CA 1
ATOM 2598 C C . ARG B 1 117 ? -10.039 -1.044 2.562 1 98.94 117 ARG B C 1
ATOM 2600 O O . ARG B 1 117 ? -11.219 -0.838 2.859 1 98.94 117 ARG B O 1
ATOM 2607 N N . VAL B 1 118 ? -9.516 -2.207 2.57 1 98.94 118 VAL B N 1
ATOM 2608 C CA . VAL B 1 118 ? -10.234 -3.412 2.98 1 98.94 118 VAL B CA 1
ATOM 2609 C C . VAL B 1 118 ? -9.516 -4.062 4.16 1 98.94 118 VAL B C 1
ATOM 2611 O O . VAL B 1 118 ? -8.289 -4.207 4.148 1 98.94 118 VAL B O 1
ATOM 2614 N N . ARG B 1 119 ? -10.234 -4.406 5.203 1 98.94 119 ARG B N 1
ATOM 2615 C CA . ARG B 1 119 ? -9.68 -5.172 6.316 1 98.94 119 ARG B CA 1
ATOM 2616 C C . ARG B 1 119 ? -10.57 -6.363 6.656 1 98.94 119 ARG B C 1
ATOM 2618 O O . ARG B 1 119 ? -11.797 -6.25 6.648 1 98.94 119 ARG B O 1
ATOM 2625 N N . GLY B 1 120 ? -9.883 -7.477 6.887 1 98.88 120 GLY B N 1
ATOM 2626 C CA . GLY B 1 120 ? -10.68 -8.641 7.23 1 98.88 120 GLY B CA 1
ATOM 2627 C C . GLY B 1 120 ? -9.852 -9.898 7.422 1 98.88 120 GLY B C 1
ATOM 2628 O O . GLY B 1 120 ? -8.617 -9.852 7.352 1 98.88 120 GLY B O 1
ATOM 2629 N N . ALA B 1 121 ? -10.508 -11.008 7.699 1 98.81 121 ALA B N 1
ATOM 2630 C CA . ALA B 1 121 ? -9.875 -12.312 7.859 1 98.81 121 ALA B CA 1
ATOM 2631 C C . ALA B 1 121 ? -9.453 -12.891 6.508 1 98.81 121 ALA B C 1
ATOM 2633 O O . ALA B 1 121 ? -10.102 -12.641 5.488 1 98.81 121 ALA B O 1
ATOM 2634 N N . VAL B 1 122 ? -8.414 -13.609 6.504 1 98.94 122 VAL B N 1
ATOM 2635 C CA . VAL B 1 122 ? -7.938 -14.266 5.293 1 98.94 122 VAL B CA 1
ATOM 2636 C C . VAL B 1 122 ? -8.203 -15.766 5.379 1 98.94 122 VAL B C 1
ATOM 2638 O O . VAL B 1 122 ? -7.824 -16.422 6.355 1 98.94 122 VAL B O 1
ATOM 2641 N N . VAL B 1 123 ? -8.797 -16.281 4.355 1 98.69 123 VAL B N 1
ATOM 2642 C CA . VAL B 1 123 ? -9.148 -17.703 4.316 1 98.69 123 VAL B CA 1
ATOM 2643 C C . VAL B 1 123 ? -8.57 -18.344 3.059 1 98.69 123 VAL B C 1
ATOM 2645 O O . VAL B 1 123 ? -8.828 -17.875 1.944 1 98.69 123 VAL B O 1
ATOM 2648 N N . PRO B 1 124 ? -7.777 -19.406 3.186 1 98.38 124 PRO B N 1
ATOM 2649 C CA . PRO B 1 124 ? -7.34 -20.125 1.99 1 98.38 124 PRO B CA 1
ATOM 2650 C C . PRO B 1 124 ? -8.484 -20.859 1.29 1 98.38 124 PRO B C 1
ATOM 2652 O O . PRO B 1 124 ? -9.383 -21.375 1.951 1 98.38 124 PRO B O 1
ATOM 2655 N N . ASP B 1 125 ? -8.469 -20.844 0.054 1 97.06 125 ASP B N 1
ATOM 2656 C CA . ASP B 1 125 ? -9.477 -21.547 -0.732 1 97.06 125 ASP B CA 1
ATOM 2657 C C . ASP B 1 125 ? -9.188 -23.047 -0.766 1 97.06 125 ASP B C 1
ATOM 2659 O O . ASP B 1 125 ? -8.164 -23.5 -0.252 1 97.06 125 ASP B O 1
ATOM 2663 N N . ALA B 1 126 ? -10.172 -23.828 -1.277 1 96.5 126 ALA B N 1
ATOM 2664 C CA . ALA B 1 126 ? -9.992 -25.266 -1.447 1 96.5 126 ALA B CA 1
ATOM 2665 C C . ALA B 1 126 ? -8.844 -25.562 -2.4 1 96.5 126 ALA B C 1
ATOM 2667 O O . ALA B 1 126 ? -8.617 -24.828 -3.367 1 96.5 126 ALA B O 1
ATOM 2668 N N . PRO B 1 127 ? -8.117 -26.656 -2.172 1 97.12 127 PRO B N 1
ATOM 2669 C CA . PRO B 1 127 ? -6.973 -27.031 -3.012 1 97.12 127 PRO B CA 1
ATOM 2670 C C . PRO B 1 127 ? -7.332 -27.109 -4.492 1 97.12 127 PRO B C 1
ATOM 2672 O O . PRO B 1 127 ? -6.52 -26.75 -5.352 1 97.12 127 PRO B O 1
ATOM 2675 N N . GLU B 1 128 ? -8.492 -27.516 -4.809 1 97.12 128 GLU B N 1
ATOM 2676 C CA . GLU B 1 128 ? -8.906 -27.656 -6.199 1 97.12 128 GLU B CA 1
ATOM 2677 C C . GLU B 1 128 ? -8.977 -26.312 -6.906 1 97.12 128 GLU B C 1
ATOM 2679 O O . GLU B 1 128 ? -8.586 -26.188 -8.07 1 97.12 128 GLU B O 1
ATOM 2684 N N . ARG B 1 129 ? -9.508 -25.328 -6.188 1 96.5 129 ARG B N 1
ATOM 2685 C CA . ARG B 1 129 ? -9.594 -23.984 -6.77 1 96.5 129 ARG B CA 1
ATOM 2686 C C . ARG B 1 129 ? -8.211 -23.359 -6.906 1 96.5 129 ARG B C 1
ATOM 2688 O O . ARG B 1 129 ? -7.934 -22.672 -7.887 1 96.5 129 ARG B O 1
ATOM 2695 N N . SER B 1 130 ? -7.375 -23.594 -5.973 1 98 130 SER B N 1
ATOM 2696 C CA . SER B 1 130 ? -5.992 -23.125 -6.043 1 98 130 SER B CA 1
ATOM 2697 C C . SER B 1 130 ? -5.25 -23.781 -7.203 1 98 130 SER B C 1
ATOM 2699 O O . SER B 1 130 ? -4.496 -23.109 -7.918 1 98 130 SER B O 1
ATOM 2701 N N . ALA B 1 131 ? -5.492 -25.047 -7.391 1 98 131 ALA B N 1
ATOM 2702 C CA . ALA B 1 131 ? -4.875 -25.766 -8.5 1 98 131 ALA B CA 1
ATOM 2703 C C . ALA B 1 131 ? -5.328 -25.203 -9.844 1 98 131 ALA B C 1
ATOM 2705 O O . ALA B 1 131 ? -4.516 -25.031 -10.75 1 98 131 ALA B O 1
ATOM 2706 N N . ALA B 1 132 ? -6.598 -24.953 -9.93 1 96.81 132 ALA B N 1
ATOM 2707 C CA . ALA B 1 132 ? -7.133 -24.391 -11.164 1 96.81 132 ALA B CA 1
ATOM 2708 C C . ALA B 1 132 ? -6.5 -23.031 -11.469 1 96.81 132 ALA B C 1
ATOM 2710 O O . ALA B 1 132 ? -6.184 -22.734 -12.617 1 96.81 132 ALA B O 1
ATOM 2711 N N . ASP B 1 133 ? -6.383 -22.25 -10.445 1 96.5 133 ASP B N 1
ATOM 2712 C CA . ASP B 1 133 ? -5.734 -20.953 -10.609 1 96.5 133 ASP B CA 1
ATOM 2713 C C . ASP B 1 133 ? -4.289 -21.125 -11.086 1 96.5 133 ASP B C 1
ATOM 2715 O O . ASP B 1 133 ? -3.836 -20.406 -11.977 1 96.5 133 ASP B O 1
ATOM 2719 N N . PHE B 1 134 ? -3.539 -22.062 -10.477 1 97.81 134 PHE B N 1
ATOM 2720 C CA . PHE B 1 134 ? -2.156 -22.344 -10.852 1 97.81 134 PHE B CA 1
ATOM 2721 C C . PHE B 1 134 ? -2.059 -22.703 -12.328 1 97.81 134 PHE B C 1
ATOM 2723 O O . PHE B 1 134 ? -1.21 -22.188 -13.047 1 97.81 134 PHE B O 1
ATOM 2730 N N . LEU B 1 135 ? -2.893 -23.531 -12.75 1 97 135 LEU B N 1
ATOM 2731 C CA . LEU B 1 135 ? -2.85 -24.062 -14.109 1 97 135 LEU B CA 1
ATOM 2732 C C . LEU B 1 135 ? -3.219 -22.984 -15.125 1 97 135 LEU B C 1
ATOM 2734 O O . LEU B 1 135 ? -2.877 -23.094 -16.312 1 97 135 LEU B O 1
ATOM 2738 N N . ALA B 1 136 ? -3.938 -21.969 -14.664 1 94.25 136 ALA B N 1
ATOM 2739 C CA . ALA B 1 136 ? -4.34 -20.875 -15.555 1 94.25 136 ALA B CA 1
ATOM 2740 C C . ALA B 1 136 ? -3.199 -19.875 -15.75 1 94.25 136 ALA B C 1
ATOM 2742 O O . ALA B 1 136 ? -3.266 -19.016 -16.625 1 94.25 136 ALA B O 1
ATOM 2743 N N . ARG B 1 137 ? -2.164 -19.984 -15 1 93.19 137 ARG B N 1
ATOM 2744 C CA . ARG B 1 137 ? -1.018 -19.094 -15.125 1 93.19 137 ARG B CA 1
ATOM 2745 C C . ARG B 1 137 ? -0.156 -19.469 -16.328 1 93.19 137 ARG B C 1
ATOM 2747 O O . ARG B 1 137 ? -0.188 -20.609 -16.781 1 93.19 137 ARG B O 1
ATOM 2754 N N . GLY B 1 138 ? 0.604 -18.5 -16.859 1 90.81 138 GLY B N 1
ATOM 2755 C CA . GLY B 1 138 ? 1.545 -18.781 -17.922 1 90.81 138 GLY B CA 1
ATOM 2756 C C . GLY B 1 138 ? 2.646 -19.75 -17.516 1 90.81 138 GLY B C 1
ATOM 2757 O O . GLY B 1 138 ? 2.926 -19.906 -16.328 1 90.81 138 GLY B O 1
ATOM 2758 N N . ALA B 1 139 ? 3.287 -20.312 -18.453 1 92.62 139 ALA B N 1
ATOM 2759 C CA . ALA B 1 139 ? 4.301 -21.344 -18.219 1 92.62 139 ALA B CA 1
ATOM 2760 C C . ALA B 1 139 ? 5.453 -20.781 -17.375 1 92.62 139 ALA B C 1
ATOM 2762 O O . ALA B 1 139 ? 5.926 -21.438 -16.453 1 92.62 139 ALA B O 1
ATOM 2763 N N . THR B 1 140 ? 5.926 -19.625 -17.672 1 91.5 140 THR B N 1
ATOM 2764 C CA . THR B 1 140 ? 7.051 -19.031 -16.953 1 91.5 140 THR B CA 1
ATOM 2765 C C . THR B 1 140 ? 6.672 -18.734 -15.5 1 91.5 140 THR B C 1
ATOM 2767 O O . 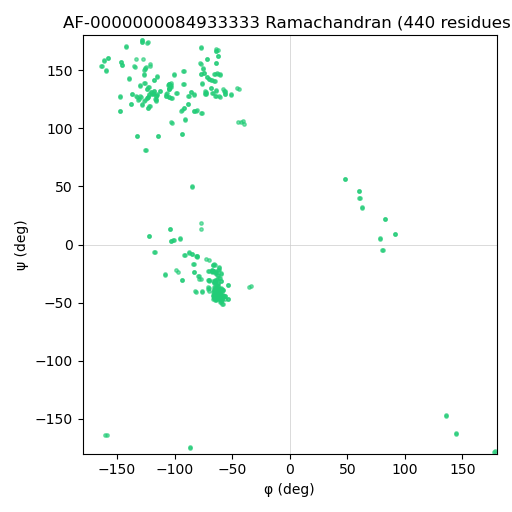THR B 1 140 ? 7.457 -19 -14.578 1 91.5 140 THR B O 1
ATOM 2770 N N . ALA B 1 141 ? 5.492 -18.188 -15.32 1 91.62 141 ALA B N 1
ATOM 2771 C CA . ALA B 1 141 ? 5.012 -17.891 -13.969 1 91.62 141 ALA B CA 1
ATOM 2772 C C . ALA B 1 141 ? 4.895 -19.172 -13.148 1 91.62 141 ALA B C 1
ATOM 2774 O O . ALA B 1 141 ? 5.262 -19.203 -11.969 1 91.62 141 ALA B O 1
ATOM 2775 N N . ARG B 1 142 ? 4.348 -20.219 -13.758 1 95.31 142 ARG B N 1
ATOM 2776 C CA . ARG B 1 142 ? 4.25 -21.5 -13.086 1 95.31 142 ARG B CA 1
ATOM 2777 C C . ARG B 1 142 ? 5.633 -22.047 -12.734 1 95.31 142 ARG B C 1
ATOM 2779 O O . ARG B 1 142 ? 5.855 -22.531 -11.625 1 95.31 142 ARG B O 1
ATOM 2786 N N . ALA B 1 143 ? 6.547 -21.938 -13.68 1 95.44 143 ALA B N 1
ATOM 2787 C CA . ALA B 1 143 ? 7.906 -22.422 -13.461 1 95.44 143 ALA B CA 1
ATOM 2788 C C . ALA B 1 143 ? 8.562 -21.703 -12.289 1 95.44 143 ALA B C 1
ATOM 2790 O O . ALA B 1 143 ? 9.219 -22.344 -11.453 1 95.44 143 ALA B O 1
ATOM 2791 N N . GLU B 1 144 ? 8.367 -20.453 -12.219 1 93.06 144 GLU B N 1
ATOM 2792 C CA . GLU B 1 144 ? 8.93 -19.656 -11.117 1 93.06 144 GLU B CA 1
ATOM 2793 C C . GLU B 1 144 ? 8.328 -20.078 -9.781 1 93.06 144 GLU B C 1
ATOM 2795 O O . GLU B 1 144 ? 9.047 -20.234 -8.797 1 93.06 144 GLU B O 1
ATOM 2800 N N . ALA B 1 145 ? 7.051 -20.188 -9.773 1 93.81 145 ALA B N 1
ATOM 2801 C CA . ALA B 1 145 ? 6.363 -20.578 -8.547 1 93.81 145 ALA B CA 1
ATOM 2802 C C . ALA B 1 145 ? 6.852 -21.938 -8.047 1 93.81 145 ALA B C 1
ATOM 2804 O O . ALA B 1 145 ? 7.062 -22.125 -6.852 1 93.81 145 ALA B O 1
ATOM 2805 N N . LEU B 1 146 ? 7.102 -22.828 -8.93 1 95.69 146 LEU B N 1
ATOM 2806 C CA . LEU B 1 146 ? 7.484 -24.203 -8.609 1 95.69 146 LEU B CA 1
ATOM 2807 C C . LEU B 1 146 ? 8.859 -24.25 -7.949 1 95.69 146 LEU B C 1
ATOM 2809 O O . LEU B 1 146 ? 9.203 -25.219 -7.281 1 95.69 146 LEU B O 1
ATOM 2813 N N . LEU B 1 147 ? 9.664 -23.234 -8.164 1 93.44 147 LEU B N 1
ATOM 2814 C CA . LEU B 1 147 ? 10.984 -23.188 -7.539 1 93.44 147 LEU B CA 1
ATOM 2815 C C . LEU B 1 147 ? 10.859 -23.062 -6.023 1 93.44 147 LEU B C 1
ATOM 2817 O O . LEU B 1 147 ? 11.727 -23.531 -5.285 1 93.44 147 LEU B O 1
ATOM 2821 N N . GLY B 1 148 ? 9.758 -22.359 -5.562 1 92.12 148 GLY B N 1
ATOM 2822 C CA . GLY B 1 148 ? 9.508 -22.234 -4.137 1 92.12 148 GLY B CA 1
ATOM 2823 C C . GLY B 1 148 ? 10.594 -21.484 -3.4 1 92.12 148 GLY B C 1
ATOM 2824 O O . GLY B 1 148 ? 10.883 -21.766 -2.236 1 92.12 148 GLY B O 1
ATOM 2825 N N . ARG B 1 149 ? 11.234 -20.547 -4.027 1 92 149 ARG B N 1
A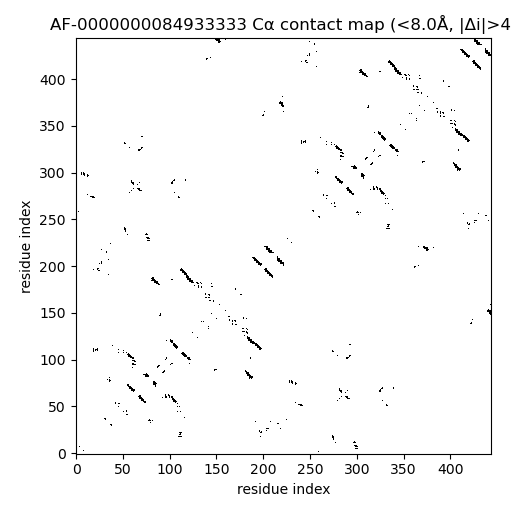TOM 2826 C CA . ARG B 1 149 ? 12.391 -19.906 -3.428 1 92 149 ARG B CA 1
ATOM 2827 C C . ARG B 1 149 ? 12.18 -18.406 -3.312 1 92 149 ARG B C 1
ATOM 2829 O O . ARG B 1 149 ? 13.102 -17.656 -2.971 1 92 149 ARG B O 1
ATOM 2836 N N . GLN B 1 150 ? 10.922 -17.953 -3.629 1 91.31 150 GLN B N 1
ATOM 2837 C CA . GLN B 1 150 ? 10.641 -16.516 -3.654 1 91.31 150 GLN B CA 1
ATOM 2838 C C . GLN B 1 150 ? 11.102 -15.844 -2.367 1 91.31 150 GLN B C 1
ATOM 2840 O O . GLN B 1 150 ? 10.812 -16.328 -1.269 1 91.31 150 GLN B O 1
ATOM 2845 N N . SER B 1 151 ? 11.883 -14.758 -2.471 1 94.12 151 SER B N 1
ATOM 2846 C CA . SER B 1 151 ? 12.352 -13.859 -1.424 1 94.12 151 SER B CA 1
ATOM 2847 C C . SER B 1 151 ? 13.555 -14.438 -0.69 1 94.12 151 SER B C 1
ATOM 2849 O O . SER B 1 151 ? 14.102 -13.805 0.215 1 94.12 151 SER B O 1
ATOM 2851 N N . ARG B 1 152 ? 13.93 -15.711 -1.045 1 94.69 152 ARG B N 1
ATOM 2852 C CA . ARG B 1 152 ? 15.18 -16.234 -0.504 1 94.69 152 ARG B CA 1
ATOM 2853 C C . ARG B 1 152 ? 16.375 -15.547 -1.155 1 94.69 152 ARG B C 1
ATOM 2855 O O . ARG B 1 152 ? 16.266 -14.977 -2.238 1 94.69 152 ARG B O 1
ATOM 2862 N N . TYR B 1 153 ? 17.531 -15.617 -0.481 1 95.5 153 TYR B N 1
ATOM 2863 C CA . TYR B 1 153 ? 18.75 -15.008 -1.019 1 95.5 153 TYR B CA 1
ATOM 2864 C C . TYR B 1 153 ? 19.203 -15.734 -2.279 1 95.5 153 TYR B C 1
ATOM 2866 O O . TYR B 1 153 ? 19.203 -16.969 -2.326 1 95.5 153 TYR B O 1
ATOM 2874 N N . LEU B 1 154 ? 19.469 -14.953 -3.295 1 92.88 154 LEU B N 1
ATOM 2875 C CA . LEU B 1 154 ? 20.031 -15.453 -4.539 1 92.88 154 LEU B CA 1
ATOM 2876 C C . LEU B 1 154 ? 21.562 -15.32 -4.523 1 92.88 154 LEU B C 1
ATOM 2878 O O . LEU B 1 154 ? 22.078 -14.203 -4.441 1 92.88 154 LEU B O 1
ATOM 2882 N N . THR B 1 155 ? 22.266 -16.344 -4.547 1 85.88 155 THR B N 1
ATOM 2883 C CA . THR B 1 155 ? 23.719 -16.297 -4.387 1 85.88 155 THR B CA 1
ATOM 2884 C C . THR B 1 155 ? 24.406 -16.328 -5.746 1 85.88 155 THR B C 1
ATOM 2886 O O . THR B 1 155 ? 25.547 -15.859 -5.883 1 85.88 155 THR B O 1
ATOM 2889 N N . ASP B 1 156 ? 23.688 -16.875 -6.73 1 85.88 156 ASP B N 1
ATOM 2890 C CA . ASP B 1 156 ? 24.297 -17.078 -8.047 1 85.88 156 ASP B CA 1
ATOM 2891 C C . ASP B 1 156 ? 23.25 -16.922 -9.156 1 85.88 156 ASP B C 1
ATOM 2893 O O . ASP B 1 156 ? 22.359 -17.75 -9.289 1 85.88 156 ASP B O 1
ATOM 2897 N N . SER B 1 157 ? 23.422 -15.906 -9.977 1 83 157 SER B N 1
ATOM 2898 C CA . SER B 1 157 ? 22.469 -15.664 -11.055 1 83 157 SER B CA 1
ATOM 2899 C C . SER B 1 157 ? 22.453 -16.828 -12.047 1 83 157 SER B C 1
ATOM 2901 O O . SER B 1 157 ? 21.406 -17.141 -12.617 1 83 157 SER B O 1
ATOM 2903 N N . GLY B 1 158 ? 23.562 -17.359 -12.281 1 86.38 158 GLY B N 1
ATOM 2904 C CA . GLY B 1 158 ? 23.625 -18.531 -13.148 1 86.38 158 GLY B CA 1
ATOM 2905 C C . GLY B 1 158 ? 22.797 -19.688 -12.633 1 86.38 158 GLY B C 1
ATOM 2906 O O . GLY B 1 158 ? 22.125 -20.375 -13.406 1 86.38 158 GLY B O 1
ATOM 2907 N N . ALA B 1 159 ? 22.875 -19.828 -11.359 1 86.88 159 ALA B N 1
ATOM 2908 C CA . ALA B 1 159 ? 22.078 -20.875 -10.719 1 86.88 159 ALA B CA 1
ATOM 2909 C C . ALA B 1 159 ? 20.594 -20.625 -10.891 1 86.88 159 ALA B C 1
ATOM 2911 O O . ALA B 1 159 ? 19.812 -21.562 -11.109 1 86.88 159 ALA B O 1
ATOM 2912 N N . ARG B 1 160 ? 20.203 -19.453 -10.891 1 89.06 160 ARG B N 1
ATOM 2913 C CA . ARG B 1 160 ? 18.812 -19.094 -11.07 1 89.06 160 ARG B CA 1
ATOM 2914 C C . ARG B 1 160 ? 18.328 -19.453 -12.469 1 89.06 160 ARG B C 1
ATOM 2916 O O . ARG B 1 160 ? 17.266 -20.062 -12.625 1 89.06 160 ARG B O 1
ATOM 2923 N N . ASP B 1 161 ? 19.094 -19.125 -13.414 1 89.69 161 ASP B N 1
ATOM 2924 C CA . ASP B 1 161 ? 18.703 -19.375 -14.797 1 89.69 161 ASP B CA 1
ATOM 2925 C C . ASP B 1 161 ? 18.578 -20.875 -15.055 1 89.69 161 ASP B C 1
ATOM 2927 O O . ASP B 1 161 ? 17.641 -21.312 -15.734 1 89.69 161 ASP B O 1
ATOM 2931 N N . ARG B 1 162 ? 19.484 -21.547 -14.539 1 93.06 162 ARG B N 1
ATOM 2932 C CA . ARG B 1 162 ? 19.453 -23 -14.711 1 93.06 162 ARG B CA 1
ATOM 2933 C C . ARG B 1 162 ? 18.219 -23.609 -14.039 1 93.06 162 ARG B C 1
ATOM 2935 O O . ARG B 1 162 ? 17.516 -24.422 -14.641 1 93.06 162 ARG B O 1
ATOM 2942 N N . ALA B 1 163 ? 18.031 -23.156 -12.812 1 93.81 163 ALA B N 1
ATOM 2943 C CA . ALA B 1 163 ? 16.875 -23.672 -12.07 1 93.81 163 ALA B CA 1
ATOM 2944 C C . ALA B 1 163 ? 15.57 -23.344 -12.781 1 93.81 163 ALA B C 1
ATOM 2946 O O . ALA B 1 163 ? 14.68 -24.188 -12.875 1 93.81 163 ALA B O 1
ATOM 2947 N N . LEU B 1 164 ? 15.477 -22.219 -13.281 1 93 164 LEU B N 1
ATOM 2948 C CA . LEU B 1 164 ? 14.281 -21.781 -14 1 93 164 LEU B CA 1
ATOM 2949 C C . LEU B 1 164 ? 14.102 -22.594 -15.281 1 93 164 LEU B C 1
ATOM 2951 O O . LEU B 1 164 ? 12.984 -22.984 -15.625 1 93 164 LEU B O 1
ATOM 2955 N N . GLY B 1 165 ? 15.188 -22.75 -15.977 1 94.06 165 GLY B N 1
ATOM 2956 C CA . GLY B 1 165 ? 15.133 -23.562 -17.188 1 94.06 165 GLY B CA 1
ATOM 2957 C C . GLY B 1 165 ? 14.625 -24.969 -16.938 1 94.06 165 GLY B C 1
ATOM 2958 O O . GLY B 1 165 ? 13.781 -25.469 -17.703 1 94.06 165 GLY B O 1
ATOM 2959 N N . GLU B 1 166 ? 15.133 -25.531 -15.898 1 96.44 166 GLU B N 1
ATOM 2960 C CA . GLU B 1 166 ? 14.711 -26.875 -15.531 1 96.44 166 GLU B CA 1
ATOM 2961 C C . GLU B 1 166 ? 13.227 -26.906 -15.164 1 96.44 166 GLU B C 1
ATOM 2963 O O . GLU B 1 166 ? 12.5 -27.812 -15.562 1 96.44 166 GLU B O 1
ATOM 2968 N N . SER B 1 167 ? 12.852 -25.984 -14.383 1 95.75 167 SER B N 1
ATOM 2969 C CA . SER B 1 167 ? 11.453 -25.891 -13.969 1 95.75 167 SER B CA 1
ATOM 2970 C C . SER B 1 167 ? 10.539 -25.688 -15.164 1 95.75 167 SER B C 1
ATOM 2972 O O . SER B 1 167 ? 9.461 -26.281 -15.242 1 95.75 167 SER B O 1
ATOM 2974 N N . LEU B 1 168 ? 10.953 -24.859 -16.047 1 95.25 168 LEU B N 1
ATOM 2975 C CA . LEU B 1 168 ? 10.18 -24.609 -17.266 1 95.25 168 LEU B CA 1
ATOM 2976 C C . LEU B 1 168 ? 10.031 -25.875 -18.094 1 95.25 168 LEU B C 1
ATOM 2978 O O . LEU B 1 168 ? 8.945 -26.172 -18.609 1 95.25 168 LEU B O 1
ATOM 2982 N N . ALA B 1 169 ? 11.094 -26.625 -18.234 1 96.88 169 ALA B N 1
ATOM 2983 C CA . ALA B 1 169 ? 11.055 -27.891 -18.969 1 96.88 169 ALA B CA 1
ATOM 2984 C C . ALA B 1 169 ? 10.055 -28.859 -18.344 1 96.88 169 ALA B C 1
ATOM 2986 O O . ALA B 1 169 ? 9.328 -29.547 -19.047 1 96.88 169 ALA B O 1
ATOM 2987 N N . ARG B 1 170 ? 10.008 -28.828 -17.031 1 96.94 170 ARG B N 1
ATOM 2988 C CA . ARG B 1 170 ? 9.07 -29.688 -16.328 1 96.94 170 ARG B CA 1
ATOM 2989 C C . ARG B 1 170 ? 7.625 -29.297 -16.625 1 96.94 170 ARG B C 1
ATOM 2991 O O . ARG B 1 170 ? 6.773 -30.156 -16.859 1 96.94 170 ARG B O 1
ATOM 2998 N N . VAL B 1 171 ? 7.371 -28.016 -16.594 1 96.75 171 VAL B N 1
ATOM 2999 C CA . VAL B 1 171 ? 6.035 -27.5 -16.859 1 96.75 171 VAL B CA 1
ATOM 3000 C C . VAL B 1 171 ? 5.613 -27.875 -18.281 1 96.75 171 VAL B C 1
ATOM 3002 O O . VAL B 1 171 ? 4.453 -28.219 -18.516 1 96.75 171 VAL B O 1
ATOM 3005 N N . GLU B 1 172 ? 6.504 -27.828 -19.219 1 95.56 172 GLU B N 1
ATOM 3006 C CA . GLU B 1 172 ? 6.219 -28.125 -20.625 1 95.56 172 GLU B CA 1
ATOM 3007 C C . GLU B 1 172 ? 5.949 -29.609 -20.812 1 95.56 172 GLU B C 1
ATOM 3009 O O . GLU B 1 172 ? 5.078 -30 -21.609 1 95.56 172 GLU B O 1
ATOM 3014 N N . THR B 1 173 ? 6.664 -30.391 -20.156 1 97.12 173 THR B N 1
ATOM 3015 C CA . THR B 1 173 ? 6.543 -31.828 -20.312 1 97.12 173 THR B CA 1
ATOM 3016 C C . THR B 1 173 ? 5.332 -32.375 -19.547 1 97.12 173 THR B C 1
ATOM 3018 O O . THR B 1 173 ? 4.762 -33.406 -19.906 1 97.12 173 THR B O 1
ATOM 3021 N N . GLU B 1 174 ? 4.965 -31.625 -18.469 1 97.62 174 GLU B N 1
ATOM 3022 C CA . GLU B 1 174 ? 3.818 -32 -17.641 1 97.62 174 GLU B CA 1
ATOM 3023 C C . GLU B 1 174 ? 2.826 -30.844 -17.547 1 97.62 174 GLU B C 1
ATOM 3025 O O . GLU B 1 174 ? 2.762 -30.156 -16.516 1 97.62 174 GLU B O 1
ATOM 3030 N N . PRO B 1 175 ? 2.037 -30.688 -18.484 1 94.94 175 PRO B N 1
ATOM 3031 C CA . PRO B 1 175 ? 1.138 -29.531 -18.516 1 94.94 175 PRO B CA 1
ATOM 3032 C C . PRO B 1 175 ? 0.172 -29.484 -17.344 1 94.94 175 PRO B C 1
ATOM 3034 O O . PRO B 1 175 ? -0.349 -28.422 -17 1 94.94 175 PRO B O 1
ATOM 3037 N N . GLY B 1 176 ? -0.058 -30.562 -16.688 1 96.88 176 GLY B N 1
ATOM 3038 C CA . GLY B 1 176 ? -0.977 -30.625 -15.562 1 96.88 176 GLY B CA 1
ATOM 3039 C C . GLY B 1 176 ? -0.289 -30.469 -14.219 1 96.88 176 GLY B C 1
ATOM 3040 O O . GLY B 1 176 ? -0.928 -30.578 -13.172 1 96.88 176 GLY B O 1
ATOM 3041 N N . LEU B 1 177 ? 0.987 -30.188 -14.211 1 97.38 177 LEU B N 1
ATOM 3042 C CA . LEU B 1 177 ? 1.76 -30.062 -12.977 1 97.38 177 LEU B CA 1
ATOM 3043 C C . LEU B 1 177 ? 1.273 -28.891 -12.148 1 97.38 177 LEU B C 1
ATOM 3045 O O . LEU B 1 177 ? 1.116 -27.781 -12.672 1 97.38 177 LEU B O 1
ATOM 3049 N N . VAL B 1 178 ? 0.984 -29.156 -10.891 1 97.81 178 VAL B N 1
ATOM 3050 C CA . VAL B 1 178 ? 0.503 -28.125 -9.969 1 97.81 178 VAL B CA 1
ATOM 3051 C C . VAL B 1 178 ? 1.414 -28.062 -8.75 1 97.81 178 VAL B C 1
ATOM 3053 O O . VAL B 1 178 ? 1.841 -29.109 -8.227 1 97.81 178 VAL B O 1
ATOM 3056 N N . ASP B 1 179 ? 1.79 -26.922 -8.352 1 97.44 179 ASP B N 1
ATOM 3057 C CA . ASP B 1 179 ? 2.426 -26.734 -7.051 1 97.44 179 ASP B CA 1
ATOM 3058 C C . ASP B 1 179 ? 1.396 -26.797 -5.926 1 97.44 179 ASP B C 1
ATOM 3060 O O . ASP B 1 179 ? 0.56 -25.891 -5.801 1 97.44 179 ASP B O 1
ATOM 3064 N N . PRO B 1 180 ? 1.402 -27.734 -5.086 1 96.56 180 PRO B N 1
ATOM 3065 C CA . PRO B 1 180 ? 0.376 -27.859 -4.051 1 96.56 180 PRO B CA 1
ATOM 3066 C C . PRO B 1 180 ? 0.417 -26.719 -3.039 1 96.56 180 PRO B C 1
ATOM 3068 O O . PRO B 1 180 ? -0.534 -26.531 -2.275 1 96.56 180 PRO B O 1
ATOM 3071 N N . ALA B 1 181 ? 1.504 -25.984 -2.984 1 97.31 181 ALA B N 1
ATOM 3072 C CA . ALA B 1 181 ? 1.625 -24.859 -2.057 1 97.31 181 ALA B CA 1
ATOM 3073 C C . ALA B 1 181 ? 1.006 -23.594 -2.645 1 97.31 181 ALA B C 1
ATOM 3075 O O . ALA B 1 181 ? 0.813 -22.609 -1.936 1 97.31 181 ALA B O 1
ATOM 3076 N N . TRP B 1 182 ? 0.782 -23.578 -3.967 1 98.19 182 TRP B N 1
ATOM 3077 C CA . TRP B 1 182 ? 0.078 -22.438 -4.547 1 98.19 182 TRP B CA 1
ATOM 3078 C C . TRP B 1 182 ? -1.323 -22.312 -3.959 1 98.19 182 TRP B C 1
ATOM 3080 O O . TRP B 1 182 ? -2.094 -23.281 -3.953 1 98.19 182 TRP B O 1
ATOM 3090 N N . THR B 1 183 ? -1.675 -21.141 -3.459 1 98.5 183 THR B N 1
ATOM 3091 C CA . THR B 1 183 ? -2.906 -20.984 -2.693 1 98.5 183 THR B CA 1
ATOM 3092 C C . THR B 1 183 ? -3.641 -19.703 -3.098 1 98.5 183 THR B C 1
ATOM 3094 O O . THR B 1 183 ? -3.033 -18.641 -3.191 1 98.5 183 THR B O 1
ATOM 3097 N N . LEU B 1 184 ? -4.926 -19.875 -3.385 1 98.12 184 LEU B N 1
ATOM 3098 C CA . LEU B 1 184 ? -5.844 -18.75 -3.477 1 98.12 184 LEU B CA 1
ATOM 3099 C C . LEU B 1 184 ? -6.355 -18.344 -2.096 1 98.12 184 LEU B C 1
ATOM 3101 O O . LEU B 1 184 ? -6.766 -19.203 -1.31 1 98.12 184 LEU B O 1
ATOM 3105 N N . TYR B 1 185 ? -6.25 -17.094 -1.801 1 98.81 185 TYR B N 1
ATOM 3106 C CA . TYR B 1 185 ? -6.742 -16.562 -0.539 1 98.81 185 TYR B CA 1
ATOM 3107 C C . TYR B 1 185 ? -7.891 -15.586 -0.775 1 98.81 185 TYR B C 1
ATOM 3109 O O . TYR B 1 185 ? -7.895 -14.852 -1.765 1 98.81 185 TYR B O 1
ATOM 3117 N N . THR B 1 186 ? -8.797 -15.633 0.14 1 98.69 186 THR B N 1
ATOM 3118 C CA . THR B 1 186 ? -9.852 -14.625 0.158 1 98.69 186 THR B CA 1
ATOM 3119 C C . THR B 1 186 ? -9.781 -13.789 1.434 1 98.69 186 THR B C 1
ATOM 3121 O O . THR B 1 186 ? -9.742 -14.336 2.537 1 98.69 186 THR B O 1
ATOM 3124 N N . VAL B 1 187 ? -9.703 -12.523 1.291 1 98.88 187 VAL B N 1
ATOM 3125 C CA . VAL B 1 187 ? -9.945 -11.625 2.416 1 98.88 187 VAL B CA 1
ATOM 3126 C C . VAL B 1 187 ? -11.445 -11.398 2.59 1 98.88 187 VAL B C 1
ATOM 3128 O O . VAL B 1 187 ? -12.109 -10.883 1.691 1 98.88 187 VAL B O 1
ATOM 3131 N N . VAL B 1 188 ? -11.945 -11.836 3.646 1 98.69 188 VAL B N 1
ATOM 3132 C CA . VAL B 1 188 ? -13.352 -11.625 4 1 98.69 188 VAL B CA 1
ATOM 3133 C C . VAL B 1 188 ? -13.484 -10.336 4.816 1 98.69 188 VAL B C 1
ATOM 3135 O O . VAL B 1 188 ? -13.18 -10.32 6.012 1 98.69 188 VAL B O 1
ATOM 3138 N N . PRO B 1 189 ? -14.031 -9.289 4.23 1 98.56 189 PRO B N 1
ATOM 3139 C CA . PRO B 1 189 ? -13.922 -7.973 4.859 1 98.56 189 PRO B CA 1
ATOM 3140 C C . PRO B 1 189 ? -14.859 -7.805 6.051 1 98.56 189 PRO B C 1
ATOM 3142 O O . PRO B 1 189 ? -16.016 -8.203 5.984 1 98.56 189 PRO B O 1
ATOM 3145 N N . ASP B 1 190 ? -14.328 -7.18 7.117 1 98.06 190 ASP B N 1
ATOM 3146 C CA . ASP B 1 190 ? -15.156 -6.617 8.18 1 98.06 190 ASP B CA 1
ATOM 3147 C C . ASP B 1 190 ? -15.453 -5.145 7.922 1 98.06 190 ASP B C 1
ATOM 3149 O O . ASP B 1 190 ? -16.484 -4.621 8.375 1 98.06 190 ASP B O 1
ATOM 3153 N N . THR B 1 191 ? -14.531 -4.5 7.285 1 98.69 191 THR B N 1
ATOM 3154 C CA . THR B 1 191 ? -14.695 -3.098 6.918 1 98.69 191 THR B CA 1
ATOM 3155 C C . THR B 1 191 ? -14.156 -2.84 5.516 1 98.69 191 THR B C 1
ATOM 3157 O O . THR B 1 191 ? -13.172 -3.455 5.098 1 98.69 191 THR B O 1
ATOM 3160 N N . VAL B 1 192 ? -14.766 -2.018 4.77 1 98.88 192 VAL B N 1
ATOM 3161 C CA . VAL B 1 192 ? -14.312 -1.459 3.504 1 98.88 192 VAL B CA 1
ATOM 3162 C C . VAL B 1 192 ? -14.5 0.057 3.508 1 98.88 192 VAL B C 1
ATOM 3164 O O . VAL B 1 192 ? -15.602 0.552 3.756 1 98.88 192 VAL B O 1
ATOM 3167 N N . GLU B 1 193 ? -13.469 0.785 3.271 1 98.94 193 GLU B N 1
ATOM 3168 C CA . GLU B 1 193 ? -13.531 2.244 3.293 1 98.94 193 GLU B CA 1
ATOM 3169 C C . GLU B 1 193 ? -13.164 2.83 1.933 1 98.94 193 GLU B C 1
ATOM 3171 O O . GLU B 1 193 ? -12.164 2.439 1.328 1 98.94 193 GLU B O 1
ATOM 3176 N N . PHE B 1 194 ? -14 3.732 1.453 1 98.88 194 PHE B N 1
ATOM 3177 C CA . PHE B 1 194 ? -13.797 4.457 0.204 1 98.88 194 PHE B CA 1
ATOM 3178 C C . PHE B 1 194 ? -13.43 5.91 0.473 1 98.88 194 PHE B C 1
ATOM 3180 O O . PHE B 1 194 ? -14.109 6.594 1.245 1 98.88 194 PHE B O 1
ATOM 3187 N N . TRP B 1 195 ? -12.367 6.363 -0.108 1 98.38 195 TRP B N 1
ATOM 3188 C CA . TRP B 1 195 ? -11.859 7.727 0.034 1 98.38 195 TRP B CA 1
ATOM 3189 C C . TRP B 1 195 ? -11.742 8.406 -1.324 1 98.38 195 TRP B C 1
ATOM 3191 O O . TRP B 1 195 ? -11.18 7.848 -2.262 1 98.38 195 TRP B O 1
ATOM 3201 N N . GLN B 1 196 ? -12.312 9.555 -1.504 1 97.88 196 GLN B N 1
ATOM 3202 C CA . GLN B 1 196 ? -12.266 10.375 -2.705 1 97.88 196 GLN B CA 1
ATOM 3203 C C . GLN B 1 196 ? -11.719 11.773 -2.395 1 97.88 196 GLN B C 1
ATOM 3205 O O . GLN B 1 196 ? -12.305 12.508 -1.595 1 97.88 196 GLN B O 1
ATOM 3210 N N . ALA B 1 197 ? -10.609 12.047 -3.01 1 95.81 197 ALA B N 1
ATOM 3211 C CA . ALA B 1 197 ? -10.047 13.391 -2.871 1 95.81 197 ALA B CA 1
ATOM 3212 C C . ALA B 1 197 ? -10.992 14.438 -3.451 1 95.81 197 ALA B C 1
ATOM 3214 O O . ALA B 1 197 ? -11.734 14.164 -4.395 1 95.81 197 ALA B O 1
ATOM 3215 N N . ALA B 1 198 ? -10.945 15.555 -2.848 1 90.38 198 ALA B N 1
ATOM 3216 C CA . ALA B 1 198 ? -11.703 16.703 -3.342 1 90.38 198 ALA B CA 1
ATOM 3217 C C . ALA B 1 198 ? -10.797 17.922 -3.527 1 90.38 198 ALA B C 1
ATOM 3219 O O . ALA B 1 198 ? -9.844 18.109 -2.771 1 90.38 198 ALA B O 1
ATOM 3220 N N . ALA B 1 199 ? -11.148 18.734 -4.445 1 79.62 199 ALA B N 1
ATOM 3221 C CA . ALA B 1 199 ? -10.367 19.922 -4.754 1 79.62 199 ALA B CA 1
ATOM 3222 C C . ALA B 1 199 ? -10.359 20.891 -3.574 1 79.62 199 ALA B C 1
ATOM 3224 O O . ALA B 1 199 ? -9.391 21.625 -3.365 1 79.62 199 ALA B O 1
ATOM 3225 N N . SER B 1 200 ? -11.414 20.922 -2.85 1 72.88 200 SER B N 1
ATOM 3226 C CA . SER B 1 200 ? -11.562 21.781 -1.689 1 72.88 200 SER B CA 1
ATOM 3227 C C . SER B 1 200 ? -10.68 21.328 -0.535 1 72.88 200 SER B C 1
ATOM 3229 O O . SER B 1 200 ? -10.562 22.016 0.481 1 72.88 200 SER B O 1
ATOM 3231 N N . ARG B 1 201 ? -10.156 20.094 -0.662 1 71.38 201 ARG B N 1
ATOM 3232 C CA . ARG B 1 201 ? -9.305 19.406 0.299 1 71.38 201 ARG B CA 1
ATOM 3233 C C . ARG B 1 201 ? -10.141 18.828 1.444 1 71.38 201 ARG B C 1
ATOM 3235 O O . ARG B 1 201 ? -9.586 18.359 2.445 1 71.38 201 ARG B O 1
ATOM 3242 N N . VAL B 1 202 ? -11.375 18.953 1.326 1 83.19 202 VAL B N 1
ATOM 3243 C CA . VAL B 1 202 ? -12.242 18.188 2.213 1 83.19 202 VAL B CA 1
ATOM 3244 C C . VAL B 1 202 ? -12.648 16.875 1.533 1 83.19 202 VAL B C 1
ATOM 3246 O O . VAL B 1 202 ? -13.664 16.828 0.83 1 83.19 202 VAL B O 1
ATOM 3249 N N . HIS B 1 203 ? -11.953 15.859 1.809 1 92.75 203 HIS B N 1
ATOM 3250 C CA . HIS B 1 203 ? -12.125 14.57 1.147 1 92.75 203 HIS B CA 1
ATOM 3251 C C . HIS B 1 203 ? -13.367 13.852 1.658 1 92.75 203 HIS B C 1
ATOM 3253 O O . HIS B 1 203 ? -13.82 14.102 2.773 1 92.75 203 HIS B O 1
ATOM 3259 N N . VAL B 1 204 ? -13.906 13.086 0.855 1 94.81 204 VAL B N 1
ATOM 3260 C CA . VAL B 1 204 ? -15.086 12.305 1.195 1 94.81 204 VAL B CA 1
ATOM 3261 C C . VAL B 1 204 ? -14.68 10.883 1.58 1 94.81 204 VAL B C 1
ATOM 3263 O O . VAL B 1 204 ? -13.914 10.234 0.862 1 94.81 204 VAL B O 1
ATOM 3266 N N . ARG B 1 205 ? -15.195 10.445 2.719 1 97.19 205 ARG B N 1
ATOM 3267 C CA . ARG B 1 205 ? -14.898 9.102 3.201 1 97.19 205 ARG B CA 1
ATOM 3268 C C . ARG B 1 205 ? -16.172 8.352 3.568 1 97.19 205 ARG B C 1
ATOM 3270 O O . ARG B 1 205 ? -17 8.859 4.336 1 97.19 205 ARG B O 1
ATOM 3277 N N . LEU B 1 206 ? -16.297 7.207 3.018 1 98.38 206 LEU B N 1
ATOM 3278 C CA . LEU B 1 206 ? -17.406 6.312 3.32 1 98.38 206 LEU B CA 1
ATOM 3279 C C . LEU B 1 206 ? -16.891 4.953 3.791 1 98.38 206 LEU B C 1
ATOM 3281 O O . LEU B 1 206 ? -16.125 4.297 3.09 1 98.38 206 LEU B O 1
ATOM 3285 N N . ARG B 1 207 ? -17.375 4.535 4.969 1 98.69 207 ARG B N 1
ATOM 3286 C CA . ARG B 1 207 ? -16.969 3.244 5.512 1 98.69 207 ARG B CA 1
ATOM 3287 C C . ARG B 1 207 ? -18.156 2.291 5.617 1 98.69 207 ARG B C 1
ATOM 3289 O O . ARG B 1 207 ? -19.203 2.652 6.16 1 98.69 207 ARG B O 1
ATOM 3296 N N . TYR B 1 208 ? -17.969 1.145 4.973 1 98.75 208 TYR B N 1
ATOM 3297 C CA . TYR B 1 208 ? -18.859 0.01 5.191 1 98.75 208 TYR B CA 1
ATOM 3298 C C . TYR B 1 208 ? -18.375 -0.845 6.355 1 98.75 208 TYR B C 1
ATOM 3300 O O . TYR B 1 208 ? -17.203 -1.225 6.41 1 98.75 208 TYR B O 1
ATOM 3308 N N . GLU B 1 209 ? -19.234 -1.117 7.289 1 98.5 209 GLU B N 1
ATOM 3309 C CA . GLU B 1 209 ? -18.938 -2.025 8.398 1 98.5 209 GLU B CA 1
ATOM 3310 C C . GLU B 1 209 ? -19.891 -3.213 8.398 1 98.5 209 GLU B C 1
ATOM 3312 O O . GLU B 1 209 ? -21.109 -3.039 8.281 1 98.5 209 GLU B O 1
ATOM 3317 N N . ARG B 1 210 ? -19.297 -4.359 8.477 1 97.69 210 ARG B N 1
ATOM 3318 C CA . ARG B 1 210 ? -20.094 -5.578 8.438 1 97.69 210 ARG B CA 1
ATOM 3319 C C . ARG B 1 210 ? -20.859 -5.781 9.734 1 97.69 210 ARG B C 1
ATOM 3321 O O . ARG B 1 210 ? -20.297 -5.648 10.828 1 97.69 210 ARG B O 1
ATOM 3328 N N . GLU B 1 211 ? -22.141 -6.027 9.586 1 95 211 GLU B N 1
ATOM 3329 C CA . GLU B 1 211 ? -23 -6.406 10.695 1 95 211 GLU B CA 1
ATOM 3330 C C . GLU B 1 211 ? -23.703 -7.738 10.43 1 95 211 GLU B C 1
ATOM 3332 O O . GLU B 1 211 ? -23.531 -8.32 9.352 1 95 211 GLU B O 1
ATOM 3337 N N . SER B 1 212 ? -24.406 -8.25 11.406 1 91.69 212 SER B N 1
ATOM 3338 C CA . SER B 1 212 ? -25.109 -9.523 11.266 1 91.69 212 SER B CA 1
ATOM 3339 C C . SER B 1 212 ? -26.141 -9.469 10.148 1 91.69 212 SER B C 1
ATOM 3341 O O . SER B 1 212 ? -26.391 -10.469 9.477 1 91.69 212 SER B O 1
ATOM 3343 N N . THR B 1 213 ? -26.703 -8.352 9.852 1 90.5 213 THR B N 1
ATOM 3344 C CA . THR B 1 213 ? -27.797 -8.219 8.898 1 90.5 213 THR B CA 1
ATOM 3345 C C . THR B 1 213 ? -27.281 -7.664 7.57 1 90.5 213 THR B C 1
ATOM 3347 O O . THR B 1 213 ? -28.078 -7.375 6.672 1 90.5 213 THR B O 1
ATOM 3350 N N . GLY B 1 214 ? -26.016 -7.477 7.512 1 93.81 214 GLY B N 1
ATOM 3351 C CA . GLY B 1 214 ? -25.469 -6.891 6.293 1 93.81 214 GLY B CA 1
ATOM 3352 C C . GLY B 1 214 ? -24.453 -5.805 6.559 1 93.81 214 GLY B C 1
ATOM 3353 O O . GLY B 1 214 ? -23.656 -5.91 7.492 1 93.81 214 GLY B O 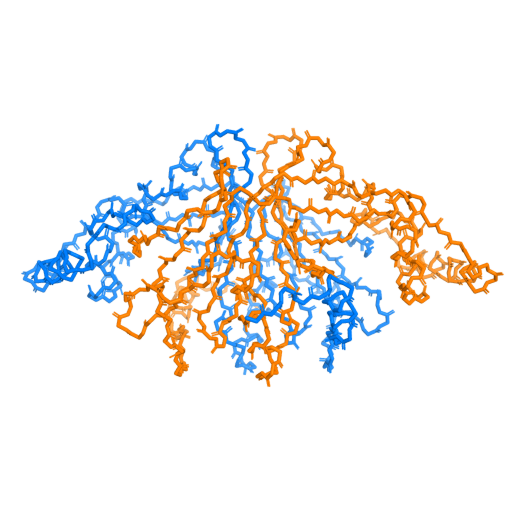1
ATOM 3354 N N . TRP B 1 215 ? -24.438 -4.812 5.621 1 97.69 215 TRP B N 1
ATOM 3355 C CA . TRP B 1 215 ? -23.438 -3.744 5.727 1 97.69 215 TRP B CA 1
ATOM 3356 C C . TRP B 1 215 ? -24.078 -2.457 6.238 1 97.69 215 TRP B C 1
ATOM 3358 O O . TRP B 1 215 ? -25.188 -2.104 5.828 1 97.69 215 TRP B O 1
ATOM 3368 N N . GLN B 1 216 ? -23.406 -1.762 7.156 1 97.56 216 GLN B N 1
ATOM 3369 C CA . GLN B 1 216 ? -23.75 -0.402 7.551 1 97.56 216 GLN B CA 1
ATOM 3370 C C . GLN B 1 216 ? -22.781 0.612 6.957 1 97.56 216 GLN B C 1
ATOM 3372 O O . GLN B 1 216 ? -21.578 0.377 6.93 1 97.56 216 GLN B O 1
ATOM 3377 N N . ARG B 1 217 ? -23.375 1.688 6.504 1 97.69 217 ARG B N 1
ATOM 3378 C CA . ARG B 1 217 ? -22.562 2.738 5.902 1 97.69 217 ARG B CA 1
ATOM 3379 C C . ARG B 1 217 ? -22.406 3.926 6.848 1 97.69 217 ARG B C 1
ATOM 3381 O O . ARG B 1 217 ? -23.391 4.363 7.461 1 97.69 217 ARG B O 1
ATOM 3388 N N . HIS B 1 218 ? -21.172 4.41 6.973 1 97.25 218 HIS B N 1
ATOM 3389 C CA . HIS B 1 218 ? -20.859 5.578 7.793 1 97.25 218 HIS B CA 1
ATOM 3390 C C . HIS B 1 218 ? -19.969 6.559 7.039 1 97.25 218 HIS B C 1
ATOM 3392 O O . HIS B 1 218 ? -18.922 6.168 6.5 1 97.25 218 HIS B O 1
ATOM 3398 N N . GLN B 1 219 ? -20.406 7.797 6.984 1 96.62 219 GLN B N 1
ATOM 3399 C CA . GLN B 1 219 ? -19.484 8.836 6.527 1 96.62 219 GLN B CA 1
ATOM 3400 C C . GLN B 1 219 ? -18.5 9.211 7.621 1 96.62 219 GLN B C 1
ATOM 3402 O O . GLN B 1 219 ? -18.828 9.172 8.805 1 96.62 219 GLN B O 1
ATOM 3407 N N . LEU B 1 220 ? -17.312 9.555 7.203 1 96.5 220 LEU B N 1
ATOM 3408 C CA . LEU B 1 220 ? -16.281 9.883 8.172 1 96.5 220 LEU B CA 1
ATOM 3409 C C . LEU B 1 220 ? -15.758 11.297 7.953 1 96.5 220 LEU B C 1
ATOM 3411 O O . LEU B 1 220 ? -15.805 11.812 6.836 1 96.5 220 LEU B O 1
ATOM 3415 N N . TRP B 1 221 ? -15.25 11.836 9.031 1 92.56 221 TRP B N 1
ATOM 3416 C CA . TRP B 1 221 ? -14.477 13.07 8.898 1 92.56 221 TRP B CA 1
ATOM 3417 C C . TRP B 1 221 ? -13.195 12.82 8.109 1 92.56 221 TRP B C 1
ATOM 3419 O O . TRP B 1 221 ? -12.539 11.797 8.281 1 92.56 221 TRP B O 1
ATOM 3429 N N . SER B 1 222 ? -12.797 13.766 7.383 1 87.88 222 SER B N 1
ATOM 3430 C CA . SER B 1 222 ? -11.617 13.664 6.523 1 87.88 222 SER B CA 1
ATOM 3431 C C . SER B 1 222 ? -10.336 13.82 7.328 1 87.88 222 SER B C 1
ATOM 3433 O O . SER B 1 222 ? -10.328 14.453 8.391 1 87.88 222 SER B O 1
#

Secondary structure (DSSP, 8-state):
-----HHHHHHHHHTS-SS-SPPPP--GGG--SSHHHHHHHHHHHHHHTT-SSTTEEEEEEE-TTS-EEEEEEE--EEETTEEEEEEETTSHHHHHHHHS-EEEEEEEETTTTEEEEEEEEEEEPPHHHHHHHHHHS-HHHHHHHHH--TTSB---HHHHHHHHHHHHHHHHH-TT---TTEEEEEEEEEEEEEEE--TTS--EEEEEEEETTEEEEEEE--/-----HHHHHHHHHTS-SS-SPPPP--GGG--SSHHHHHHHHHHHHHHTT-SSTTEEEEEEE-TTS-EEEEEEE--EEETTEEEEEEETTSHHHHHHHHS-EEEEEEEETTTTEEEEEEEEEEEPPHHHHHHHHHHS-HHHHHHHHH--TTSB---HHHHHHHHHHHHHHHHH-TT---TTEEEEEEEEEEEEEEE--TTS--EEEEEEEETTEEEEEEE--